Protein AF-W7TKJ1-F1 (afdb_monomer_lite)

Structure (mmCIF, N/CA/C/O backbone):
data_AF-W7TKJ1-F1
#
_entry.id   AF-W7TKJ1-F1
#
loop_
_atom_site.group_PDB
_atom_site.id
_atom_site.type_symbol
_atom_site.label_atom_id
_atom_site.label_alt_id
_atom_site.label_comp_id
_atom_site.label_asym_id
_atom_site.label_entity_id
_atom_site.label_seq_id
_atom_site.pdbx_PDB_ins_code
_atom_site.Cartn_x
_atom_site.Cartn_y
_atom_site.Cartn_z
_atom_site.occupancy
_atom_site.B_iso_or_equiv
_atom_site.auth_seq_id
_atom_site.auth_comp_id
_atom_site.auth_asym_id
_atom_site.auth_atom_id
_atom_site.pdbx_PDB_model_num
ATOM 1 N N . MET A 1 1 ? -30.334 -17.036 -29.116 1.00 33.34 1 MET A N 1
ATOM 2 C CA . MET A 1 1 ? -29.189 -16.141 -29.391 1.00 33.34 1 MET A CA 1
ATOM 3 C C . MET A 1 1 ? -28.801 -15.484 -28.075 1.00 33.34 1 MET A C 1
ATOM 5 O O . MET A 1 1 ? -29.630 -14.795 -27.498 1.00 33.34 1 MET A O 1
ATOM 9 N N . ARG A 1 2 ? -27.624 -15.814 -27.528 1.00 22.56 2 ARG A N 1
ATOM 10 C CA . ARG A 1 2 ? -27.109 -15.236 -26.275 1.00 22.56 2 ARG A CA 1
ATOM 11 C C . ARG A 1 2 ? -26.598 -13.824 -26.560 1.00 22.56 2 ARG A C 1
ATOM 13 O O . ARG A 1 2 ? -25.769 -13.664 -27.450 1.00 22.56 2 ARG A O 1
ATOM 20 N N . ALA A 1 3 ? -27.078 -12.837 -25.812 1.00 23.61 3 ALA A N 1
ATOM 21 C CA . ALA A 1 3 ? -26.478 -11.511 -25.770 1.00 23.61 3 ALA A CA 1
ATOM 22 C C . ALA A 1 3 ? -25.166 -11.594 -24.972 1.00 23.61 3 ALA A C 1
ATOM 24 O O . ALA A 1 3 ? -25.162 -12.026 -23.821 1.00 23.61 3 ALA A O 1
ATOM 25 N N . GLN A 1 4 ? -24.050 -11.248 -25.612 1.00 25.22 4 GLN A N 1
ATOM 26 C CA . GLN A 1 4 ? -22.770 -11.003 -24.951 1.00 25.22 4 GLN A CA 1
ATOM 27 C C . GLN A 1 4 ? -22.826 -9.624 -24.289 1.00 25.22 4 GLN A C 1
ATOM 29 O O . GLN A 1 4 ? -22.900 -8.604 -24.973 1.00 25.22 4 GLN A O 1
ATOM 34 N N . GLU A 1 5 ? -22.776 -9.592 -22.961 1.00 26.75 5 GLU A N 1
ATOM 35 C CA . GLU A 1 5 ? -22.524 -8.374 -22.197 1.00 26.75 5 GLU A CA 1
ATOM 36 C C . GLU A 1 5 ? -21.021 -8.057 -22.236 1.00 26.75 5 GLU A C 1
ATOM 38 O O . GLU A 1 5 ? -20.201 -8.789 -21.687 1.00 26.75 5 GLU A O 1
ATOM 43 N N . ASN A 1 6 ? -20.661 -6.957 -22.899 1.00 28.27 6 ASN A N 1
ATOM 44 C CA . ASN A 1 6 ? -19.348 -6.316 -22.816 1.00 28.27 6 ASN A CA 1
ATOM 45 C C . ASN A 1 6 ? -19.452 -5.113 -21.861 1.00 28.27 6 ASN A C 1
ATOM 47 O O . ASN A 1 6 ? -19.995 -4.084 -22.273 1.00 28.27 6 ASN A O 1
ATOM 51 N N . PRO A 1 7 ? -18.921 -5.156 -20.625 1.00 30.80 7 PRO A N 1
ATOM 52 C CA . PRO A 1 7 ? -18.973 -4.012 -19.727 1.00 30.80 7 PRO A CA 1
ATOM 53 C C . PRO A 1 7 ? -17.652 -3.231 -19.781 1.00 30.80 7 PRO A C 1
ATOM 55 O O . PRO A 1 7 ? -16.820 -3.359 -18.893 1.00 30.80 7 PRO A O 1
ATOM 58 N N . CYS A 1 8 ? -17.431 -2.431 -20.830 1.00 25.52 8 CYS A N 1
ATOM 59 C CA . CYS A 1 8 ? -16.383 -1.391 -20.863 1.00 25.52 8 CYS A CA 1
ATOM 60 C C . CYS A 1 8 ? -16.620 -0.402 -22.019 1.00 25.52 8 CYS A C 1
ATOM 62 O O . CYS A 1 8 ? -15.808 -0.266 -22.929 1.00 25.52 8 CYS A O 1
ATOM 64 N N . ARG A 1 9 ? -17.744 0.319 -22.004 1.00 27.66 9 ARG A N 1
ATOM 65 C CA . ARG A 1 9 ? -17.868 1.596 -22.722 1.00 27.66 9 ARG A CA 1
ATOM 66 C C . ARG A 1 9 ? -18.720 2.539 -21.890 1.00 27.66 9 ARG A C 1
ATOM 68 O O . ARG A 1 9 ? -19.941 2.467 -21.931 1.00 27.66 9 ARG A O 1
ATOM 75 N N . LEU A 1 10 ? -18.069 3.433 -21.151 1.00 25.59 10 LEU A N 1
ATOM 76 C CA . LEU A 1 10 ? -18.710 4.656 -20.687 1.00 25.59 10 LEU A CA 1
ATOM 77 C C . LEU A 1 10 ? -17.903 5.842 -21.211 1.00 25.59 10 LEU A C 1
ATOM 79 O O . LEU A 1 10 ? -16.687 5.913 -21.032 1.00 25.59 10 LEU A O 1
ATOM 83 N N . PHE A 1 11 ? -18.605 6.715 -21.926 1.00 23.95 11 PHE A N 1
ATOM 84 C CA . PHE A 1 11 ? -18.094 7.903 -22.591 1.00 23.95 11 PHE A CA 1
ATOM 85 C C . PHE A 1 11 ? -17.356 8.827 -21.611 1.00 23.95 11 PHE A C 1
ATOM 87 O O . PHE A 1 11 ? -17.846 9.146 -20.528 1.00 23.95 11 PHE A O 1
ATOM 94 N N . LEU A 1 12 ? -16.164 9.262 -22.019 1.00 25.45 12 LEU A N 1
ATOM 95 C CA . LEU A 1 12 ? -15.363 10.272 -21.340 1.00 25.45 12 LEU A CA 1
ATOM 96 C C . LEU A 1 12 ? -15.973 11.659 -21.589 1.00 25.45 12 LEU A C 1
ATOM 98 O O . LEU A 1 12 ? -15.784 12.225 -22.660 1.00 25.45 12 LEU A O 1
ATOM 102 N N . CYS A 1 13 ? -16.633 12.237 -20.585 1.00 20.61 13 CYS A N 1
ATOM 103 C CA . CYS A 1 13 ? -16.624 13.689 -20.406 1.00 20.61 13 CYS A CA 1
ATOM 104 C C . CYS A 1 13 ? -15.513 14.004 -19.403 1.00 20.61 13 CYS A C 1
ATOM 106 O O . CYS A 1 13 ? -15.628 13.686 -18.220 1.00 20.61 13 CYS A O 1
ATOM 108 N N . VAL A 1 14 ? -14.405 14.559 -19.895 1.00 26.94 14 VAL A N 1
ATOM 109 C CA . VAL A 1 14 ? -13.282 15.045 -19.085 1.00 26.94 14 VAL A CA 1
ATOM 110 C C . VAL A 1 14 ? -13.593 16.487 -18.671 1.00 26.94 14 VAL A C 1
ATOM 112 O O . VAL A 1 14 ? -13.643 17.344 -19.552 1.00 26.94 14 VAL A O 1
ATOM 115 N N . PRO A 1 15 ? -13.787 16.809 -17.379 1.00 23.16 15 PRO A N 1
ATOM 116 C CA . PRO A 1 15 ? -13.740 18.193 -16.930 1.00 23.16 15 PRO A CA 1
ATOM 117 C C . PRO A 1 15 ? -12.273 18.631 -16.845 1.00 23.16 15 PRO A C 1
ATOM 119 O O . PRO A 1 15 ? -11.441 17.935 -16.263 1.00 23.16 15 PRO A O 1
ATOM 122 N N . GLN A 1 16 ? -11.959 19.792 -17.420 1.00 29.28 16 GLN A N 1
ATOM 123 C CA . GLN A 1 16 ? -10.651 20.451 -17.354 1.00 29.28 16 GLN A CA 1
ATOM 124 C C . GLN A 1 16 ? -10.410 21.087 -15.969 1.00 29.28 16 GLN A C 1
ATOM 126 O O . GLN A 1 16 ? -10.368 22.305 -15.833 1.00 29.28 16 GLN A O 1
ATOM 131 N N . ALA A 1 17 ? -10.263 20.273 -14.925 1.00 28.62 17 ALA A N 1
ATOM 132 C CA . ALA A 1 17 ? -9.783 20.730 -13.620 1.00 28.62 17 ALA A CA 1
ATOM 133 C C . ALA A 1 17 ? -8.726 19.753 -13.080 1.00 28.62 17 ALA A C 1
ATOM 135 O O . ALA A 1 17 ? -8.852 18.546 -13.311 1.00 28.62 17 ALA A O 1
ATOM 136 N N . PRO A 1 18 ? -7.686 20.231 -12.369 1.00 33.69 18 PRO A N 1
ATOM 137 C CA . PRO A 1 18 ? -6.679 19.359 -11.781 1.00 33.69 18 PRO A CA 1
ATOM 138 C C . PRO A 1 18 ? -7.327 18.552 -10.652 1.00 33.69 18 PRO A C 1
ATOM 140 O O . PRO A 1 18 ? -7.580 19.055 -9.560 1.00 33.69 18 PRO A O 1
ATOM 143 N N . LEU A 1 19 ? -7.651 17.290 -10.931 1.00 33.22 19 LEU A N 1
ATOM 144 C CA . LEU A 1 19 ? -8.068 16.348 -9.900 1.00 33.22 19 LEU A CA 1
ATOM 145 C C . LEU A 1 19 ? -6.829 15.958 -9.075 1.00 33.22 19 LEU A C 1
ATOM 147 O O . LEU A 1 19 ? -5.781 15.686 -9.663 1.00 33.22 19 LEU A O 1
ATOM 151 N N . PRO A 1 20 ? -6.918 15.894 -7.735 1.00 32.22 20 PRO A N 1
ATOM 152 C CA . PRO A 1 20 ? -5.804 15.442 -6.908 1.00 32.22 20 PRO A CA 1
ATOM 153 C C . PRO A 1 20 ? -5.408 14.004 -7.278 1.00 32.22 20 PRO A C 1
ATOM 155 O O . PRO A 1 20 ? -6.278 13.158 -7.503 1.00 32.22 20 PRO A O 1
ATOM 158 N N . ALA A 1 21 ? -4.100 13.718 -7.302 1.00 34.44 21 ALA A N 1
ATOM 159 C CA . ALA A 1 21 ? -3.511 12.436 -7.718 1.00 34.44 21 ALA A CA 1
ATOM 160 C C . ALA A 1 21 ? -4.153 11.204 -7.043 1.00 34.44 21 ALA A C 1
ATOM 162 O O . ALA A 1 21 ? -4.319 10.157 -7.671 1.00 34.44 21 ALA A O 1
ATOM 163 N N . VAL A 1 22 ? -4.629 11.365 -5.802 1.00 30.48 22 VAL A N 1
ATOM 164 C CA . VAL A 1 22 ? -5.355 10.349 -5.020 1.00 30.48 22 VAL A CA 1
ATOM 165 C C . VAL A 1 22 ? -6.587 9.805 -5.758 1.00 30.48 22 VAL A C 1
ATOM 167 O O . VAL A 1 22 ? -6.881 8.614 -5.673 1.00 30.48 22 VAL A O 1
ATOM 170 N N . LEU A 1 23 ? -7.309 10.638 -6.515 1.00 27.80 23 LEU A N 1
ATOM 171 C CA . LEU A 1 23 ? -8.531 10.221 -7.212 1.00 27.80 23 LEU A CA 1
ATOM 172 C C . LEU A 1 23 ? -8.236 9.380 -8.470 1.00 27.80 23 LEU A C 1
ATOM 174 O O . LEU A 1 23 ? -9.046 8.533 -8.851 1.00 27.80 23 LEU A O 1
ATOM 178 N N . VAL A 1 24 ? -7.070 9.572 -9.096 1.00 30.14 24 VAL A N 1
ATOM 179 C CA . VA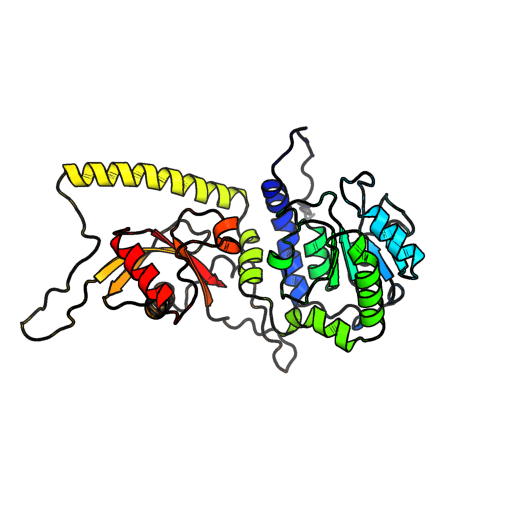L A 1 24 ? -6.658 8.829 -10.302 1.00 30.14 24 VAL A CA 1
ATOM 180 C C . VAL A 1 24 ? -6.323 7.376 -9.959 1.00 30.14 24 VAL A C 1
ATOM 182 O O . VAL A 1 24 ? -6.790 6.471 -10.650 1.00 30.14 24 VAL A O 1
ATOM 185 N N . VAL A 1 25 ? -5.611 7.146 -8.848 1.00 35.34 25 VAL A N 1
ATOM 186 C CA . VAL A 1 25 ? -5.309 5.800 -8.318 1.00 35.34 25 VAL A CA 1
ATOM 187 C C . VAL A 1 25 ? -6.599 5.017 -8.059 1.00 35.34 25 VAL A C 1
ATOM 189 O O . VAL A 1 25 ? -6.733 3.842 -8.389 1.00 35.34 25 VAL A O 1
ATOM 192 N N . VAL A 1 26 ? -7.599 5.696 -7.502 1.00 32.69 26 VAL A N 1
ATOM 193 C CA . VAL A 1 26 ? -8.863 5.096 -7.076 1.00 32.69 26 VAL A CA 1
ATOM 194 C C . VAL A 1 26 ? -9.706 4.592 -8.260 1.00 32.69 26 VAL A C 1
ATOM 196 O O . VAL A 1 26 ? -10.356 3.555 -8.134 1.00 32.69 26 VAL A O 1
ATOM 199 N N . LYS A 1 27 ? -9.668 5.261 -9.421 1.00 32.81 27 LYS A N 1
ATOM 200 C CA . LYS A 1 27 ? -10.494 4.908 -10.593 1.00 32.81 27 LYS A CA 1
ATOM 201 C C . LYS A 1 27 ? -9.938 3.731 -11.411 1.00 32.81 27 LYS A C 1
ATOM 203 O O . LYS A 1 27 ? -10.705 3.045 -12.081 1.00 32.81 27 LYS A O 1
ATOM 208 N N . THR A 1 28 ? -8.630 3.466 -11.352 1.00 39.19 28 THR A N 1
ATOM 209 C CA . THR A 1 28 ? -7.969 2.385 -12.115 1.00 39.19 28 THR A CA 1
ATOM 210 C C . THR A 1 28 ? -7.857 1.065 -11.340 1.00 39.19 28 THR A C 1
ATOM 212 O O . THR A 1 28 ? -7.693 0.005 -11.952 1.00 39.19 28 THR A O 1
ATOM 215 N N . MET A 1 29 ? -8.025 1.087 -10.012 1.00 42.69 29 MET A N 1
ATOM 216 C CA . MET A 1 29 ? -7.895 -0.089 -9.139 1.00 42.69 29 MET A CA 1
ATOM 217 C C . MET A 1 29 ? -8.781 -1.308 -9.481 1.00 42.69 29 MET A C 1
ATOM 219 O O . MET A 1 29 ? -8.263 -2.420 -9.374 1.00 42.69 29 MET A O 1
ATOM 223 N N . PRO A 1 30 ? -10.052 -1.187 -9.929 1.00 41.03 30 PRO A N 1
ATOM 224 C CA . PRO A 1 30 ? -10.886 -2.366 -10.198 1.00 41.03 30 PRO A CA 1
ATOM 225 C C . PRO A 1 30 ? -10.333 -3.266 -11.316 1.00 41.03 30 PRO A C 1
ATOM 227 O O . PRO A 1 30 ? -10.387 -4.489 -11.212 1.00 41.03 30 PRO A O 1
ATOM 230 N N . CYS A 1 31 ? -9.750 -2.671 -12.367 1.00 36.81 31 CYS A N 1
ATOM 231 C CA . CYS A 1 31 ? -9.121 -3.412 -13.470 1.00 36.81 31 CYS A CA 1
ATOM 232 C C . CYS A 1 31 ? -7.725 -3.933 -13.097 1.00 36.81 31 CYS A C 1
ATOM 234 O O . CYS A 1 31 ? -7.316 -5.000 -13.549 1.00 36.81 31 CYS A O 1
ATOM 236 N N . ILE A 1 32 ? -7.006 -3.204 -12.238 1.00 47.88 32 ILE A N 1
ATOM 237 C CA . ILE A 1 32 ? -5.721 -3.633 -11.673 1.00 47.88 32 ILE A CA 1
ATOM 238 C C . ILE A 1 32 ? -5.913 -4.886 -10.796 1.00 47.88 32 ILE A C 1
ATOM 240 O O . ILE A 1 32 ? -5.071 -5.783 -10.808 1.00 47.88 32 ILE A O 1
ATOM 244 N N . PHE A 1 33 ? -7.054 -4.998 -10.107 1.00 46.09 33 PHE A N 1
ATOM 245 C CA . PHE A 1 33 ? -7.341 -6.050 -9.128 1.00 46.09 33 PHE A CA 1
ATOM 246 C C . PHE A 1 33 ? -7.331 -7.474 -9.673 1.00 46.09 33 PHE A C 1
ATOM 248 O O . PHE A 1 33 ? -6.665 -8.350 -9.123 1.00 46.09 33 PHE A O 1
ATOM 255 N N . SER A 1 34 ? -8.041 -7.702 -10.779 1.00 44.84 34 SER A N 1
ATOM 256 C CA . SER A 1 34 ? -8.075 -9.026 -11.409 1.00 44.84 34 SER A CA 1
ATOM 257 C C . SER A 1 34 ? -6.703 -9.432 -11.964 1.00 44.84 34 SER A C 1
ATOM 259 O O . SER A 1 34 ? -6.439 -10.621 -12.123 1.00 44.84 34 SER A O 1
ATOM 261 N N . GLY A 1 35 ? -5.834 -8.456 -12.257 1.00 47.22 35 GLY A N 1
ATOM 262 C CA . GLY A 1 35 ? -4.482 -8.674 -12.766 1.00 47.22 35 GLY A CA 1
ATOM 263 C C . GLY A 1 35 ? -3.455 -8.954 -11.669 1.00 47.22 35 GLY A C 1
ATOM 264 O O . GLY A 1 35 ? -2.706 -9.916 -11.765 1.00 47.22 35 GLY A O 1
ATOM 265 N N . VAL A 1 36 ? -3.420 -8.182 -10.579 1.00 48.47 36 VAL A N 1
ATOM 266 C CA . VAL A 1 36 ? -2.415 -8.399 -9.515 1.00 48.47 36 VAL A CA 1
ATOM 267 C C . VAL A 1 36 ? -2.523 -9.807 -8.916 1.00 48.47 36 VAL A C 1
ATOM 269 O O . VAL A 1 36 ? -1.509 -10.408 -8.578 1.00 48.47 36 VAL A O 1
ATOM 272 N N . LEU A 1 37 ? -3.722 -10.394 -8.893 1.00 50.66 37 LEU A N 1
ATOM 273 C CA . LEU A 1 37 ? -3.903 -11.787 -8.496 1.00 50.66 37 LEU A CA 1
ATOM 274 C C . LEU A 1 37 ? -3.259 -12.794 -9.479 1.00 50.66 37 LEU A C 1
ATOM 276 O O . LEU A 1 37 ? -2.678 -13.795 -9.064 1.00 50.66 37 LEU A O 1
ATOM 280 N N . ALA A 1 38 ? -3.316 -12.513 -10.784 1.00 49.50 38 ALA A N 1
ATOM 281 C CA . ALA A 1 38 ? -2.654 -13.306 -11.822 1.00 49.50 38 ALA A CA 1
ATOM 282 C C . ALA A 1 38 ? -1.121 -13.128 -11.820 1.00 49.50 38 ALA A C 1
ATOM 284 O O . ALA A 1 38 ? -0.406 -14.031 -12.256 1.00 49.50 38 ALA A O 1
ATOM 285 N N . ALA A 1 39 ? -0.605 -12.019 -11.273 1.00 51.94 39 ALA A N 1
ATOM 286 C CA . ALA A 1 39 ? 0.828 -11.804 -11.035 1.00 51.94 39 ALA A CA 1
ATOM 287 C C . ALA A 1 39 ? 1.465 -12.934 -10.213 1.00 51.94 39 ALA A C 1
ATOM 289 O O . ALA A 1 39 ? 2.606 -13.323 -10.470 1.00 51.94 39 ALA A O 1
ATOM 290 N N . PHE A 1 40 ? 0.724 -13.441 -9.218 1.00 54.31 40 PHE A N 1
ATOM 291 C CA . PHE A 1 40 ? 1.202 -14.449 -8.268 1.00 54.31 40 PHE A CA 1
ATOM 292 C C . PHE A 1 40 ? 1.353 -15.836 -8.894 1.00 54.31 40 PHE A C 1
ATOM 294 O O . PHE A 1 40 ? 2.175 -16.626 -8.442 1.00 54.31 40 PHE A O 1
ATOM 301 N N . THR A 1 41 ? 0.573 -16.148 -9.930 1.00 52.69 41 THR A N 1
ATOM 302 C CA . THR A 1 41 ? 0.522 -17.495 -10.523 1.00 52.69 41 THR A CA 1
ATOM 303 C C . THR A 1 41 ? 1.324 -17.615 -11.815 1.00 52.69 41 THR A C 1
ATOM 305 O O . THR A 1 41 ? 1.590 -18.723 -12.281 1.00 52.69 41 THR A O 1
ATOM 308 N N . ARG A 1 42 ? 1.733 -16.488 -12.406 1.00 62.94 42 ARG A N 1
ATOM 309 C CA . ARG A 1 42 ? 2.477 -16.453 -13.666 1.00 62.94 42 ARG A CA 1
ATOM 310 C C . ARG A 1 42 ? 3.970 -16.720 -13.459 1.00 62.94 42 ARG A C 1
ATOM 312 O O . ARG A 1 42 ? 4.662 -15.952 -12.787 1.00 62.94 42 ARG A O 1
ATOM 319 N N . SER A 1 43 ? 4.483 -17.750 -14.139 1.00 55.31 43 SER A N 1
ATOM 320 C CA . SER A 1 43 ? 5.917 -18.072 -14.185 1.00 55.31 43 SER A CA 1
ATOM 321 C C . SER A 1 43 ? 6.759 -16.875 -14.652 1.00 55.31 43 SER A C 1
ATOM 323 O O . SER A 1 43 ? 6.256 -16.059 -15.438 1.00 55.31 43 SER A O 1
ATOM 325 N N . PRO A 1 44 ? 8.029 -16.752 -14.225 1.00 63.16 44 PRO A N 1
ATOM 326 C CA . PRO A 1 44 ? 8.938 -15.730 -14.735 1.00 63.16 44 PRO A CA 1
ATOM 327 C C . PRO A 1 44 ? 8.975 -15.702 -16.275 1.00 63.16 44 PRO A C 1
ATOM 329 O O . PRO A 1 44 ? 8.833 -16.758 -16.898 1.00 63.16 44 PRO A O 1
ATOM 332 N N . PRO A 1 45 ? 9.144 -14.525 -16.908 1.00 63.56 45 PRO A N 1
ATOM 333 C CA . PRO A 1 45 ? 9.103 -14.390 -18.367 1.00 63.56 45 PRO A CA 1
ATOM 334 C C . PRO A 1 45 ? 10.080 -15.318 -19.103 1.00 63.56 45 PRO A C 1
ATOM 336 O O . PRO A 1 45 ? 9.712 -15.911 -20.113 1.00 63.56 45 PRO A O 1
ATOM 339 N N . HIS A 1 46 ? 11.289 -15.505 -18.563 1.00 60.19 46 HIS A N 1
ATOM 340 C CA . HIS A 1 46 ? 12.329 -16.348 -19.161 1.00 60.19 46 HIS A CA 1
ATOM 341 C C . HIS A 1 46 ? 12.025 -17.863 -19.074 1.00 60.19 46 HIS A C 1
ATOM 343 O O . HIS A 1 46 ? 12.641 -18.645 -19.788 1.00 60.19 46 HIS A O 1
ATOM 349 N N . CYS A 1 47 ? 11.044 -18.288 -18.263 1.00 52.91 47 CYS A N 1
ATOM 350 C CA . CYS A 1 47 ? 10.608 -19.687 -18.161 1.00 52.91 47 CYS A CA 1
ATOM 351 C C . CYS A 1 47 ? 9.453 -20.058 -19.121 1.00 52.91 47 CYS A C 1
ATOM 353 O O . CYS A 1 47 ? 8.902 -21.154 -19.001 1.00 52.91 47 CYS A O 1
ATOM 355 N N . ARG A 1 48 ? 8.990 -19.155 -20.004 1.00 66.62 48 ARG A N 1
ATOM 356 C CA . ARG A 1 48 ? 7.773 -19.364 -20.822 1.00 66.62 48 ARG A CA 1
ATOM 357 C C . ARG A 1 48 ? 8.097 -19.873 -22.241 1.00 66.62 48 ARG A C 1
ATOM 359 O O . ARG A 1 48 ? 8.987 -19.323 -22.884 1.00 66.62 48 ARG A O 1
ATOM 366 N N . PRO A 1 49 ? 7.358 -20.868 -22.776 1.00 51.41 49 PRO A N 1
ATOM 367 C CA . PRO A 1 49 ? 7.630 -21.438 -24.097 1.00 51.41 49 PRO A CA 1
ATOM 368 C C . PRO A 1 49 ? 6.962 -20.632 -25.232 1.00 51.41 49 PRO A C 1
ATOM 370 O O . PRO A 1 49 ? 5.818 -20.911 -25.578 1.00 51.41 49 PRO A O 1
ATOM 373 N N . SER A 1 50 ? 7.626 -19.599 -25.777 1.00 54.47 50 SER A N 1
ATOM 374 C CA . SER A 1 50 ? 7.414 -18.974 -27.122 1.00 54.47 50 SER A CA 1
ATOM 375 C C . SER A 1 50 ? 8.206 -17.653 -27.248 1.00 54.47 50 SER A C 1
ATOM 377 O O . SER A 1 50 ? 8.541 -17.056 -26.222 1.00 54.47 50 SER A O 1
ATOM 379 N N . PRO A 1 51 ? 8.608 -17.244 -28.475 1.00 48.50 51 PRO A N 1
ATOM 380 C CA . PRO A 1 51 ? 9.909 -16.634 -28.726 1.00 48.50 51 PRO A CA 1
ATOM 381 C C . PRO A 1 51 ? 9.972 -15.257 -28.069 1.00 48.50 51 PRO A C 1
ATOM 383 O O . PRO A 1 51 ? 9.057 -14.448 -28.263 1.00 48.50 51 PRO A O 1
ATOM 386 N N . PRO A 1 52 ? 11.008 -14.950 -27.280 1.00 51.38 52 PRO A N 1
ATOM 387 C CA . PRO A 1 52 ? 11.013 -13.679 -26.609 1.00 51.38 52 PRO A CA 1
ATOM 388 C C . PRO A 1 52 ? 11.416 -12.620 -27.646 1.00 51.38 52 PRO A C 1
ATOM 390 O O . PRO A 1 52 ? 12.250 -12.849 -28.527 1.00 51.38 52 PRO A O 1
ATOM 393 N N . LEU A 1 53 ? 10.863 -11.414 -27.506 1.00 53.41 53 LEU A N 1
ATOM 394 C CA . LEU A 1 53 ? 11.660 -10.225 -27.817 1.00 53.41 53 LEU A CA 1
ATOM 395 C C . LEU A 1 53 ? 13.053 -10.456 -27.200 1.00 53.41 53 LEU A C 1
ATOM 397 O O . LEU A 1 53 ? 13.091 -11.063 -26.129 1.00 53.41 53 LEU A O 1
ATOM 401 N N . PRO A 1 54 ? 14.172 -10.039 -27.823 1.00 55.00 54 PRO A N 1
ATOM 402 C CA . PRO A 1 54 ? 15.510 -10.308 -27.295 1.00 55.00 54 PRO A CA 1
ATOM 403 C C . PRO A 1 54 ? 15.515 -10.141 -25.777 1.00 55.00 54 PRO A C 1
ATOM 405 O O . PRO A 1 54 ? 14.972 -9.143 -25.300 1.00 55.00 54 PRO A O 1
ATOM 408 N N . ALA A 1 55 ? 16.061 -11.101 -25.021 1.00 49.03 55 ALA A N 1
ATOM 409 C CA . ALA A 1 55 ? 16.037 -11.079 -23.550 1.00 49.03 55 ALA A CA 1
ATOM 410 C C . ALA A 1 55 ? 16.575 -9.755 -22.956 1.00 49.03 55 ALA A C 1
ATOM 412 O O . ALA A 1 55 ? 16.315 -9.441 -21.796 1.00 49.03 55 ALA A O 1
ATOM 413 N N . SER A 1 56 ? 17.272 -8.976 -23.790 1.00 50.34 56 SER A N 1
ATOM 414 C CA . SER A 1 56 ? 17.766 -7.622 -23.588 1.00 50.34 56 SER A CA 1
ATOM 415 C C . SER A 1 56 ? 16.775 -6.466 -23.829 1.00 50.3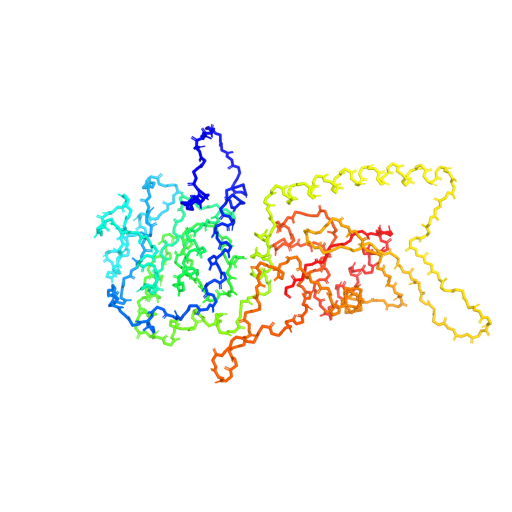4 56 SER A C 1
ATOM 417 O O . SER A 1 56 ? 17.184 -5.304 -23.836 1.00 50.34 56 SER A O 1
ATOM 419 N N . SER A 1 57 ? 15.490 -6.747 -24.065 1.00 58.91 57 SER A N 1
ATOM 420 C CA . SER A 1 57 ? 14.502 -5.742 -24.478 1.00 58.91 57 SER A CA 1
ATOM 421 C C . SER A 1 57 ? 13.646 -5.234 -23.319 1.00 58.91 57 SER A C 1
ATOM 423 O O . SER A 1 57 ? 13.043 -6.009 -22.574 1.00 58.91 57 SER A O 1
ATOM 425 N N . PHE A 1 58 ? 13.525 -3.914 -23.229 1.00 69.19 58 PHE A N 1
ATOM 426 C CA . PHE A 1 58 ? 12.729 -3.190 -22.242 1.00 69.19 58 PHE A CA 1
ATOM 427 C C . PHE A 1 58 ? 11.439 -2.720 -22.883 1.00 69.19 58 PHE A C 1
ATOM 429 O O . PHE A 1 58 ? 11.467 -2.084 -23.934 1.00 69.19 58 PHE A O 1
ATOM 436 N N . LEU A 1 59 ? 10.302 -3.008 -22.258 1.00 72.38 59 LEU A N 1
ATOM 437 C CA . LEU A 1 59 ? 9.015 -2.611 -22.811 1.00 72.38 59 LEU A CA 1
ATOM 438 C C . LEU A 1 59 ? 8.575 -1.259 -22.261 1.00 72.38 59 LEU A C 1
ATOM 440 O O . LEU A 1 59 ? 8.435 -1.119 -21.050 1.00 72.38 59 LEU A O 1
ATOM 444 N N . PHE A 1 60 ? 8.289 -0.297 -23.138 1.00 71.12 60 PHE A N 1
ATOM 445 C CA . PHE A 1 60 ? 7.583 0.935 -22.792 1.00 71.12 60 PHE A CA 1
ATOM 446 C C . PHE A 1 60 ? 6.139 0.861 -23.313 1.00 71.12 60 PHE A C 1
ATOM 448 O O . PHE A 1 60 ? 5.879 1.163 -24.484 1.00 71.12 60 PHE A O 1
ATOM 455 N N . PRO A 1 61 ? 5.187 0.373 -22.495 1.00 61.31 61 PRO A N 1
ATOM 456 C CA . PRO A 1 61 ? 3.846 0.077 -22.970 1.00 61.31 61 PRO A CA 1
ATOM 457 C C . PRO A 1 61 ? 3.055 1.366 -23.221 1.00 61.31 61 PRO A C 1
ATOM 459 O O . PRO A 1 61 ? 2.722 2.102 -22.296 1.00 61.31 61 PRO A O 1
ATOM 462 N N . HIS A 1 62 ? 2.707 1.590 -24.490 1.00 62.19 62 HIS A N 1
ATOM 463 C CA . HIS A 1 62 ? 1.735 2.585 -24.953 1.00 62.19 62 HIS A CA 1
ATOM 464 C C . HIS A 1 62 ? 1.864 4.002 -24.354 1.00 62.19 62 HIS A C 1
ATOM 466 O O . HIS A 1 62 ? 0.868 4.560 -23.881 1.00 62.19 62 HIS A O 1
ATOM 472 N N . PRO A 1 63 ? 3.039 4.655 -24.401 1.00 64.56 63 PRO A N 1
ATOM 473 C CA . PRO A 1 63 ? 3.108 6.080 -24.107 1.00 64.56 63 PRO A CA 1
ATOM 474 C C . PRO A 1 63 ? 2.302 6.875 -25.142 1.00 64.56 63 PRO A C 1
ATOM 476 O O . PRO A 1 63 ? 2.687 7.008 -26.303 1.00 64.56 63 PRO A O 1
ATOM 479 N N . SER A 1 64 ? 1.152 7.399 -24.732 1.00 65.25 64 SER A N 1
ATOM 480 C CA . SER A 1 64 ? 0.308 8.240 -25.586 1.00 65.25 64 SER A CA 1
ATOM 481 C C . SER A 1 64 ? 0.598 9.732 -25.424 1.00 65.25 64 SER A C 1
ATOM 483 O O . SER A 1 64 ? 0.224 10.506 -26.301 1.00 65.25 64 SER A O 1
ATOM 485 N N . ASN A 1 65 ? 1.246 10.132 -24.319 1.00 76.31 65 ASN A N 1
ATOM 486 C CA . ASN A 1 65 ? 1.350 11.539 -23.931 1.00 76.31 65 ASN A CA 1
ATOM 487 C C . ASN A 1 65 ? 2.611 12.276 -24.424 1.00 76.31 65 ASN A C 1
ATOM 489 O O . ASN A 1 65 ? 2.455 13.429 -24.722 1.00 76.31 65 ASN A O 1
ATOM 493 N N . CYS A 1 66 ? 3.807 11.721 -24.569 1.00 79.56 66 CYS A N 1
ATOM 494 C CA . CYS A 1 66 ? 5.054 12.367 -25.058 1.00 79.56 66 CYS A CA 1
ATOM 495 C C . CYS A 1 66 ? 5.527 13.675 -24.369 1.00 79.56 66 CYS A C 1
ATOM 497 O O . CYS A 1 66 ? 6.652 13.703 -23.890 1.00 79.56 66 CYS A O 1
ATOM 499 N N . HIS A 1 67 ? 4.706 14.713 -24.226 1.00 80.50 67 HIS A N 1
ATOM 500 C CA . HIS A 1 67 ? 4.985 15.951 -23.491 1.00 80.50 67 HIS A CA 1
ATOM 501 C C . HIS A 1 67 ? 4.626 15.812 -22.003 1.00 80.50 67 HIS A C 1
ATOM 503 O O . HIS A 1 67 ? 3.715 16.465 -21.494 1.00 80.50 67 HIS A O 1
ATOM 509 N N . ALA A 1 68 ? 5.317 14.901 -21.317 1.00 80.06 68 ALA A N 1
ATOM 510 C CA . ALA A 1 68 ? 5.154 14.707 -19.879 1.00 80.06 68 ALA A CA 1
ATOM 511 C C . ALA A 1 68 ? 5.974 15.724 -19.081 1.00 80.06 68 ALA A C 1
ATOM 513 O O . ALA A 1 68 ? 7.031 16.156 -19.529 1.00 80.06 68 ALA A O 1
ATOM 514 N N . ASN A 1 69 ? 5.517 16.029 -17.869 1.00 84.94 69 ASN A N 1
ATOM 515 C CA . ASN A 1 69 ? 6.283 16.769 -16.872 1.00 84.94 69 ASN A CA 1
ATOM 516 C C . ASN A 1 69 ? 7.157 15.801 -16.049 1.00 84.94 69 ASN A C 1
ATOM 518 O O . ASN A 1 69 ? 7.022 15.713 -14.832 1.00 84.94 69 ASN A O 1
ATOM 522 N N . SER A 1 70 ? 7.970 14.997 -16.736 1.00 86.06 70 SER A N 1
ATOM 523 C CA . SER A 1 70 ? 8.921 14.047 -16.149 1.00 86.06 70 SER A CA 1
ATOM 524 C C . SER A 1 70 ? 10.084 13.816 -17.110 1.00 86.06 70 SER A C 1
ATOM 526 O O . SER A 1 70 ? 9.927 13.989 -18.320 1.00 86.06 70 SER A O 1
ATOM 528 N N . PHE A 1 71 ? 11.226 13.339 -16.609 1.00 91.50 71 PHE A N 1
ATOM 529 C CA . PHE A 1 71 ? 12.418 13.067 -17.435 1.00 91.50 71 PHE A CA 1
ATOM 530 C C . PHE A 1 71 ? 12.363 11.727 -18.205 1.00 91.50 71 PHE A C 1
ATOM 532 O O . PHE A 1 71 ? 13.380 11.114 -18.548 1.00 91.50 71 PHE A O 1
ATOM 539 N N . ARG A 1 72 ? 11.156 11.206 -18.462 1.00 89.38 72 ARG A N 1
ATOM 540 C CA . ARG A 1 72 ? 10.955 9.857 -19.013 1.00 89.38 72 ARG A CA 1
ATOM 541 C C . ARG A 1 72 ? 11.514 9.678 -20.425 1.00 89.38 72 ARG A C 1
ATOM 543 O O . ARG A 1 72 ? 11.937 8.577 -20.767 1.00 89.38 72 ARG A O 1
ATOM 550 N N . LEU A 1 73 ? 11.479 10.716 -21.266 1.00 87.88 73 LEU A N 1
ATOM 551 C CA . LEU A 1 73 ? 11.956 10.613 -22.649 1.00 87.88 73 LEU A CA 1
ATOM 552 C C . LEU A 1 73 ? 13.481 10.711 -22.696 1.00 87.88 73 LEU A C 1
ATOM 554 O O . LEU A 1 73 ? 14.120 9.984 -23.455 1.00 87.88 73 LEU A O 1
ATOM 558 N N . GLU A 1 74 ? 14.058 11.541 -21.835 1.00 91.50 74 GLU A N 1
ATOM 559 C CA . GLU A 1 74 ? 15.488 11.658 -21.587 1.00 91.50 74 GLU A CA 1
ATOM 560 C C . GLU A 1 74 ? 16.053 10.329 -21.089 1.00 91.50 74 GLU A C 1
ATOM 562 O O . GLU A 1 74 ? 17.063 9.863 -21.615 1.00 91.50 74 GLU A O 1
ATOM 567 N N . ALA A 1 75 ? 15.361 9.665 -20.157 1.00 92.44 75 ALA A N 1
ATOM 568 C CA . ALA A 1 75 ? 15.722 8.331 -19.691 1.00 92.44 75 ALA A CA 1
ATOM 569 C C . ALA A 1 75 ? 15.736 7.304 -20.832 1.00 92.44 75 ALA A C 1
ATOM 571 O O . ALA A 1 75 ? 16.690 6.539 -20.965 1.00 92.44 75 ALA A O 1
ATOM 572 N N . ILE A 1 76 ? 14.721 7.301 -21.703 1.00 89.06 76 ILE A N 1
ATOM 573 C CA . ILE A 1 76 ? 14.697 6.366 -22.837 1.00 89.06 76 ILE A CA 1
ATOM 574 C C . ILE A 1 76 ? 15.812 6.678 -23.837 1.00 89.06 76 ILE A C 1
ATOM 576 O O . ILE A 1 76 ? 16.503 5.761 -24.279 1.00 89.06 76 ILE A O 1
ATOM 580 N N . SER A 1 77 ? 16.028 7.957 -24.156 1.00 89.56 77 SER A N 1
ATOM 581 C CA . SER A 1 77 ? 17.132 8.390 -25.017 1.00 89.56 77 SER A CA 1
ATOM 582 C C . SER A 1 77 ? 18.484 7.954 -24.448 1.00 89.56 77 SER A C 1
ATOM 584 O O . SER A 1 77 ? 19.341 7.462 -25.182 1.00 89.56 77 SER A O 1
ATOM 586 N N . PHE A 1 78 ? 18.665 8.077 -23.131 1.00 92.62 78 PHE A N 1
ATOM 587 C CA . PHE A 1 78 ? 19.853 7.602 -22.435 1.00 92.62 78 PHE A CA 1
ATOM 588 C C . PHE A 1 78 ? 20.028 6.089 -22.598 1.00 92.62 78 PHE A C 1
ATOM 590 O O . PHE A 1 78 ? 21.092 5.655 -23.033 1.00 92.62 78 PHE A O 1
ATOM 597 N N . PHE A 1 79 ? 18.996 5.290 -22.312 1.00 90.81 79 PHE A N 1
ATOM 598 C CA . PHE A 1 79 ? 19.059 3.832 -22.439 1.00 90.81 79 PHE A CA 1
ATOM 599 C C . PHE A 1 79 ? 19.400 3.391 -23.868 1.00 90.81 79 PHE A C 1
ATOM 601 O O . PHE A 1 79 ? 20.316 2.591 -24.065 1.00 90.81 79 PHE A O 1
ATOM 608 N N . GLN A 1 80 ? 18.757 3.985 -24.873 1.00 86.88 80 GLN A N 1
ATOM 609 C CA . GLN A 1 80 ? 19.034 3.688 -26.280 1.00 86.88 80 GLN A CA 1
ATOM 610 C C . GLN A 1 80 ? 20.492 3.982 -26.671 1.00 86.88 80 GLN A C 1
ATOM 612 O O . GLN A 1 80 ? 21.084 3.212 -27.422 1.00 86.88 80 GLN A O 1
ATOM 617 N N . LYS A 1 81 ? 21.094 5.053 -26.133 1.00 89.75 81 LYS A N 1
ATOM 618 C CA . LYS A 1 81 ? 22.508 5.402 -26.368 1.00 89.75 81 LYS A CA 1
ATOM 619 C C . LYS A 1 81 ? 23.503 4.485 -25.649 1.00 89.75 81 LYS A C 1
ATOM 621 O O . LYS A 1 81 ? 24.660 4.436 -26.050 1.00 89.75 81 LYS A O 1
ATOM 626 N N . HIS A 1 82 ? 23.075 3.770 -24.609 1.00 87.56 82 HIS A N 1
ATOM 627 C CA . HIS A 1 82 ? 23.939 2.941 -23.758 1.00 87.56 82 HIS A CA 1
ATOM 628 C C . HIS A 1 82 ? 23.675 1.436 -23.932 1.00 87.56 82 HIS A C 1
ATOM 630 O O . HIS A 1 82 ? 23.804 0.664 -22.984 1.00 87.56 82 HIS A O 1
ATOM 636 N N . ASN A 1 83 ? 23.320 1.006 -25.149 1.00 81.81 83 ASN A N 1
ATOM 637 C CA . ASN A 1 83 ? 23.099 -0.403 -25.509 1.00 81.81 83 ASN A CA 1
ATOM 638 C C . ASN A 1 83 ? 22.008 -1.109 -24.680 1.00 81.81 83 ASN A C 1
ATOM 640 O O . ASN A 1 83 ? 22.079 -2.312 -24.430 1.00 81.81 83 ASN A O 1
ATOM 644 N N . VAL A 1 84 ? 20.983 -0.369 -24.255 1.00 82.69 84 VAL A N 1
ATOM 645 C CA . VAL A 1 84 ? 19.784 -0.906 -23.602 1.00 82.69 84 VAL A CA 1
ATOM 646 C C . VAL A 1 84 ? 18.637 -0.831 -24.616 1.00 82.69 84 VAL A C 1
ATOM 648 O O . VAL A 1 84 ? 18.153 0.251 -24.953 1.00 82.69 84 VAL A O 1
ATOM 651 N N . THR A 1 85 ? 18.217 -1.979 -25.158 1.00 83.81 85 THR A N 1
ATOM 652 C CA . THR A 1 85 ? 17.216 -2.035 -26.236 1.00 83.81 85 THR A CA 1
ATOM 653 C C . THR A 1 85 ? 15.820 -1.711 -25.706 1.00 83.81 85 THR A C 1
ATOM 655 O O . THR A 1 85 ? 15.194 -2.531 -25.044 1.00 83.81 85 THR A O 1
ATOM 658 N N . VAL A 1 86 ? 15.287 -0.529 -26.018 1.00 83.06 86 VAL A N 1
ATOM 659 C CA . VAL A 1 86 ? 13.925 -0.138 -25.612 1.00 83.06 86 VAL A CA 1
ATOM 660 C C . VAL A 1 86 ? 12.938 -0.344 -26.756 1.00 83.06 86 VAL A C 1
ATOM 662 O O . VAL A 1 86 ? 13.093 0.222 -27.838 1.00 83.06 86 VAL A O 1
ATOM 665 N N . HIS A 1 87 ? 11.894 -1.124 -26.497 1.00 82.81 87 HIS A N 1
ATOM 666 C CA . HIS A 1 87 ? 10.767 -1.378 -27.383 1.00 82.81 87 HIS A CA 1
ATOM 667 C C . HIS A 1 87 ? 9.557 -0.547 -26.943 1.00 82.81 87 HIS A C 1
ATOM 669 O O . HIS A 1 87 ? 9.009 -0.755 -25.860 1.00 82.81 87 HIS A O 1
ATOM 675 N N . SER A 1 88 ? 9.128 0.386 -27.790 1.00 80.00 88 SER A N 1
ATOM 676 C CA . SER A 1 88 ? 7.991 1.277 -27.559 1.00 80.00 88 SER A CA 1
ATOM 677 C C . SER A 1 88 ? 6.888 1.014 -28.578 1.00 80.00 88 SER A C 1
ATOM 679 O O . SER A 1 88 ? 7.106 1.151 -29.779 1.00 80.00 88 SER A O 1
ATOM 681 N N . TYR A 1 89 ? 5.703 0.682 -28.069 1.00 73.81 89 TYR A N 1
ATOM 682 C CA . TYR A 1 89 ? 4.508 0.328 -28.852 1.00 73.81 89 TYR A CA 1
ATOM 683 C C . TYR A 1 89 ? 3.461 1.455 -28.868 1.00 73.81 89 TYR A C 1
ATOM 685 O O . TYR A 1 89 ? 2.376 1.300 -29.408 1.00 73.81 89 TYR A O 1
ATOM 693 N N . GLY A 1 90 ? 3.745 2.579 -28.201 1.00 72.31 90 GLY A N 1
ATOM 694 C CA . GLY A 1 90 ? 2.854 3.739 -28.171 1.00 72.31 90 GLY A CA 1
ATOM 695 C C . GLY A 1 90 ? 3.231 4.813 -29.178 1.00 72.31 90 GLY A C 1
ATOM 696 O O . GLY A 1 90 ? 4.182 4.685 -29.939 1.00 72.31 90 GLY A O 1
ATOM 697 N N . ARG A 1 91 ? 2.519 5.942 -29.103 1.00 72.62 91 ARG A N 1
ATOM 698 C CA . ARG A 1 91 ? 2.751 7.108 -29.970 1.00 72.62 91 ARG A CA 1
ATOM 699 C C . ARG A 1 91 ? 4.140 7.717 -29.789 1.00 72.62 91 ARG A C 1
ATOM 701 O O . ARG A 1 91 ? 4.676 8.290 -30.730 1.00 72.62 91 ARG A O 1
ATOM 708 N N . CYS A 1 92 ? 4.718 7.612 -28.595 1.00 74.12 92 CYS A N 1
ATOM 709 C CA . CYS A 1 92 ? 6.060 8.127 -28.336 1.00 74.12 92 CYS A CA 1
ATOM 710 C C . CYS A 1 92 ? 7.119 7.109 -28.749 1.00 74.12 92 CYS A C 1
ATOM 712 O O . CYS A 1 92 ? 7.023 5.938 -28.377 1.00 74.12 92 CYS A O 1
ATOM 714 N N . LEU A 1 93 ? 8.152 7.571 -29.461 1.00 77.94 93 LEU A N 1
ATOM 715 C CA . LEU A 1 93 ? 9.207 6.779 -30.118 1.00 77.94 93 LEU A CA 1
ATOM 716 C C . LEU A 1 93 ? 8.697 5.852 -31.228 1.00 77.94 93 LEU A C 1
ATOM 718 O O . LEU A 1 93 ? 9.291 5.855 -32.298 1.00 77.94 93 LEU A O 1
ATOM 722 N N . ASN A 1 94 ? 7.616 5.105 -30.972 1.00 77.31 94 ASN A N 1
ATOM 723 C CA . ASN A 1 94 ? 6.896 4.258 -31.922 1.00 77.31 94 ASN A CA 1
ATOM 724 C C . ASN A 1 94 ? 7.832 3.398 -32.791 1.00 77.31 94 ASN A C 1
ATOM 726 O O . ASN A 1 94 ? 7.786 3.445 -34.018 1.00 77.31 94 ASN A O 1
ATOM 730 N N . ASN A 1 95 ? 8.750 2.671 -32.143 1.00 78.94 95 ASN A N 1
ATOM 731 C CA . ASN A 1 95 ? 9.785 1.882 -32.820 1.00 78.94 95 ASN A CA 1
ATOM 732 C C . ASN A 1 95 ? 9.429 0.390 -32.940 1.00 78.94 95 ASN A C 1
ATOM 734 O O . ASN A 1 95 ? 10.271 -0.417 -33.330 1.00 78.94 95 ASN A O 1
ATOM 738 N N . GLN A 1 96 ? 8.199 0.024 -32.585 1.00 78.81 96 GLN A N 1
ATOM 739 C CA . GLN A 1 96 ? 7.623 -1.306 -32.733 1.00 78.81 96 GLN A CA 1
ATOM 740 C C . GLN A 1 96 ? 6.239 -1.188 -33.382 1.00 78.81 96 GLN A C 1
ATOM 742 O O . GLN A 1 96 ? 5.591 -0.153 -33.225 1.00 78.81 96 GLN A O 1
ATOM 747 N N . PRO A 1 97 ? 5.771 -2.222 -34.104 1.00 73.44 97 PRO A N 1
ATOM 748 C CA . PRO A 1 97 ? 4.418 -2.233 -34.653 1.00 73.44 97 PRO A CA 1
ATOM 749 C C . PRO A 1 97 ? 3.375 -2.124 -33.538 1.00 73.44 97 PRO A C 1
ATOM 751 O O . PRO A 1 97 ? 3.595 -2.633 -32.440 1.00 73.44 97 PRO A O 1
ATOM 754 N N . ASP A 1 98 ? 2.236 -1.500 -33.838 1.00 69.62 98 ASP A N 1
ATOM 755 C CA . ASP A 1 98 ? 1.115 -1.377 -32.902 1.00 69.62 98 ASP A CA 1
ATOM 756 C C . ASP A 1 98 ? 0.582 -2.775 -32.549 1.00 69.62 98 ASP A C 1
ATOM 758 O O . ASP A 1 98 ? 0.029 -3.489 -33.388 1.00 69.62 98 ASP A O 1
ATOM 762 N N . ILE A 1 99 ? 0.849 -3.205 -31.317 1.00 70.06 99 ILE A N 1
ATOM 763 C CA . ILE A 1 99 ? 0.493 -4.520 -30.782 1.00 70.06 99 ILE A CA 1
ATOM 764 C C . ILE A 1 99 ? -0.067 -4.305 -29.384 1.00 70.06 99 ILE A C 1
ATOM 766 O O . ILE A 1 99 ? 0.509 -3.569 -28.578 1.00 70.06 99 ILE A O 1
ATOM 770 N N . HIS A 1 100 ? -1.151 -5.013 -29.063 1.00 70.19 100 HIS A N 1
ATOM 771 C CA . HIS A 1 100 ? -1.741 -4.979 -27.735 1.00 70.19 100 HIS A CA 1
ATOM 772 C C . HIS A 1 100 ? -0.711 -5.350 -26.659 1.00 70.19 100 HIS A C 1
ATOM 774 O O . HIS A 1 100 ? -0.021 -6.367 -26.717 1.00 70.19 100 HIS A O 1
ATOM 780 N N . LYS A 1 101 ? -0.616 -4.510 -25.624 1.00 67.88 101 LYS A N 1
ATOM 781 C CA . LYS A 1 101 ? 0.362 -4.666 -24.531 1.00 67.88 101 LYS A CA 1
ATOM 782 C C . LYS A 1 101 ? 0.287 -6.031 -23.840 1.00 67.88 101 LYS A C 1
ATOM 784 O O . LYS A 1 101 ? 1.316 -6.543 -23.400 1.00 67.88 101 LYS A O 1
ATOM 789 N N . ASP A 1 102 ? -0.910 -6.608 -23.775 1.00 70.12 102 ASP A N 1
ATOM 790 C CA . ASP A 1 102 ? -1.185 -7.876 -23.102 1.00 70.12 102 ASP A CA 1
ATOM 791 C C . ASP A 1 102 ? -0.516 -9.064 -23.814 1.00 70.12 102 ASP A C 1
ATOM 793 O O . ASP A 1 102 ? -0.237 -10.068 -23.162 1.00 70.12 102 ASP A O 1
ATOM 797 N N . ASP A 1 103 ? -0.162 -8.911 -25.097 1.00 72.06 103 ASP A N 1
ATOM 798 C CA . ASP A 1 103 ? 0.524 -9.924 -25.907 1.00 72.06 103 ASP A CA 1
ATOM 799 C C . ASP A 1 103 ? 2.055 -9.860 -25.777 1.00 72.06 103 ASP A C 1
ATOM 801 O O . ASP A 1 103 ? 2.758 -10.801 -26.139 1.00 72.06 103 ASP A O 1
ATOM 805 N N . ARG A 1 104 ? 2.612 -8.747 -25.273 1.00 71.56 104 ARG A N 1
ATOM 806 C CA . ARG A 1 104 ? 4.073 -8.516 -25.213 1.00 71.56 104 ARG A CA 1
ATOM 807 C C . ARG A 1 104 ? 4.632 -8.434 -23.801 1.00 71.56 104 ARG A C 1
ATOM 809 O O . ARG A 1 104 ? 5.690 -9.007 -23.543 1.00 71.56 104 ARG A O 1
ATOM 816 N N . LEU A 1 105 ? 3.917 -7.789 -22.877 1.00 68.81 105 LEU A N 1
ATOM 817 C CA . LEU A 1 105 ? 4.297 -7.727 -21.460 1.00 68.81 105 LEU A CA 1
ATOM 818 C C . LEU A 1 105 ? 4.578 -9.110 -20.831 1.00 68.81 105 LEU A C 1
ATOM 820 O O . LEU A 1 105 ? 5.496 -9.195 -20.016 1.00 68.81 105 LEU A O 1
ATOM 824 N N . PRO A 1 106 ? 3.885 -10.208 -21.206 1.00 71.81 106 PRO A N 1
ATOM 825 C CA . PRO A 1 106 ? 4.213 -11.551 -20.729 1.00 71.81 106 PRO A CA 1
ATOM 826 C C . PRO A 1 106 ? 5.642 -12.044 -21.029 1.00 71.81 106 PRO A C 1
ATOM 828 O O . PRO A 1 106 ? 6.083 -12.991 -20.380 1.00 71.81 106 PRO A O 1
ATOM 831 N N . HIS A 1 107 ? 6.336 -11.458 -22.008 1.00 75.50 107 HIS A N 1
ATOM 832 C CA . HIS A 1 107 ? 7.572 -12.002 -22.587 1.00 75.50 107 HIS A CA 1
ATOM 833 C C . HIS A 1 107 ? 8.807 -11.121 -22.354 1.00 75.50 107 HIS A C 1
ATOM 835 O O . HIS A 1 107 ? 9.858 -11.383 -22.933 1.00 75.50 107 HIS A O 1
ATOM 841 N N . VAL A 1 108 ? 8.702 -10.076 -21.527 1.00 79.88 108 VAL A N 1
ATOM 842 C CA . VAL A 1 108 ? 9.813 -9.151 -21.250 1.00 79.88 108 VAL A CA 1
ATOM 843 C C . VAL A 1 108 ? 10.291 -9.269 -19.812 1.00 79.88 108 VAL A C 1
ATOM 845 O O . VAL A 1 108 ? 9.489 -9.408 -18.890 1.00 79.88 108 VAL A O 1
ATOM 848 N N . LYS A 1 109 ? 11.611 -9.179 -19.608 1.00 86.50 109 LYS A N 1
ATOM 849 C CA . LYS A 1 109 ? 12.205 -9.175 -18.264 1.00 86.50 109 LYS A CA 1
ATOM 850 C C . LYS A 1 109 ? 11.863 -7.889 -17.500 1.00 86.50 109 LYS A C 1
ATOM 852 O O . LYS A 1 109 ? 11.591 -7.939 -16.298 1.00 86.50 109 LYS A O 1
ATOM 857 N N . PHE A 1 110 ? 11.823 -6.758 -18.200 1.00 90.88 110 PHE A N 1
ATOM 858 C CA . PHE A 1 110 ? 11.623 -5.436 -17.615 1.00 90.88 110 PHE A CA 1
ATOM 859 C C . PHE A 1 110 ? 10.505 -4.669 -18.317 1.00 90.88 110 PHE A C 1
ATOM 861 O O . PHE A 1 110 ? 10.399 -4.674 -19.547 1.00 90.88 110 PHE A O 1
ATOM 868 N N . SER A 1 111 ? 9.708 -3.954 -17.527 1.00 90.88 111 SER A N 1
ATOM 869 C CA . SER A 1 111 ? 8.668 -3.051 -18.020 1.00 90.88 111 SER A CA 1
ATOM 870 C C . SER A 1 111 ? 8.921 -1.647 -17.483 1.00 90.88 111 SER A C 1
ATOM 872 O O . SER A 1 111 ? 8.948 -1.441 -16.269 1.00 90.88 111 SER A O 1
ATOM 874 N N . LEU A 1 112 ? 9.090 -0.680 -18.385 1.00 92.44 112 LEU A N 1
ATOM 875 C CA . LEU A 1 112 ? 9.271 0.733 -18.064 1.00 92.44 112 LEU A CA 1
ATOM 876 C C . LEU A 1 112 ? 7.919 1.325 -17.644 1.00 92.44 112 LEU A C 1
ATOM 878 O O . LEU A 1 112 ? 7.064 1.637 -18.474 1.00 92.44 112 LEU A O 1
ATOM 882 N N . ALA A 1 113 ? 7.714 1.458 -16.339 1.00 93.00 113 ALA A N 1
ATOM 883 C CA . ALA A 1 113 ? 6.528 2.034 -15.724 1.00 93.00 113 ALA A CA 1
ATOM 884 C C . ALA A 1 113 ? 6.752 3.528 -15.444 1.00 93.00 113 ALA A C 1
ATOM 886 O O . ALA A 1 113 ? 6.783 3.958 -14.295 1.00 93.00 113 ALA A O 1
ATOM 887 N N . PHE A 1 114 ? 6.965 4.311 -16.507 1.00 93.75 114 PHE A N 1
ATOM 888 C CA . PHE A 1 114 ? 7.235 5.747 -16.385 1.00 93.75 114 PHE A CA 1
ATOM 889 C C . PHE A 1 114 ? 5.945 6.559 -16.365 1.00 93.75 114 PHE A C 1
ATOM 891 O O . PHE A 1 114 ? 5.148 6.522 -17.312 1.00 93.75 114 PHE A O 1
ATOM 898 N N . GLU A 1 115 ? 5.765 7.326 -15.299 1.00 92.50 115 GLU A N 1
ATOM 899 C CA . GLU A 1 115 ? 4.654 8.247 -15.139 1.00 92.50 115 GLU A CA 1
ATOM 900 C C . GLU A 1 115 ? 4.879 9.567 -15.874 1.00 92.50 115 GLU A C 1
ATOM 902 O O . GLU A 1 115 ? 5.988 9.933 -16.276 1.00 92.50 115 GLU A O 1
ATOM 907 N N . ASN A 1 116 ? 3.776 10.281 -16.102 1.00 89.00 116 ASN A N 1
ATOM 908 C CA . ASN A 1 116 ? 3.809 11.574 -16.784 1.00 89.00 116 ASN A CA 1
ATOM 909 C C . ASN A 1 116 ? 4.279 12.722 -15.872 1.00 89.00 116 ASN A C 1
ATOM 911 O O . ASN A 1 116 ? 4.493 13.822 -16.372 1.00 89.00 116 ASN A O 1
ATOM 915 N N . SER A 1 117 ? 4.383 12.483 -14.565 1.00 88.50 117 SER A N 1
ATOM 916 C CA . SER A 1 117 ? 4.862 13.433 -13.563 1.00 88.50 117 SER A CA 1
ATOM 917 C C . SER A 1 117 ? 5.440 12.691 -12.362 1.00 88.50 117 SER A C 1
ATOM 919 O O . SER A 1 117 ? 5.096 11.533 -12.116 1.00 88.50 117 SER A O 1
ATOM 921 N N . GLU A 1 118 ? 6.313 13.359 -11.618 1.00 92.38 118 GLU A N 1
ATOM 922 C CA . GLU A 1 118 ? 6.985 12.824 -10.431 1.00 92.38 118 GLU A CA 1
ATOM 923 C C . GLU A 1 118 ? 6.314 13.376 -9.172 1.00 92.38 118 GLU A C 1
ATOM 925 O O . GLU A 1 118 ? 6.764 14.346 -8.574 1.00 92.38 118 GLU A O 1
ATOM 930 N N . GLU A 1 119 ? 5.178 12.785 -8.807 1.00 91.62 119 GLU A N 1
ATOM 931 C CA . GLU A 1 119 ? 4.335 13.268 -7.711 1.00 91.62 119 GLU A CA 1
ATOM 932 C C . GLU A 1 119 ? 4.172 12.190 -6.642 1.00 91.62 119 GLU A C 1
ATOM 934 O O . GLU A 1 119 ? 3.997 11.010 -6.956 1.00 91.62 119 GLU A O 1
ATOM 939 N N . VAL A 1 120 ? 4.192 12.591 -5.369 1.00 91.00 120 VAL A N 1
ATOM 940 C CA . VAL A 1 120 ? 3.954 11.676 -4.242 1.00 91.00 120 VAL A CA 1
ATOM 941 C C . VAL A 1 120 ? 2.610 10.966 -4.433 1.00 91.00 120 VAL A C 1
ATOM 943 O O . VAL A 1 120 ? 1.600 11.599 -4.737 1.00 91.00 120 VAL A O 1
ATOM 946 N N . ASP A 1 121 ? 2.606 9.645 -4.252 1.00 89.94 121 ASP A N 1
ATOM 947 C CA . ASP A 1 121 ? 1.458 8.747 -4.460 1.00 89.94 121 ASP A CA 1
ATOM 948 C C . ASP A 1 121 ? 0.922 8.634 -5.896 1.00 89.94 121 ASP A C 1
ATOM 950 O O . ASP A 1 121 ? -0.075 7.943 -6.124 1.00 89.94 121 ASP A O 1
ATOM 954 N N . TYR A 1 122 ? 1.559 9.259 -6.890 1.00 91.25 122 TYR A N 1
ATOM 955 C CA . TYR A 1 122 ? 1.145 9.107 -8.282 1.00 91.25 122 TYR A CA 1
ATOM 956 C C . TYR A 1 122 ? 1.678 7.797 -8.874 1.00 91.25 122 TYR A C 1
ATOM 958 O O . TYR A 1 122 ? 2.664 7.766 -9.607 1.00 91.25 122 TYR A O 1
ATOM 966 N N . VAL A 1 123 ? 1.009 6.697 -8.523 1.00 91.38 123 VAL A N 1
ATOM 967 C CA . VAL A 1 123 ? 1.298 5.340 -9.004 1.00 91.38 123 VAL A CA 1
ATOM 968 C C . VAL A 1 123 ? 0.088 4.811 -9.763 1.00 91.38 123 VAL A C 1
ATOM 970 O O . VAL A 1 123 ? -0.991 4.637 -9.194 1.00 91.38 123 VAL A O 1
ATOM 973 N N . THR A 1 124 ? 0.244 4.552 -11.060 1.00 88.31 124 THR A N 1
ATOM 974 C CA . THR A 1 124 ? -0.874 4.163 -11.932 1.00 88.31 124 THR A CA 1
ATOM 975 C C . THR A 1 124 ? -0.804 2.697 -12.361 1.00 88.31 124 THR A C 1
ATOM 977 O O . THR A 1 124 ? 0.011 1.902 -11.884 1.00 88.31 124 THR A O 1
ATOM 980 N N . GLU A 1 125 ? -1.673 2.309 -13.295 1.00 85.50 125 GLU A N 1
ATOM 981 C CA . GLU A 1 125 ? -1.734 0.963 -13.849 1.00 85.50 125 GLU A CA 1
ATOM 982 C C . GLU A 1 125 ? -0.416 0.491 -14.466 1.00 85.50 125 GLU A C 1
ATOM 984 O O . GLU A 1 125 ? -0.209 -0.715 -14.530 1.00 85.50 125 GLU A O 1
ATOM 989 N N . LYS A 1 126 ? 0.470 1.396 -14.910 1.00 86.69 126 LYS A N 1
ATOM 990 C CA . LYS A 1 126 ? 1.746 1.030 -15.555 1.00 86.69 126 LYS A CA 1
ATOM 991 C C . LYS A 1 126 ? 2.608 0.177 -14.631 1.00 86.69 126 LYS A C 1
ATOM 993 O O . LYS A 1 126 ? 3.129 -0.858 -15.043 1.00 86.69 126 LYS A O 1
ATOM 998 N N . TYR A 1 127 ? 2.698 0.593 -13.370 1.00 92.12 127 TYR A N 1
ATOM 999 C CA . TYR A 1 127 ? 3.442 -0.111 -12.336 1.00 92.12 127 TYR A CA 1
ATOM 1000 C C . TYR A 1 127 ? 2.819 -1.478 -12.028 1.00 92.12 127 TYR A C 1
ATOM 1002 O O . TYR A 1 127 ? 3.480 -2.513 -12.118 1.00 92.12 127 TYR A O 1
ATOM 1010 N N . PHE A 1 128 ? 1.516 -1.510 -11.742 1.00 88.25 128 PHE A N 1
ATOM 1011 C CA . PHE A 1 128 ? 0.843 -2.761 -11.392 1.00 88.25 128 PHE A CA 1
ATOM 1012 C C . PHE A 1 128 ? 0.717 -3.733 -12.575 1.00 88.25 128 PHE A C 1
A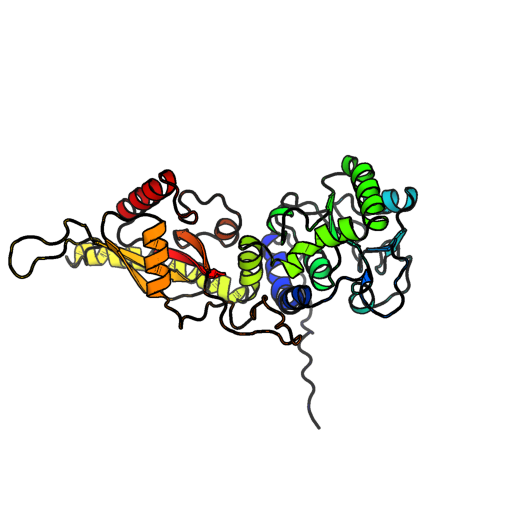TOM 1014 O O . PHE A 1 128 ? 0.693 -4.945 -12.367 1.00 88.25 128 PHE A O 1
ATOM 1021 N N . GLN A 1 129 ? 0.670 -3.240 -13.816 1.00 84.31 129 GLN A N 1
ATOM 1022 C CA . GLN A 1 129 ? 0.716 -4.077 -15.017 1.00 84.31 129 GLN A CA 1
ATOM 1023 C C . GLN A 1 129 ? 2.061 -4.790 -15.129 1.00 84.31 129 GLN A C 1
ATOM 1025 O O . GLN A 1 129 ? 2.065 -5.994 -15.369 1.00 84.31 129 GLN A O 1
ATOM 1030 N N . ALA A 1 130 ? 3.182 -4.106 -14.884 1.00 87.06 130 ALA A N 1
ATOM 1031 C CA . ALA A 1 130 ? 4.495 -4.751 -14.866 1.00 87.06 130 ALA A CA 1
ATOM 1032 C C . ALA A 1 130 ? 4.522 -5.946 -13.894 1.00 87.06 130 ALA A C 1
ATOM 1034 O O . ALA A 1 130 ? 4.867 -7.061 -14.297 1.00 87.06 130 ALA A O 1
ATOM 1035 N N . LEU A 1 131 ? 4.031 -5.741 -12.664 1.00 87.94 131 LEU A N 1
ATOM 1036 C CA . LEU A 1 131 ? 3.890 -6.809 -11.671 1.00 87.94 131 LEU A CA 1
ATOM 1037 C C . LEU A 1 131 ? 2.967 -7.935 -12.163 1.00 87.94 131 LEU A C 1
ATOM 1039 O O . LEU A 1 131 ? 3.371 -9.096 -12.138 1.00 87.94 131 LEU A O 1
ATOM 1043 N N . ASN A 1 132 ? 1.770 -7.600 -12.662 1.00 81.81 132 ASN A N 1
ATOM 1044 C CA . ASN A 1 132 ? 0.786 -8.546 -13.209 1.00 81.81 132 ASN A CA 1
ATOM 1045 C C . ASN A 1 132 ? 1.374 -9.453 -14.295 1.00 81.81 132 ASN A C 1
ATOM 1047 O O . ASN A 1 132 ? 1.210 -10.671 -14.270 1.00 81.81 132 ASN A O 1
ATOM 1051 N N . PHE A 1 133 ? 2.108 -8.886 -15.247 1.00 78.38 133 PHE A N 1
ATOM 1052 C CA . PHE A 1 133 ? 2.713 -9.674 -16.318 1.00 78.38 133 PHE A CA 1
ATOM 1053 C C . PHE A 1 133 ? 3.946 -10.459 -15.879 1.00 78.38 133 PHE A C 1
ATOM 1055 O O . PHE A 1 133 ? 4.365 -11.397 -16.568 1.00 78.38 133 PHE A O 1
ATOM 1062 N N . GLY A 1 134 ? 4.445 -10.151 -14.686 1.00 78.75 134 GLY A N 1
ATOM 1063 C CA . GLY A 1 134 ? 5.542 -10.830 -14.044 1.00 78.75 134 GLY A CA 1
ATOM 1064 C C . GLY A 1 134 ? 6.913 -10.283 -14.417 1.00 78.75 134 GLY A C 1
ATOM 1065 O O . GLY A 1 134 ? 7.886 -10.977 -14.133 1.00 78.75 134 GLY A O 1
ATOM 1066 N N . ALA A 1 135 ? 6.970 -9.091 -15.010 1.00 86.62 135 ALA A N 1
ATOM 1067 C CA . ALA A 1 135 ? 8.192 -8.355 -15.304 1.00 86.62 135 ALA A CA 1
ATOM 1068 C C . ALA A 1 135 ? 8.640 -7.529 -14.086 1.00 86.62 135 ALA A C 1
ATOM 1070 O O . ALA A 1 135 ? 7.827 -7.175 -13.229 1.00 86.62 135 ALA A O 1
ATOM 1071 N N . VAL A 1 136 ? 9.926 -7.180 -14.030 1.00 93.00 136 VAL A N 1
ATOM 1072 C CA . VAL A 1 136 ? 10.454 -6.237 -13.035 1.00 93.00 136 VAL A CA 1
ATOM 1073 C C . VAL A 1 136 ? 10.092 -4.807 -13.472 1.00 93.00 136 VAL A C 1
ATOM 1075 O O . VAL A 1 136 ? 10.463 -4.408 -14.584 1.00 93.00 136 VAL A O 1
ATOM 1078 N N . PRO A 1 137 ? 9.364 -4.024 -12.653 1.00 94.75 137 PRO A N 1
ATOM 1079 C CA . PRO A 1 137 ? 9.058 -2.634 -12.968 1.00 94.75 137 PRO A CA 1
ATOM 1080 C C . PRO A 1 137 ? 10.312 -1.757 -12.863 1.00 94.75 137 PRO A C 1
ATOM 1082 O O . PRO A 1 137 ? 10.993 -1.763 -11.836 1.00 94.75 137 PRO A O 1
ATOM 1085 N N . VAL A 1 138 ? 10.580 -0.965 -13.902 1.00 96.25 138 VAL A N 1
ATOM 1086 C CA . VAL A 1 138 ? 11.556 0.136 -13.875 1.00 96.25 138 VAL A CA 1
ATOM 1087 C C . VAL A 1 138 ? 10.771 1.442 -13.834 1.00 96.25 138 VAL A C 1
ATOM 1089 O O . VAL A 1 138 ? 9.981 1.702 -14.741 1.00 96.25 138 VAL A O 1
ATOM 1092 N N . VAL A 1 139 ? 10.931 2.237 -12.781 1.00 96.25 139 VAL A N 1
ATOM 1093 C CA . VAL A 1 139 ? 9.986 3.304 -12.427 1.00 96.25 139 VAL A CA 1
ATOM 1094 C C . VAL A 1 139 ? 10.643 4.680 -12.483 1.00 96.25 139 VAL A C 1
ATOM 1096 O O . VAL A 1 139 ? 11.716 4.879 -11.925 1.00 96.25 139 VAL A O 1
ATOM 1099 N N . ILE A 1 140 ? 9.942 5.622 -13.114 1.00 95.88 140 ILE A N 1
ATOM 1100 C CA . ILE A 1 140 ? 10.092 7.078 -12.968 1.00 95.88 140 ILE A CA 1
ATOM 1101 C C . ILE A 1 140 ? 8.700 7.568 -12.583 1.00 95.88 140 ILE A C 1
ATOM 1103 O O . ILE A 1 140 ? 7.744 7.257 -13.297 1.00 95.88 140 ILE A O 1
ATOM 1107 N N . GLY A 1 141 ? 8.551 8.279 -11.470 1.00 94.44 141 GLY A N 1
ATOM 1108 C CA . GLY A 1 141 ? 7.235 8.680 -10.978 1.00 94.44 141 GLY A CA 1
ATOM 1109 C C . GLY A 1 141 ? 7.265 9.032 -9.499 1.00 94.44 141 GLY A C 1
ATOM 1110 O O . GLY A 1 141 ? 8.053 9.875 -9.087 1.00 94.44 141 GLY A O 1
ATOM 1111 N N . ALA A 1 142 ? 6.393 8.405 -8.709 1.00 93.94 142 ALA A N 1
ATOM 1112 C CA . ALA A 1 142 ? 6.260 8.714 -7.291 1.00 93.94 142 ALA A CA 1
ATOM 1113 C C . ALA A 1 142 ? 7.579 8.522 -6.512 1.00 93.94 142 ALA A C 1
ATOM 1115 O O . ALA A 1 142 ? 8.090 7.399 -6.465 1.00 93.94 142 ALA A O 1
ATOM 1116 N N . PRO A 1 143 ? 8.088 9.555 -5.808 1.00 93.88 143 PRO A N 1
ATOM 1117 C CA . PRO A 1 143 ? 9.300 9.431 -4.993 1.00 93.88 143 PRO A CA 1
ATOM 1118 C C . PRO A 1 143 ? 9.193 8.361 -3.897 1.00 93.88 143 PRO A C 1
ATOM 1120 O O . PRO A 1 143 ? 10.196 7.784 -3.484 1.00 93.88 143 PRO A O 1
ATOM 1123 N N . ASN A 1 144 ? 7.969 8.067 -3.448 1.00 92.38 144 ASN A N 1
ATOM 1124 C CA . ASN A 1 144 ? 7.653 7.049 -2.451 1.00 92.38 144 ASN A CA 1
ATOM 1125 C C . ASN A 1 144 ? 7.197 5.707 -3.058 1.00 92.38 144 ASN A C 1
ATOM 1127 O O . ASN A 1 144 ? 6.473 4.955 -2.414 1.00 92.38 144 ASN A O 1
ATOM 1131 N N . ILE A 1 145 ? 7.611 5.370 -4.287 1.00 93.81 145 ILE A N 1
ATOM 1132 C CA . ILE A 1 145 ? 7.202 4.126 -4.970 1.00 93.81 145 ILE A CA 1
ATOM 1133 C C . ILE A 1 145 ? 7.462 2.847 -4.151 1.00 93.81 145 ILE A C 1
ATOM 1135 O O . ILE A 1 145 ? 6.733 1.866 -4.296 1.00 93.81 145 ILE A O 1
ATOM 1139 N N . LEU A 1 146 ? 8.455 2.852 -3.256 1.00 92.19 146 LEU A N 1
ATOM 1140 C CA . LEU A 1 146 ? 8.757 1.711 -2.385 1.00 92.19 146 LEU A CA 1
ATOM 1141 C C . LEU A 1 146 ? 7.592 1.344 -1.451 1.00 92.19 146 LEU A C 1
ATOM 1143 O O . LEU A 1 146 ? 7.429 0.167 -1.139 1.00 92.19 146 LEU A O 1
ATOM 1147 N N . ASP A 1 147 ? 6.718 2.296 -1.105 1.00 90.00 147 ASP A N 1
ATOM 1148 C CA . ASP A 1 147 ? 5.492 2.035 -0.336 1.00 90.00 147 ASP A CA 1
ATOM 1149 C C . ASP A 1 147 ? 4.526 1.090 -1.077 1.00 90.00 147 ASP A C 1
ATOM 1151 O O . ASP A 1 147 ? 3.679 0.435 -0.464 1.00 90.00 147 ASP A O 1
ATOM 1155 N N . TYR A 1 148 ? 4.659 1.001 -2.403 1.00 91.31 148 TYR A N 1
ATOM 1156 C CA . TYR A 1 148 ? 3.821 0.215 -3.308 1.00 91.31 148 TYR A CA 1
ATOM 1157 C C . TYR A 1 148 ? 4.503 -1.092 -3.749 1.00 91.31 148 TYR A C 1
ATOM 1159 O O . TYR A 1 148 ? 3.946 -1.844 -4.557 1.00 91.31 148 TYR A O 1
ATOM 1167 N N . ALA A 1 149 ? 5.708 -1.381 -3.248 1.00 92.12 149 ALA A N 1
ATOM 1168 C CA . ALA A 1 149 ? 6.499 -2.542 -3.637 1.00 92.12 149 ALA A CA 1
ATOM 1169 C C . ALA A 1 149 ? 6.045 -3.831 -2.923 1.00 92.12 149 ALA A C 1
ATOM 1171 O O . ALA A 1 149 ? 5.872 -3.829 -1.703 1.00 92.12 149 ALA A O 1
ATOM 1172 N N . PRO A 1 150 ? 5.898 -4.970 -3.634 1.00 90.94 150 PRO A N 1
ATOM 1173 C CA . PRO A 1 150 ? 5.643 -6.257 -2.982 1.00 90.94 150 PRO A CA 1
ATOM 1174 C C . PRO A 1 150 ? 6.805 -6.711 -2.088 1.00 90.94 150 PRO A C 1
ATOM 1176 O O . PRO A 1 150 ? 6.587 -7.440 -1.122 1.00 90.94 150 PRO A O 1
ATOM 1179 N N . SER A 1 151 ? 8.028 -6.267 -2.384 1.00 91.31 151 SER A N 1
ATOM 1180 C CA . SER A 1 151 ? 9.207 -6.381 -1.516 1.00 91.31 151 SER A CA 1
ATOM 1181 C C . SER A 1 151 ? 10.230 -5.294 -1.853 1.00 91.31 151 SER A C 1
ATOM 1183 O O . SER A 1 151 ? 10.249 -4.828 -2.990 1.00 91.31 151 SER A O 1
ATOM 1185 N N . GLU A 1 152 ? 11.141 -4.962 -0.937 1.00 88.44 152 GLU A N 1
ATOM 1186 C CA . GLU A 1 152 ? 12.158 -3.907 -1.133 1.00 88.44 152 GLU A CA 1
ATOM 1187 C C . GLU A 1 152 ? 12.954 -4.058 -2.444 1.00 88.44 152 GLU A C 1
ATOM 1189 O O . GLU A 1 152 ? 13.118 -3.097 -3.186 1.00 88.44 152 GLU A O 1
ATOM 1194 N N . ASN A 1 153 ? 13.336 -5.290 -2.798 1.00 90.56 153 ASN A N 1
ATOM 1195 C CA . ASN A 1 153 ? 14.125 -5.587 -3.999 1.00 90.56 153 ASN A CA 1
ATOM 1196 C C . ASN A 1 153 ? 13.268 -6.012 -5.201 1.00 90.56 153 ASN A C 1
ATOM 1198 O O . ASN A 1 153 ? 13.707 -6.838 -5.984 1.00 90.56 153 ASN A O 1
ATOM 1202 N N . SER A 1 154 ? 12.019 -5.555 -5.330 1.00 93.88 154 SER A N 1
ATOM 1203 C CA . SER A 1 154 ? 11.133 -5.988 -6.436 1.00 93.88 154 SER A CA 1
ATOM 1204 C C . SER A 1 154 ? 11.024 -5.003 -7.598 1.00 93.88 154 SER A C 1
ATOM 1206 O O . SER A 1 154 ? 10.393 -5.320 -8.607 1.00 93.88 154 SER A O 1
ATOM 1208 N N . ILE A 1 155 ? 11.635 -3.823 -7.471 1.00 95.56 155 ILE A N 1
ATOM 1209 C CA . ILE A 1 155 ? 11.528 -2.722 -8.432 1.00 95.56 155 ILE A CA 1
ATOM 1210 C C . ILE A 1 155 ? 12.900 -2.091 -8.681 1.00 95.56 155 ILE A C 1
ATOM 1212 O O . ILE A 1 155 ? 13.801 -2.203 -7.853 1.00 95.56 155 ILE A O 1
ATOM 1216 N N . ILE A 1 156 ? 13.035 -1.376 -9.795 1.00 96.62 156 ILE A N 1
ATOM 1217 C CA . ILE A 1 156 ? 14.179 -0.503 -10.074 1.00 96.62 156 ILE A CA 1
ATOM 1218 C C . ILE A 1 156 ? 13.651 0.929 -10.156 1.00 96.62 156 ILE A C 1
ATOM 1220 O O . ILE A 1 156 ? 12.973 1.283 -11.118 1.00 96.62 156 ILE A O 1
ATOM 1224 N N . HIS A 1 157 ? 13.923 1.747 -9.143 1.00 96.19 157 HIS A N 1
ATOM 1225 C CA . HIS A 1 157 ? 13.509 3.149 -9.118 1.00 96.19 157 HIS A CA 1
ATOM 1226 C C . HIS A 1 157 ? 14.614 4.037 -9.703 1.00 96.19 157 HIS A C 1
ATOM 1228 O O . HIS A 1 157 ? 15.781 3.900 -9.340 1.00 96.19 157 HIS A O 1
ATOM 1234 N N . ILE A 1 158 ? 14.244 4.926 -10.622 1.00 96.75 158 ILE A N 1
ATOM 1235 C CA . ILE A 1 158 ? 15.119 5.956 -11.175 1.00 96.75 158 ILE A CA 1
ATOM 1236 C C . ILE A 1 158 ? 14.705 7.272 -10.525 1.00 96.75 158 ILE A C 1
ATOM 1238 O O . ILE A 1 158 ? 13.702 7.867 -10.908 1.00 96.75 158 ILE A O 1
ATOM 1242 N N . GLU A 1 159 ? 15.468 7.707 -9.528 1.00 94.12 159 GLU A N 1
ATOM 1243 C CA . GLU A 1 159 ? 15.104 8.854 -8.693 1.00 94.12 159 GLU A CA 1
ATOM 1244 C C . GLU A 1 159 ? 15.339 10.192 -9.406 1.00 94.12 159 GLU A C 1
ATOM 1246 O O . GLU A 1 159 ? 14.728 11.196 -9.064 1.00 94.12 159 GLU A O 1
ATOM 1251 N N . ASN A 1 160 ? 16.283 10.224 -10.350 1.00 95.25 160 ASN A N 1
ATOM 1252 C CA . ASN A 1 160 ? 16.652 11.399 -11.135 1.00 95.25 160 ASN A CA 1
ATOM 1253 C C . ASN A 1 160 ? 17.548 11.000 -12.322 1.00 95.25 160 ASN A C 1
ATOM 1255 O O . ASN A 1 160 ? 17.991 9.855 -12.445 1.00 95.25 160 ASN A O 1
ATOM 1259 N N . LEU A 1 161 ? 17.883 11.971 -13.175 1.00 94.88 161 LEU A N 1
ATOM 1260 C CA . LEU A 1 161 ? 18.778 11.781 -14.324 1.00 94.88 161 LEU A CA 1
ATOM 1261 C C . LEU A 1 161 ? 20.167 11.231 -13.948 1.00 94.88 161 LEU A C 1
ATOM 1263 O O . LEU A 1 161 ? 20.737 10.452 -14.712 1.00 94.88 161 LEU A O 1
ATOM 1267 N N . ALA A 1 162 ? 20.714 11.592 -12.782 1.00 96.44 162 ALA A N 1
ATOM 1268 C CA . ALA A 1 162 ? 22.035 11.124 -12.354 1.00 96.44 162 ALA A CA 1
ATOM 1269 C C . ALA A 1 162 ? 22.043 9.630 -11.979 1.00 96.44 162 ALA A C 1
ATOM 1271 O O . ALA A 1 162 ? 23.101 9.002 -11.988 1.00 96.44 162 ALA A O 1
ATOM 1272 N N . ALA A 1 163 ? 20.877 9.035 -11.710 1.00 96.19 163 ALA A N 1
ATOM 1273 C CA . ALA A 1 163 ? 20.741 7.605 -11.451 1.00 96.19 163 ALA A CA 1
ATOM 1274 C C . ALA A 1 163 ? 20.795 6.746 -12.730 1.00 96.19 163 ALA A C 1
ATOM 1276 O O . ALA A 1 163 ? 21.038 5.540 -12.638 1.00 96.19 163 ALA A O 1
ATOM 1277 N N . LEU A 1 164 ? 20.603 7.334 -13.919 1.00 95.69 164 LEU A N 1
ATOM 1278 C CA . LEU A 1 164 ? 20.497 6.593 -15.183 1.00 95.69 164 LEU A CA 1
ATOM 1279 C C . LEU A 1 164 ? 21.709 5.694 -15.496 1.00 95.69 164 LEU A C 1
ATOM 1281 O O . LEU A 1 164 ? 21.477 4.534 -15.845 1.00 95.69 164 LEU A O 1
ATOM 1285 N N . PRO A 1 165 ? 22.978 6.129 -15.331 1.00 95.75 165 PRO A N 1
ATOM 1286 C CA . PRO A 1 165 ? 24.129 5.255 -15.569 1.00 95.75 165 PRO A CA 1
ATOM 1287 C C . PRO A 1 165 ? 24.153 4.039 -14.637 1.00 95.75 165 PRO A C 1
ATOM 1289 O O . PRO A 1 165 ? 24.355 2.913 -15.091 1.00 95.75 165 PRO A O 1
ATOM 1292 N N . ARG A 1 166 ? 23.881 4.250 -13.339 1.00 95.81 166 ARG A N 1
ATOM 1293 C CA . ARG A 1 166 ? 23.800 3.177 -12.334 1.00 95.81 166 ARG A CA 1
ATOM 1294 C C . ARG A 1 166 ? 22.700 2.182 -12.696 1.00 95.81 166 ARG A C 1
ATOM 1296 O O . ARG A 1 166 ? 22.921 0.977 -12.643 1.00 95.81 166 ARG A O 1
ATOM 1303 N N . VAL A 1 167 ? 21.526 2.687 -13.070 1.00 95.12 167 VAL A N 1
ATOM 1304 C CA . VAL A 1 167 ? 20.362 1.860 -13.402 1.00 95.12 167 VAL A CA 1
ATOM 1305 C C . VAL A 1 167 ? 20.589 1.071 -14.693 1.00 95.12 167 VAL A C 1
ATOM 1307 O O . VAL A 1 167 ? 20.299 -0.122 -14.722 1.00 95.12 167 VAL A O 1
ATOM 1310 N N . ALA A 1 168 ? 21.187 1.673 -15.724 1.00 92.62 168 ALA A N 1
ATOM 1311 C CA . ALA A 1 168 ? 21.560 0.955 -16.944 1.00 92.62 168 ALA A CA 1
ATOM 1312 C C . ALA A 1 168 ? 22.544 -0.192 -16.654 1.00 92.62 168 ALA A C 1
ATOM 1314 O O . ALA A 1 168 ? 22.330 -1.310 -17.123 1.00 92.62 168 ALA A O 1
ATOM 1315 N N . ALA A 1 169 ? 23.568 0.055 -15.829 1.00 93.31 169 ALA A N 1
ATOM 1316 C CA . ALA A 1 169 ? 24.520 -0.974 -15.411 1.00 93.31 169 ALA A CA 1
ATOM 1317 C C . ALA A 1 169 ? 23.846 -2.091 -14.594 1.00 93.31 169 ALA A C 1
ATOM 1319 O O . ALA A 1 169 ? 24.086 -3.270 -14.847 1.00 93.31 169 ALA A O 1
ATOM 1320 N N . GLN A 1 170 ? 22.951 -1.739 -13.662 1.00 93.38 170 GLN A N 1
ATOM 1321 C CA . GLN A 1 170 ? 22.167 -2.711 -12.895 1.00 93.38 170 GLN A CA 1
ATOM 1322 C C . GLN A 1 170 ? 21.297 -3.578 -13.815 1.00 93.38 170 GLN A C 1
ATOM 1324 O O . GLN A 1 170 ? 21.276 -4.798 -13.674 1.00 93.38 170 GLN A O 1
ATOM 1329 N N . MET A 1 171 ? 20.604 -2.971 -14.781 1.00 90.31 171 MET A N 1
ATOM 1330 C CA . MET A 1 171 ? 19.781 -3.689 -15.757 1.00 90.31 171 MET A CA 1
ATOM 1331 C C . MET A 1 171 ? 20.632 -4.640 -16.605 1.00 90.31 171 MET A C 1
ATOM 1333 O O . MET A 1 171 ? 20.240 -5.785 -16.796 1.00 90.31 171 MET A O 1
ATOM 1337 N N . GLN A 1 172 ? 21.811 -4.214 -17.065 1.00 89.88 172 GLN A N 1
ATOM 1338 C CA . GLN A 1 172 ? 22.748 -5.070 -17.804 1.00 89.88 172 GLN A CA 1
ATOM 1339 C C . GLN A 1 172 ? 23.254 -6.251 -16.974 1.00 89.88 172 GLN A C 1
ATOM 1341 O O . GLN A 1 172 ? 23.245 -7.377 -17.469 1.00 89.88 172 GLN A O 1
ATOM 1346 N N . ALA A 1 173 ? 23.608 -6.025 -15.708 1.00 91.69 173 ALA A N 1
ATOM 1347 C CA . ALA A 1 173 ? 24.007 -7.096 -14.799 1.00 91.69 173 ALA A CA 1
ATOM 1348 C C . ALA A 1 173 ? 22.878 -8.124 -14.596 1.00 91.69 173 ALA A C 1
ATOM 1350 O O . ALA A 1 173 ? 23.103 -9.321 -14.736 1.00 91.69 173 ALA A O 1
ATOM 1351 N N . LEU A 1 174 ? 21.643 -7.664 -14.365 1.00 91.44 174 LEU A N 1
ATOM 1352 C CA . LEU A 1 174 ? 20.466 -8.533 -14.224 1.00 91.44 174 LEU A CA 1
ATOM 1353 C C . LEU A 1 174 ? 20.089 -9.259 -15.528 1.00 91.44 174 LEU A C 1
ATOM 1355 O O . LEU A 1 174 ? 19.466 -10.315 -15.499 1.00 91.44 174 LEU A O 1
ATOM 1359 N N . MET A 1 175 ? 20.424 -8.704 -16.694 1.00 86.06 175 MET A N 1
ATOM 1360 C CA . MET A 1 175 ? 20.230 -9.403 -17.968 1.00 86.06 175 MET A CA 1
ATOM 1361 C C . MET A 1 175 ? 21.230 -10.545 -18.158 1.00 86.06 175 MET A C 1
ATOM 1363 O O . MET A 1 175 ? 20.873 -11.531 -18.802 1.00 86.06 175 MET A O 1
ATOM 1367 N N . ALA A 1 176 ? 22.441 -10.406 -17.611 1.00 89.31 176 ALA A N 1
ATOM 1368 C CA . ALA A 1 176 ? 23.520 -11.385 -17.711 1.00 89.31 176 ALA A CA 1
ATOM 1369 C C . ALA A 1 176 ? 23.450 -12.499 -16.649 1.00 89.31 176 ALA A C 1
ATOM 1371 O O . ALA A 1 176 ? 24.053 -13.551 -16.845 1.00 89.31 176 ALA A O 1
ATOM 1372 N N . ASP A 1 177 ? 22.723 -12.280 -15.550 1.00 90.81 177 ASP A N 1
ATOM 1373 C CA . ASP A 1 177 ? 22.585 -13.222 -14.437 1.00 90.81 177 ASP A CA 1
ATOM 1374 C C . ASP A 1 177 ? 21.101 -13.485 -14.120 1.00 90.81 177 ASP A C 1
ATOM 1376 O O . ASP A 1 177 ? 20.417 -12.678 -13.481 1.00 90.81 177 ASP A O 1
ATOM 1380 N N . ASP A 1 178 ? 20.605 -14.646 -14.561 1.00 88.06 178 ASP A N 1
ATOM 1381 C CA . ASP A 1 178 ? 19.227 -15.081 -14.312 1.00 88.06 178 ASP A CA 1
ATOM 1382 C C . ASP A 1 178 ? 18.937 -15.295 -12.819 1.00 88.06 178 ASP A C 1
ATOM 1384 O O . ASP A 1 178 ? 17.824 -15.021 -12.377 1.00 88.06 178 ASP A O 1
ATOM 1388 N N . HIS A 1 179 ? 19.924 -15.696 -12.010 1.00 90.56 179 HIS A N 1
ATOM 1389 C CA . HIS A 1 179 ? 19.733 -15.865 -10.569 1.00 90.56 179 HIS A CA 1
ATOM 1390 C C . HIS A 1 179 ? 19.559 -14.506 -9.874 1.00 90.56 179 HIS A C 1
ATOM 1392 O O . HIS A 1 179 ? 18.670 -14.339 -9.033 1.00 90.56 179 HIS A O 1
ATOM 1398 N N . ALA A 1 180 ? 20.362 -13.507 -10.250 1.00 92.44 180 ALA A N 1
ATOM 1399 C CA . ALA A 1 180 ? 20.189 -12.138 -9.765 1.00 92.44 180 ALA A CA 1
ATOM 1400 C C . ALA A 1 180 ? 18.844 -11.537 -10.212 1.00 92.44 180 ALA A C 1
ATOM 1402 O O . ALA A 1 180 ? 18.177 -10.859 -9.427 1.00 92.44 180 ALA A O 1
ATOM 1403 N N . TYR A 1 181 ? 18.406 -11.817 -11.443 1.00 91.81 181 TYR A N 1
ATOM 1404 C CA . TYR A 1 181 ? 17.078 -11.425 -11.917 1.00 91.81 181 TYR A CA 1
ATOM 1405 C C . TYR A 1 181 ? 15.952 -12.108 -11.128 1.00 91.81 181 TYR A C 1
ATOM 1407 O O . TYR A 1 181 ? 15.009 -11.444 -10.696 1.00 91.81 181 TYR A O 1
ATOM 1415 N N . ASP A 1 182 ? 16.054 -13.409 -10.874 1.00 88.75 182 ASP A N 1
ATOM 1416 C CA . ASP A 1 182 ? 15.046 -14.159 -10.123 1.00 88.75 182 ASP A CA 1
ATOM 1417 C C . ASP A 1 182 ? 14.933 -13.711 -8.670 1.00 88.75 182 ASP A C 1
ATOM 1419 O O . ASP A 1 182 ? 13.833 -13.708 -8.104 1.00 88.75 182 ASP A O 1
ATOM 1423 N N . ALA A 1 183 ? 16.028 -13.224 -8.081 1.00 91.62 183 ALA A N 1
ATOM 1424 C CA . ALA A 1 183 ? 15.999 -12.596 -6.767 1.00 91.62 183 ALA A CA 1
ATOM 1425 C C . ALA A 1 183 ? 15.038 -11.388 -6.716 1.00 91.62 183 ALA A C 1
ATOM 1427 O O . ALA A 1 183 ? 14.359 -11.205 -5.699 1.00 91.62 183 ALA A O 1
ATOM 1428 N N . MET A 1 184 ? 14.890 -10.632 -7.815 1.00 93.50 184 MET A N 1
ATOM 1429 C CA . MET A 1 184 ? 13.922 -9.526 -7.924 1.00 93.50 184 MET A CA 1
ATOM 1430 C C . MET A 1 184 ? 12.463 -10.010 -7.899 1.00 93.50 184 MET A C 1
ATOM 1432 O O . MET A 1 184 ? 11.556 -9.300 -7.459 1.00 93.50 184 MET A O 1
ATOM 1436 N N . LEU A 1 185 ? 12.213 -11.234 -8.369 1.00 89.25 185 LEU A N 1
ATOM 1437 C CA . LEU A 1 185 ? 10.884 -11.846 -8.453 1.00 89.25 185 LEU A CA 1
ATOM 1438 C C . LEU A 1 185 ? 10.598 -12.829 -7.310 1.00 89.25 185 LEU A C 1
ATOM 1440 O O . LEU A 1 185 ? 9.509 -13.402 -7.248 1.00 89.25 185 LEU A O 1
ATOM 1444 N N . ALA A 1 186 ? 11.529 -12.998 -6.369 1.00 87.44 186 ALA A N 1
ATOM 1445 C CA . ALA A 1 186 ? 11.430 -13.975 -5.288 1.00 87.44 186 ALA A CA 1
ATOM 1446 C C . ALA A 1 186 ? 10.214 -13.762 -4.363 1.00 87.44 186 ALA A C 1
ATOM 1448 O O . ALA A 1 186 ? 9.794 -14.695 -3.675 1.00 87.44 186 ALA A O 1
ATOM 1449 N N . TRP A 1 187 ? 9.621 -12.563 -4.342 1.00 85.06 187 TRP A N 1
ATOM 1450 C CA . TRP A 1 187 ? 8.361 -12.281 -3.640 1.00 85.06 187 TRP A CA 1
ATOM 1451 C C . TRP A 1 187 ? 7.172 -13.072 -4.205 1.00 85.06 187 TRP A C 1
ATOM 1453 O O . TRP A 1 187 ? 6.218 -13.328 -3.481 1.00 85.06 187 TRP A O 1
ATOM 1463 N N . LYS A 1 188 ? 7.219 -13.529 -5.462 1.00 79.19 188 LYS A N 1
ATOM 1464 C CA . LYS A 1 188 ? 6.159 -14.376 -6.032 1.00 79.19 188 LYS A CA 1
ATOM 1465 C C . LYS A 1 188 ? 6.107 -15.754 -5.376 1.00 79.19 188 LYS A C 1
ATOM 1467 O O . LYS A 1 188 ? 5.028 -16.275 -5.132 1.00 79.19 188 LYS A O 1
ATOM 1472 N N . ALA A 1 189 ? 7.271 -16.322 -5.054 1.00 75.44 189 ALA A N 1
ATOM 1473 C CA . ALA A 1 189 ? 7.372 -17.611 -4.372 1.00 75.44 189 ALA A CA 1
ATOM 1474 C C . ALA A 1 189 ? 7.241 -17.466 -2.848 1.00 75.44 189 ALA A C 1
ATOM 1476 O O . ALA A 1 189 ? 6.548 -18.244 -2.194 1.00 75.44 189 ALA A O 1
ATOM 1477 N N . ARG A 1 190 ? 7.891 -16.447 -2.270 1.00 80.50 190 ARG A N 1
ATOM 1478 C CA . ARG A 1 190 ? 7.862 -16.187 -0.822 1.00 80.50 190 ARG A CA 1
ATOM 1479 C C . ARG A 1 190 ? 6.555 -15.541 -0.362 1.00 80.50 190 ARG A C 1
ATOM 1481 O O . ARG A 1 190 ? 6.239 -15.611 0.819 1.00 80.50 190 ARG A O 1
ATOM 1488 N N . GLY A 1 191 ? 5.765 -14.975 -1.260 1.00 78.44 191 GLY A N 1
ATOM 1489 C CA . GLY A 1 191 ? 4.655 -14.096 -0.920 1.00 78.44 191 GLY A CA 1
ATOM 1490 C C . GLY A 1 191 ? 5.120 -12.643 -0.736 1.00 78.44 191 GLY A C 1
ATOM 1491 O O . GLY A 1 191 ? 6.267 -12.408 -0.342 1.00 78.44 191 GLY A O 1
ATOM 1492 N N . PRO A 1 192 ? 4.248 -11.671 -1.045 1.00 85.62 192 PRO A N 1
ATOM 1493 C CA . PRO A 1 192 ? 4.539 -10.253 -0.872 1.00 85.62 192 PRO A CA 1
ATOM 1494 C C . PRO A 1 192 ? 4.508 -9.851 0.611 1.00 85.62 192 PRO A C 1
ATOM 1496 O O . PRO A 1 192 ? 4.081 -10.620 1.474 1.00 85.62 192 PRO A O 1
ATOM 1499 N N . SER A 1 193 ? 4.938 -8.625 0.904 1.00 86.75 193 SER A N 1
ATOM 1500 C CA . SER A 1 193 ? 4.822 -8.033 2.237 1.00 86.75 193 SER A CA 1
ATOM 1501 C C . SER A 1 193 ? 3.357 -7.872 2.669 1.00 86.75 193 SER A C 1
ATOM 1503 O O . SER A 1 193 ? 2.471 -7.646 1.842 1.00 86.75 193 SER A O 1
ATOM 1505 N N . ASP A 1 194 ? 3.098 -7.911 3.981 1.00 86.31 194 ASP A N 1
ATOM 1506 C CA . ASP A 1 194 ? 1.759 -7.638 4.527 1.00 86.31 194 ASP A CA 1
ATOM 1507 C C . ASP A 1 194 ? 1.256 -6.238 4.133 1.00 86.31 194 ASP A C 1
ATOM 1509 O O . ASP A 1 194 ? 0.068 -6.038 3.904 1.00 86.31 194 ASP A O 1
ATOM 1513 N N . GLN A 1 195 ? 2.164 -5.263 4.021 1.00 86.56 195 GLN A N 1
ATOM 1514 C CA . GLN A 1 195 ? 1.837 -3.909 3.573 1.00 86.56 195 GLN A CA 1
ATOM 1515 C C . GLN A 1 195 ? 1.326 -3.907 2.132 1.00 86.56 195 GLN A C 1
ATOM 1517 O O . GLN A 1 195 ? 0.322 -3.262 1.837 1.00 86.56 195 GLN A O 1
ATOM 1522 N N . PHE A 1 196 ? 1.979 -4.653 1.238 1.00 87.50 196 PHE A N 1
ATOM 1523 C CA . PHE A 1 196 ? 1.511 -4.795 -0.135 1.00 87.50 196 PHE A CA 1
ATOM 1524 C C . PHE A 1 196 ? 0.173 -5.535 -0.197 1.00 87.50 196 PHE A C 1
ATOM 1526 O O . PHE A 1 196 ? -0.706 -5.130 -0.953 1.00 87.50 196 PHE A O 1
ATOM 1533 N N . LEU A 1 197 ? -0.015 -6.571 0.628 1.00 85.75 197 LEU A N 1
ATOM 1534 C CA . LEU A 1 197 ? -1.298 -7.263 0.777 1.00 85.75 197 LEU A CA 1
ATOM 1535 C C . LEU A 1 197 ? -2.412 -6.292 1.202 1.00 85.75 197 LEU A C 1
ATOM 1537 O O . LEU A 1 197 ? -3.447 -6.220 0.544 1.00 85.75 197 LEU A O 1
ATOM 1541 N N . ALA A 1 198 ? -2.183 -5.478 2.230 1.00 86.75 198 ALA A N 1
ATOM 1542 C CA . ALA A 1 198 ? -3.146 -4.480 2.686 1.00 86.75 198 ALA A CA 1
ATOM 1543 C C . ALA A 1 198 ? -3.417 -3.382 1.639 1.00 86.75 198 ALA A C 1
ATOM 1545 O O . ALA A 1 198 ? -4.557 -2.936 1.494 1.00 86.75 198 ALA A O 1
ATOM 1546 N N . LEU A 1 199 ? -2.389 -2.959 0.891 1.00 87.19 199 LEU A N 1
ATOM 1547 C CA . LEU A 1 199 ? -2.524 -2.016 -0.221 1.00 87.19 199 LEU A CA 1
ATOM 1548 C C . LEU A 1 199 ? -3.425 -2.584 -1.306 1.00 87.19 199 LEU A C 1
ATOM 1550 O O . LEU A 1 199 ? -4.352 -1.899 -1.743 1.00 87.19 199 LEU A O 1
ATOM 1554 N N . VAL A 1 200 ? -3.152 -3.810 -1.765 1.00 83.69 200 VAL A N 1
ATOM 1555 C CA . VAL A 1 200 ? -4.013 -4.409 -2.778 1.00 83.69 200 VAL A CA 1
ATOM 1556 C C . VAL A 1 200 ? -5.415 -4.504 -2.194 1.00 83.69 200 VAL A C 1
ATOM 1558 O O . VAL A 1 200 ? -6.337 -3.999 -2.806 1.00 83.69 200 VAL A O 1
ATOM 1561 N N . ASP A 1 201 ? -5.620 -4.935 -0.954 1.00 84.69 201 ASP A N 1
ATOM 1562 C CA . ASP A 1 201 ? -6.973 -5.108 -0.409 1.00 84.69 201 ASP A CA 1
ATOM 1563 C C . ASP A 1 201 ? -7.870 -3.853 -0.447 1.00 84.69 201 ASP A C 1
ATOM 1565 O O . ASP A 1 201 ? -9.094 -3.982 -0.468 1.00 84.69 201 ASP A O 1
ATOM 1569 N N . VAL A 1 202 ? -7.312 -2.646 -0.592 1.00 84.81 202 VAL A N 1
ATOM 1570 C CA . VAL A 1 202 ? -8.068 -1.418 -0.899 1.00 84.81 202 VAL A CA 1
ATOM 1571 C C . VAL A 1 202 ? -8.973 -1.548 -2.126 1.00 84.81 202 VAL A C 1
ATOM 1573 O O . VAL A 1 202 ? -10.085 -1.016 -2.128 1.00 84.81 202 VAL A O 1
ATOM 1576 N N . GLY A 1 203 ? -8.515 -2.227 -3.176 1.00 79.94 203 GLY A N 1
ATOM 1577 C CA . GLY A 1 203 ? -9.267 -2.405 -4.418 1.00 79.94 203 GLY A CA 1
ATOM 1578 C C . GLY A 1 203 ? -10.364 -3.470 -4.335 1.00 79.94 203 GLY A C 1
ATOM 1579 O O . GLY A 1 203 ? -11.153 -3.598 -5.270 1.00 79.94 203 GLY A O 1
ATOM 1580 N N . THR A 1 204 ? -10.467 -4.201 -3.220 1.00 81.38 204 THR A N 1
ATOM 1581 C CA . THR A 1 204 ? -11.547 -5.182 -2.994 1.00 81.38 204 THR A CA 1
ATOM 1582 C C . THR A 1 204 ? -12.898 -4.504 -2.783 1.00 81.38 204 THR A C 1
ATOM 1584 O O . THR A 1 204 ? -13.941 -5.107 -3.049 1.00 81.38 204 THR A O 1
ATOM 1587 N N . VAL A 1 205 ? -12.872 -3.236 -2.358 1.00 82.62 205 VAL A N 1
ATOM 1588 C CA . VAL A 1 205 ? -14.045 -2.401 -2.119 1.00 82.62 205 VAL A CA 1
ATOM 1589 C C . VAL A 1 205 ? -14.037 -1.213 -3.069 1.00 82.62 205 VAL A C 1
ATOM 1591 O O . VAL A 1 205 ? -13.054 -0.471 -3.187 1.00 82.62 205 VAL A O 1
ATOM 1594 N N . ALA A 1 206 ? -15.170 -1.027 -3.745 1.00 83.88 206 ALA A N 1
ATOM 1595 C CA . ALA A 1 206 ? -15.336 0.032 -4.723 1.00 83.88 206 ALA A CA 1
ATOM 1596 C C . ALA A 1 206 ? -15.033 1.413 -4.100 1.00 83.88 206 ALA A C 1
ATOM 1598 O O . ALA A 1 206 ? -15.342 1.645 -2.923 1.00 83.88 206 ALA A O 1
ATOM 1599 N N . PRO A 1 207 ? -14.414 2.331 -4.861 1.00 84.94 207 PRO A N 1
ATOM 1600 C CA . PRO A 1 207 ? -14.181 3.715 -4.451 1.00 84.94 207 PRO A CA 1
ATOM 1601 C C . PRO A 1 207 ? -15.361 4.391 -3.753 1.00 84.94 207 PRO A C 1
ATOM 1603 O O . PRO A 1 207 ? -15.192 5.041 -2.723 1.00 84.94 207 PRO A O 1
ATOM 1606 N N . GLU A 1 208 ? -16.553 4.201 -4.307 1.00 85.81 208 GLU A N 1
ATOM 1607 C CA . GLU A 1 208 ? -17.801 4.802 -3.862 1.00 85.81 208 GLU A CA 1
ATOM 1608 C C . GLU A 1 208 ? -18.166 4.279 -2.473 1.00 85.81 208 GLU A C 1
ATOM 1610 O O . GLU A 1 208 ? -18.453 5.064 -1.575 1.00 85.81 208 GLU A O 1
ATOM 1615 N N . CYS A 1 209 ? -18.045 2.968 -2.246 1.00 86.69 209 CYS A N 1
ATOM 1616 C CA . CYS A 1 209 ? -18.273 2.360 -0.937 1.00 86.69 209 CYS A CA 1
ATOM 1617 C C . CYS A 1 209 ? -17.270 2.863 0.108 1.00 86.69 209 CYS A C 1
ATOM 1619 O O . CYS A 1 209 ? -17.656 3.142 1.241 1.00 86.69 209 CYS A O 1
ATOM 1621 N N . ARG A 1 210 ? -15.992 3.026 -0.261 1.00 87.38 210 ARG A N 1
ATOM 1622 C CA . ARG A 1 210 ? -14.971 3.582 0.646 1.00 87.38 210 ARG A CA 1
ATOM 1623 C C . ARG A 1 210 ? -15.284 5.029 1.028 1.00 87.38 210 ARG A C 1
ATOM 1625 O O . ARG A 1 210 ? -15.129 5.392 2.193 1.00 87.38 210 ARG A O 1
ATOM 1632 N N . LEU A 1 211 ? -15.762 5.831 0.076 1.00 86.31 211 LEU A N 1
ATOM 1633 C CA . LEU A 1 211 ? -16.240 7.186 0.346 1.00 86.31 211 LEU A CA 1
ATOM 1634 C C . LEU A 1 211 ? -17.478 7.171 1.253 1.00 86.31 211 LEU A C 1
ATOM 1636 O O . LEU A 1 211 ? -17.517 7.923 2.223 1.00 86.31 211 LEU A O 1
ATOM 1640 N N . CYS A 1 212 ? -18.454 6.298 0.990 1.00 87.50 212 CYS A N 1
ATOM 1641 C CA . CYS A 1 212 ? -19.641 6.147 1.831 1.00 87.50 212 CYS A CA 1
ATOM 1642 C C . CYS A 1 212 ? -19.277 5.789 3.274 1.00 87.50 212 CYS A C 1
ATOM 1644 O O . CYS A 1 212 ? -19.802 6.418 4.186 1.00 87.50 212 CYS A O 1
ATOM 1646 N N . LEU A 1 213 ? -18.358 4.841 3.490 1.00 86.75 213 LEU A N 1
ATOM 1647 C CA . LEU A 1 213 ? -17.879 4.482 4.829 1.00 86.75 213 LEU A CA 1
ATOM 1648 C C . LEU A 1 213 ? -17.246 5.687 5.536 1.00 86.75 213 LEU A C 1
ATOM 1650 O O . LEU A 1 213 ? -17.628 6.004 6.658 1.00 86.75 213 LEU A O 1
ATOM 1654 N N . TYR A 1 214 ? -16.357 6.410 4.849 1.00 84.62 214 TYR A N 1
ATOM 1655 C CA . TYR A 1 214 ? -15.711 7.603 5.401 1.00 84.62 214 TYR A CA 1
ATOM 1656 C C . TYR A 1 214 ? -16.716 8.703 5.785 1.00 84.62 214 TYR A C 1
ATOM 1658 O O . TYR A 1 214 ? -16.603 9.322 6.845 1.00 84.62 214 TYR A O 1
ATOM 1666 N N . LEU A 1 215 ? -17.713 8.959 4.932 1.00 85.88 215 LEU A N 1
ATOM 1667 C CA . LEU A 1 215 ? -18.762 9.941 5.210 1.00 85.88 215 LEU A CA 1
ATOM 1668 C C . LEU A 1 215 ? -19.666 9.483 6.356 1.00 85.88 215 LEU A C 1
ATOM 1670 O O . LEU A 1 215 ? -19.969 10.275 7.248 1.00 85.88 215 LEU A O 1
ATOM 1674 N N . ALA A 1 216 ? -20.056 8.210 6.363 1.00 84.94 216 ALA A N 1
ATOM 1675 C CA . ALA A 1 216 ? -20.913 7.652 7.396 1.00 84.94 216 ALA A CA 1
ATOM 1676 C C . ALA A 1 216 ? -20.232 7.668 8.774 1.00 84.94 216 ALA A C 1
ATOM 1678 O O . ALA A 1 216 ? -20.898 7.949 9.766 1.00 84.94 216 ALA A O 1
ATOM 1679 N N . ASP A 1 217 ? -18.911 7.485 8.851 1.00 83.19 217 ASP A N 1
ATOM 1680 C CA . ASP A 1 217 ? -18.155 7.668 10.097 1.00 83.19 217 ASP A CA 1
ATOM 1681 C C . ASP A 1 217 ? -18.204 9.095 10.615 1.00 83.19 217 ASP A C 1
ATOM 1683 O O . ASP A 1 217 ? -18.379 9.327 11.811 1.00 83.19 217 ASP A O 1
ATOM 1687 N N . ARG A 1 218 ? -18.046 10.070 9.716 1.00 83.00 218 ARG A N 1
ATOM 1688 C CA . ARG A 1 218 ? -18.117 11.485 10.087 1.00 83.00 218 ARG A CA 1
ATOM 1689 C C . ARG A 1 218 ? -19.497 11.848 10.619 1.00 83.00 218 ARG A C 1
ATOM 1691 O O . ARG A 1 218 ? -19.582 12.557 11.620 1.00 83.00 218 ARG A O 1
ATOM 1698 N N . VAL A 1 219 ? -20.553 11.330 9.993 1.00 84.69 219 VAL A N 1
ATOM 1699 C CA . VAL A 1 219 ? -21.934 11.520 10.454 1.00 84.69 219 VAL A CA 1
ATOM 1700 C C . VAL A 1 219 ? -22.154 10.833 11.802 1.00 84.69 219 VAL A C 1
ATOM 1702 O O . VAL A 1 219 ? -22.530 11.512 12.756 1.00 84.69 219 VAL A O 1
ATOM 1705 N N . ARG A 1 220 ? -21.821 9.538 11.927 1.00 81.94 220 ARG A N 1
ATOM 1706 C CA . ARG A 1 220 ? -21.963 8.765 13.174 1.00 81.94 220 ARG A CA 1
ATOM 1707 C C . ARG A 1 220 ? -21.227 9.405 14.340 1.00 81.94 220 ARG A C 1
ATOM 1709 O O . ARG A 1 220 ? -21.759 9.433 15.436 1.00 81.94 220 ARG A O 1
ATOM 1716 N N . ARG A 1 221 ? -20.031 9.957 14.133 1.00 77.31 221 ARG A N 1
ATOM 1717 C CA . ARG A 1 221 ? -19.303 10.680 15.190 1.00 77.31 221 ARG A CA 1
ATOM 1718 C C . ARG A 1 221 ? -20.022 11.945 15.631 1.00 77.31 221 ARG A C 1
ATOM 1720 O O . ARG A 1 221 ? -20.049 12.239 16.823 1.00 77.31 221 ARG A O 1
ATOM 1727 N N . GLY A 1 222 ? -20.607 12.675 14.684 1.00 75.88 222 GLY A N 1
ATOM 1728 C CA . GLY A 1 222 ? -21.434 13.839 14.980 1.00 75.88 222 GLY A CA 1
ATOM 1729 C C . GLY A 1 222 ? -22.695 13.475 15.768 1.00 75.88 222 GLY A C 1
ATOM 1730 O O . GLY A 1 222 ? -23.024 14.158 16.734 1.00 75.88 222 GLY A O 1
ATOM 1731 N N . GLU A 1 223 ? -23.378 12.393 15.392 1.00 79.50 223 GLU A N 1
ATOM 1732 C CA . GLU A 1 223 ? -24.565 11.878 16.092 1.00 79.50 223 GLU A CA 1
ATOM 1733 C C . GLU A 1 223 ? -24.210 11.300 17.464 1.00 79.50 223 GLU A C 1
ATOM 1735 O O . GLU A 1 223 ? -24.761 11.735 18.467 1.00 79.50 223 GLU A O 1
ATOM 1740 N N . ALA A 1 224 ? -23.202 10.432 17.544 1.00 71.56 224 ALA A N 1
ATOM 1741 C CA . ALA A 1 224 ? -22.721 9.853 18.793 1.00 71.56 224 ALA A CA 1
ATOM 1742 C C . ALA A 1 224 ? -22.243 10.924 19.783 1.00 71.56 224 ALA A C 1
ATOM 1744 O O . ALA A 1 224 ? -22.392 10.752 20.991 1.00 71.56 224 ALA A O 1
ATOM 1745 N N . PHE A 1 225 ? -21.680 12.040 19.309 1.00 65.88 225 PHE A N 1
ATOM 1746 C CA . PHE A 1 225 ? -21.361 13.180 20.169 1.00 65.88 225 PHE A CA 1
ATOM 1747 C C . PHE A 1 225 ? -22.626 13.802 20.781 1.00 65.88 225 PHE A C 1
ATOM 1749 O O . PHE A 1 225 ? -22.652 14.058 21.986 1.00 65.88 225 PHE A O 1
ATOM 1756 N N . LYS A 1 226 ? -23.684 13.991 19.981 1.00 73.31 226 LYS A N 1
ATOM 1757 C CA . LYS A 1 226 ? -24.983 14.498 20.452 1.00 73.31 226 LYS A CA 1
ATOM 1758 C C . LYS A 1 226 ? -25.645 13.521 21.422 1.00 73.31 226 LYS A C 1
ATOM 1760 O O . LYS A 1 226 ? -26.070 13.940 22.493 1.00 73.31 226 LYS A O 1
ATOM 1765 N N . ASP A 1 227 ? -25.649 12.232 21.100 1.00 72.25 227 ASP A N 1
ATOM 1766 C CA . ASP A 1 227 ? -26.227 11.190 21.952 1.00 72.25 227 ASP A CA 1
ATOM 1767 C C . ASP A 1 227 ? -25.474 11.068 23.276 1.00 72.25 227 ASP A C 1
ATOM 1769 O O . ASP A 1 227 ? -26.096 10.959 24.325 1.00 72.25 227 ASP A O 1
ATOM 1773 N N . ARG A 1 228 ? -24.136 11.154 23.270 1.00 70.75 228 ARG A N 1
ATOM 1774 C CA . ARG A 1 228 ? -23.329 11.171 24.504 1.00 70.75 228 ARG A CA 1
ATOM 1775 C C . ARG A 1 228 ? -23.597 12.415 25.351 1.00 70.75 228 ARG A C 1
ATOM 1777 O O . ARG A 1 228 ? -23.593 12.308 26.577 1.00 70.75 228 ARG A O 1
ATOM 1784 N N . ALA A 1 229 ? -23.801 13.576 24.729 1.00 70.56 229 ALA A N 1
ATOM 1785 C CA . ALA A 1 229 ? -24.162 14.802 25.438 1.00 70.56 229 ALA A CA 1
ATOM 1786 C C . ALA A 1 229 ? -25.553 14.684 26.078 1.00 70.56 229 ALA A C 1
ATOM 1788 O O . ALA A 1 229 ? -25.699 14.982 27.261 1.00 70.56 229 ALA A O 1
ATOM 1789 N N . LYS A 1 230 ? -26.529 14.155 25.334 1.00 72.38 230 LYS A N 1
ATOM 1790 C CA . LYS A 1 230 ? -27.893 13.918 25.812 1.00 72.38 230 LYS A CA 1
ATOM 1791 C C . LYS A 1 230 ? -27.961 12.836 26.895 1.00 72.38 230 LYS A C 1
ATOM 1793 O O . LYS A 1 230 ? -28.535 13.054 27.947 1.00 72.38 230 LYS A O 1
ATOM 1798 N N . ALA A 1 231 ? -27.291 11.702 26.714 1.00 68.50 231 ALA A N 1
ATOM 1799 C CA . ALA A 1 231 ? -27.242 10.629 27.709 1.00 68.50 231 ALA A CA 1
ATOM 1800 C C . ALA A 1 231 ? -26.590 11.081 29.032 1.00 68.50 231 ALA A C 1
ATOM 1802 O O . ALA A 1 231 ? -26.939 10.596 30.107 1.00 68.50 231 ALA A O 1
ATOM 1803 N N . LYS A 1 232 ? -25.654 12.040 28.962 1.00 70.06 232 LYS A N 1
ATOM 1804 C CA . LYS A 1 232 ? -25.079 12.699 30.142 1.00 70.06 232 LYS A CA 1
ATOM 1805 C C . LYS A 1 232 ? -26.103 13.586 30.860 1.00 70.06 232 LYS A C 1
ATOM 1807 O O . LYS A 1 232 ? -26.064 13.640 32.085 1.00 70.06 232 LYS A O 1
ATOM 1812 N N . GLU A 1 233 ? -26.974 14.265 30.121 1.00 76.75 233 GLU A N 1
ATOM 1813 C CA . GLU A 1 233 ? -28.093 15.048 30.661 1.00 76.75 233 GLU A CA 1
ATOM 1814 C C . GLU A 1 233 ? -29.159 14.136 31.296 1.00 76.75 233 GLU A C 1
ATOM 1816 O O . GLU A 1 233 ? -29.572 14.375 32.426 1.00 76.75 233 GLU A O 1
ATOM 1821 N N . ASP A 1 234 ? -29.488 13.021 30.637 1.00 79.38 234 ASP A N 1
ATOM 1822 C CA . ASP A 1 234 ? -30.501 12.042 31.065 1.00 79.38 234 ASP A CA 1
ATOM 1823 C C . ASP A 1 234 ? -30.020 11.092 32.191 1.00 79.38 234 ASP A C 1
ATOM 1825 O O . ASP A 1 234 ? -30.739 10.182 32.604 1.00 79.38 234 ASP A O 1
ATOM 1829 N N . GLY A 1 235 ? -28.782 11.243 32.677 1.00 72.44 235 GLY A N 1
ATOM 1830 C CA . GLY A 1 235 ? -28.207 10.412 33.746 1.00 72.44 235 GLY A CA 1
ATOM 1831 C C . GLY A 1 235 ? -27.882 8.959 33.355 1.00 72.44 235 GLY A C 1
ATOM 1832 O O . GLY A 1 235 ? -27.391 8.193 34.187 1.00 72.44 235 GLY A O 1
ATOM 1833 N N . TYR A 1 236 ? -28.095 8.563 32.097 1.00 64.88 236 TYR A N 1
ATOM 1834 C CA . TYR A 1 236 ? -27.805 7.219 31.595 1.00 64.88 236 TYR A CA 1
ATOM 1835 C C . TYR A 1 236 ? -26.393 7.154 31.003 1.00 64.88 236 TYR A C 1
ATOM 1837 O O . TYR A 1 236 ? -26.163 7.500 29.846 1.00 64.88 236 TYR A O 1
ATOM 1845 N N . ARG A 1 237 ? -25.410 6.673 31.774 1.00 67.56 237 ARG A N 1
ATOM 1846 C CA . ARG A 1 237 ? -24.044 6.477 31.263 1.00 67.56 237 ARG A CA 1
ATOM 1847 C C . ARG A 1 237 ? -23.605 5.028 31.406 1.00 67.56 237 ARG A C 1
ATOM 1849 O O . ARG A 1 237 ? -23.136 4.623 32.465 1.00 67.56 237 ARG A O 1
ATOM 1856 N N . ARG A 1 238 ? -23.688 4.256 30.316 1.00 70.50 238 ARG A N 1
ATOM 1857 C CA . ARG A 1 238 ? -23.026 2.945 30.254 1.00 70.50 238 ARG A CA 1
ATOM 1858 C C . ARG A 1 238 ? -21.515 3.152 30.468 1.00 70.50 238 ARG A C 1
ATOM 1860 O O . ARG A 1 238 ? -20.911 3.926 29.720 1.00 70.50 238 ARG A O 1
ATOM 1867 N N . PRO A 1 239 ? -20.898 2.519 31.478 1.00 83.00 239 PRO A N 1
ATOM 1868 C CA . PRO A 1 239 ? -19.488 2.730 31.766 1.00 83.00 239 PRO A CA 1
ATOM 1869 C C . PRO A 1 239 ? -18.610 2.063 30.699 1.00 83.00 239 PRO A C 1
ATOM 1871 O O . PRO A 1 239 ? -18.846 0.924 30.306 1.00 83.00 239 PRO A O 1
ATOM 1874 N N . CYS A 1 240 ? -17.575 2.777 30.249 1.00 88.06 240 CYS A N 1
ATOM 1875 C CA . CYS A 1 240 ? -16.570 2.267 29.305 1.00 88.06 240 CYS A CA 1
ATOM 1876 C C . CYS A 1 240 ? -15.472 1.440 29.977 1.00 88.06 240 CYS A C 1
ATOM 1878 O O . CYS A 1 240 ? -14.608 0.888 29.300 1.00 88.06 240 CYS A O 1
ATOM 1880 N N . ALA A 1 241 ? -15.482 1.400 31.305 1.00 89.88 241 ALA A N 1
ATOM 1881 C CA . ALA A 1 241 ? -14.605 0.572 32.096 1.00 89.88 241 ALA A CA 1
ATOM 1882 C C . ALA A 1 241 ? -15.344 0.109 33.352 1.00 89.88 241 ALA A C 1
ATOM 1884 O O . ALA A 1 241 ? -16.061 0.898 33.971 1.00 89.88 241 ALA A O 1
ATOM 1885 N N . CYS A 1 242 ? -15.174 -1.148 33.736 1.00 88.94 242 CYS A N 1
ATOM 1886 C CA . CYS A 1 242 ? -15.763 -1.706 34.947 1.00 88.94 242 CYS A CA 1
ATOM 1887 C C . CYS A 1 242 ? -14.766 -2.611 35.669 1.00 88.94 242 CYS A C 1
ATOM 1889 O O . CYS A 1 242 ? -13.763 -3.046 35.103 1.00 88.94 242 CYS A O 1
ATOM 1891 N N . ARG A 1 243 ? -15.035 -2.878 36.945 1.00 87.75 243 ARG A N 1
ATOM 1892 C CA . ARG A 1 243 ? -14.367 -3.946 37.688 1.00 87.75 243 ARG A CA 1
ATOM 1893 C C . ARG A 1 243 ? -15.350 -5.108 37.826 1.00 87.75 243 ARG A C 1
ATOM 1895 O O . ARG A 1 243 ? -16.525 -4.827 38.078 1.00 87.75 243 ARG A O 1
ATOM 1902 N N . PRO A 1 244 ? -14.912 -6.363 37.641 1.00 78.31 244 PRO A N 1
ATOM 1903 C CA . PRO A 1 244 ? -15.747 -7.514 37.957 1.00 78.31 244 PRO A CA 1
ATOM 1904 C C . PRO A 1 244 ? -16.199 -7.430 39.418 1.00 78.31 244 PRO A C 1
ATOM 1906 O O . PRO A 1 244 ? -15.413 -7.046 40.285 1.00 78.31 244 PRO A O 1
ATOM 1909 N N . GLN A 1 245 ? -17.459 -7.761 39.681 1.00 69.44 245 GLN A N 1
ATOM 1910 C CA . GLN A 1 245 ? -17.962 -7.932 41.038 1.00 69.44 245 GLN A CA 1
ATOM 1911 C C . GLN A 1 245 ? -17.816 -9.418 41.389 1.00 69.44 245 GLN A C 1
ATOM 1913 O O . GLN A 1 245 ? -18.308 -10.259 40.641 1.00 69.44 245 GLN A O 1
ATOM 1918 N N . GLU A 1 246 ? -17.098 -9.749 42.465 1.00 65.00 246 GLU A N 1
ATOM 1919 C CA . GLU A 1 246 ? -16.983 -11.137 42.936 1.00 65.00 246 GLU A CA 1
ATOM 1920 C C . GLU A 1 246 ? -18.347 -11.616 43.464 1.00 65.00 246 GLU A C 1
ATOM 1922 O O . GLU A 1 246 ? -18.939 -10.979 44.340 1.00 65.00 246 GLU A O 1
ATOM 1927 N N . GLU A 1 247 ? -18.850 -12.741 42.952 1.00 55.19 247 GLU A N 1
ATOM 1928 C CA . GLU A 1 247 ? -19.876 -13.521 43.648 1.00 55.19 247 GLU A CA 1
ATOM 1929 C C . GLU A 1 247 ? -19.178 -14.400 44.690 1.00 55.19 247 GLU A C 1
ATOM 1931 O O . GLU A 1 247 ? -18.543 -15.391 44.342 1.00 55.19 247 GLU A O 1
ATOM 1936 N N . GLY A 1 248 ? -19.299 -14.029 45.967 1.00 56.38 248 GLY A N 1
ATOM 1937 C CA . GLY A 1 248 ? -18.673 -14.751 47.077 1.00 56.38 248 GLY A CA 1
ATOM 1938 C C . GLY A 1 248 ? -17.223 -14.323 47.270 1.00 56.38 248 GLY A C 1
ATOM 1939 O O . GLY A 1 248 ? -16.351 -14.668 46.483 1.00 56.38 248 GLY A O 1
ATOM 1940 N N . GLY A 1 249 ? -16.998 -13.520 48.311 1.00 55.88 249 GLY A N 1
ATOM 1941 C CA . GLY A 1 249 ? -15.709 -12.901 48.583 1.00 55.88 249 GLY A CA 1
ATOM 1942 C C . GLY A 1 249 ? -14.567 -13.900 48.748 1.00 55.88 249 GLY A C 1
ATOM 1943 O O . GLY A 1 249 ? -14.757 -14.998 49.263 1.00 55.88 249 GLY A O 1
ATOM 1944 N N . GLU A 1 250 ? -13.391 -13.403 48.372 1.00 48.16 250 GLU A N 1
ATOM 1945 C CA . GLU A 1 250 ? -12.053 -13.993 48.473 1.00 48.16 250 GLU A CA 1
ATOM 1946 C C . GLU A 1 250 ? -11.511 -14.566 47.159 1.00 48.16 250 GLU A C 1
ATOM 1948 O O . GLU A 1 250 ? -11.289 -15.762 46.990 1.00 48.16 250 GLU A O 1
ATOM 1953 N N . GLY A 1 251 ? -11.134 -13.639 46.271 1.00 55.97 251 GLY A N 1
ATOM 1954 C CA . GLY A 1 251 ? -9.855 -13.721 45.563 1.00 55.97 251 GLY A CA 1
ATOM 1955 C C . GLY A 1 251 ? -9.958 -13.962 44.059 1.00 55.97 251 GLY A C 1
ATOM 1956 O O . GLY A 1 251 ? -9.628 -15.045 43.583 1.00 55.97 251 GLY A O 1
ATOM 1957 N N . GLY A 1 252 ? -10.313 -12.934 43.281 1.00 48.53 252 GLY A N 1
ATOM 1958 C CA . GLY A 1 252 ? -10.451 -13.023 41.824 1.00 48.53 252 GLY A CA 1
ATOM 1959 C C . GLY A 1 252 ? -10.101 -11.735 41.059 1.00 48.53 252 GLY A C 1
ATOM 1960 O O . GLY A 1 252 ? -10.873 -10.791 40.997 1.00 48.53 252 GLY A O 1
ATOM 1961 N N . SER A 1 253 ? -8.927 -11.739 40.411 1.00 58.84 253 SER A N 1
ATOM 1962 C CA . SER A 1 253 ? -8.370 -10.776 39.430 1.00 58.84 253 SER A CA 1
ATOM 1963 C C . SER A 1 253 ? -8.719 -9.272 39.571 1.00 58.84 253 SER A C 1
ATOM 1965 O O . SER A 1 253 ? -9.737 -8.789 39.082 1.00 58.84 253 SER A O 1
ATOM 1967 N N . ASN A 1 254 ? -7.760 -8.487 40.080 1.00 60.28 254 ASN A N 1
ATOM 1968 C CA . ASN A 1 254 ? -7.806 -7.024 40.290 1.00 60.28 254 ASN A CA 1
ATOM 1969 C C . ASN A 1 254 ? -7.838 -6.132 39.015 1.00 60.28 254 ASN A C 1
ATOM 1971 O O . ASN A 1 254 ? -7.454 -4.959 39.066 1.00 60.28 254 ASN A O 1
ATOM 1975 N N . GLY A 1 255 ? -8.232 -6.655 37.854 1.00 77.88 255 GLY A N 1
ATOM 1976 C CA . GLY A 1 255 ? -8.125 -5.952 36.571 1.00 77.88 255 GLY A CA 1
ATOM 1977 C C . GLY A 1 255 ? -9.340 -5.084 36.239 1.00 77.88 255 GLY A C 1
ATOM 1978 O O . GLY A 1 255 ? -10.475 -5.547 36.291 1.00 77.88 255 GLY A O 1
ATOM 1979 N N . VAL A 1 256 ? -9.123 -3.831 35.827 1.00 90.81 256 VAL A N 1
ATOM 1980 C CA . VAL A 1 256 ? -10.172 -3.026 35.176 1.00 90.81 256 VAL A CA 1
ATOM 1981 C C . VAL A 1 256 ? -10.420 -3.584 33.771 1.00 90.81 256 VAL A C 1
ATOM 1983 O O . VAL A 1 256 ? -9.477 -3.728 32.994 1.00 90.81 256 VAL A O 1
ATOM 1986 N N . ILE A 1 257 ? -11.673 -3.883 33.434 1.00 93.00 257 ILE A N 1
ATOM 1987 C CA . ILE A 1 257 ? -12.097 -4.264 32.084 1.00 93.00 257 ILE A CA 1
ATOM 1988 C C . ILE A 1 257 ? -12.462 -2.993 31.330 1.00 93.00 257 ILE A C 1
ATOM 1990 O O . ILE A 1 257 ? -13.352 -2.263 31.755 1.00 93.00 257 ILE A O 1
ATOM 1994 N N . HIS A 1 258 ? -11.810 -2.747 30.200 1.00 94.25 258 HIS A N 1
ATOM 1995 C CA . HIS A 1 258 ? -12.098 -1.639 29.293 1.00 94.25 258 HIS A CA 1
ATOM 1996 C C . HIS A 1 258 ? -12.911 -2.130 28.101 1.00 94.25 258 HIS A C 1
ATOM 1998 O O . HIS A 1 258 ? -12.585 -3.155 27.504 1.00 94.25 258 HIS A O 1
ATOM 2004 N N . HIS A 1 259 ? -13.947 -1.383 27.731 1.00 94.19 259 HIS A N 1
ATOM 2005 C CA . HIS A 1 259 ? -14.757 -1.620 26.539 1.00 94.19 259 HIS A CA 1
ATOM 2006 C C . HIS A 1 259 ? -14.284 -0.708 25.407 1.00 94.19 259 HIS A C 1
ATOM 2008 O O . HIS A 1 259 ? -14.206 0.508 25.571 1.00 94.19 259 HIS A O 1
ATOM 2014 N N . LEU A 1 260 ? -13.979 -1.307 24.260 1.00 94.31 260 LEU A N 1
ATOM 2015 C CA . LEU A 1 260 ? -13.638 -0.649 23.004 1.00 94.31 260 LEU A CA 1
ATOM 2016 C C . LEU A 1 260 ? -14.585 -1.126 21.899 1.00 94.31 260 LEU A C 1
ATOM 2018 O O . LEU A 1 260 ? -15.192 -2.198 21.990 1.00 94.31 260 LEU A O 1
ATOM 2022 N N . TYR A 1 261 ? -14.666 -0.350 20.826 1.00 94.00 261 TYR A N 1
ATOM 2023 C CA . TYR A 1 261 ? -15.356 -0.734 19.601 1.00 94.00 261 TYR A CA 1
ATOM 2024 C C . TYR A 1 261 ? -14.329 -1.036 18.521 1.00 94.00 261 TYR A C 1
ATOM 2026 O O . TYR A 1 261 ? -13.466 -0.210 18.244 1.00 94.00 261 TYR A O 1
ATOM 2034 N N . VAL A 1 262 ? -14.425 -2.202 17.888 1.00 95.12 262 VAL A N 1
ATOM 2035 C CA . VAL A 1 262 ? -13.543 -2.574 16.778 1.00 95.12 262 VAL A CA 1
ATOM 2036 C C . VAL A 1 262 ? -14.329 -2.967 15.548 1.00 95.12 262 VAL A C 1
ATOM 2038 O O . VAL A 1 262 ? -15.329 -3.668 15.642 1.00 95.12 262 VAL A O 1
ATOM 2041 N N . ARG A 1 263 ? -13.835 -2.579 14.380 1.00 93.44 263 ARG A N 1
ATOM 2042 C CA . ARG A 1 263 ? -14.312 -3.097 13.100 1.00 93.44 263 ARG A CA 1
ATOM 2043 C C . ARG A 1 263 ? -13.153 -3.482 12.198 1.00 93.44 263 ARG A C 1
ATOM 2045 O O . ARG A 1 263 ? -12.040 -2.976 12.351 1.00 93.44 263 ARG A O 1
ATOM 2052 N N . GLU A 1 264 ? -13.427 -4.345 11.236 1.00 92.56 264 GLU A N 1
ATOM 2053 C CA . GLU A 1 264 ? -12.496 -4.605 10.149 1.00 92.56 264 GLU A CA 1
ATOM 2054 C C . GLU A 1 264 ? -12.506 -3.417 9.183 1.00 92.56 264 GLU A C 1
ATOM 2056 O O . GLU A 1 264 ? -13.557 -2.837 8.887 1.00 92.56 264 GLU A O 1
ATOM 2061 N N . ARG A 1 265 ? -11.336 -3.057 8.662 1.00 90.12 265 ARG A N 1
ATOM 2062 C CA . ARG A 1 265 ? -11.219 -2.056 7.607 1.00 90.12 265 ARG A CA 1
ATOM 2063 C C . ARG A 1 265 ? -12.150 -2.394 6.433 1.00 90.12 265 ARG A C 1
ATOM 2065 O O . ARG A 1 265 ? -12.224 -3.529 5.983 1.00 90.12 265 ARG A O 1
ATOM 2072 N N . PHE A 1 266 ? -12.841 -1.377 5.924 1.00 88.88 266 PHE A N 1
ATOM 2073 C CA . PHE A 1 266 ? -13.867 -1.497 4.878 1.00 88.88 266 PHE A CA 1
ATOM 2074 C C . PHE A 1 266 ? -15.171 -2.200 5.285 1.00 88.88 266 PHE A C 1
ATOM 2076 O O . PHE A 1 266 ? -16.016 -2.460 4.429 1.00 88.88 266 PHE A O 1
ATOM 2083 N N . THR A 1 267 ? -15.379 -2.447 6.578 1.00 89.38 267 THR A N 1
ATOM 2084 C CA . THR A 1 267 ? -16.690 -2.823 7.122 1.00 89.38 267 THR A CA 1
ATOM 2085 C C . THR A 1 267 ? -17.324 -1.645 7.853 1.00 89.38 267 THR A C 1
ATOM 2087 O O . THR A 1 267 ? -16.638 -0.719 8.282 1.00 89.38 267 THR A O 1
ATOM 2090 N N . PHE A 1 268 ? -18.652 -1.651 7.956 1.00 85.69 268 PHE A N 1
ATOM 2091 C CA . PHE A 1 268 ? -19.391 -0.558 8.586 1.00 85.69 268 PHE A CA 1
ATOM 2092 C C . PHE A 1 268 ? -19.661 -0.791 10.076 1.00 85.69 268 PHE A C 1
ATOM 2094 O O . PHE A 1 268 ? -19.680 0.159 10.859 1.00 85.69 268 PHE A O 1
ATOM 2101 N N . GLU A 1 269 ? -19.877 -2.045 10.469 1.00 87.12 269 GLU A N 1
ATOM 2102 C CA . GLU A 1 269 ? -20.350 -2.390 11.808 1.00 87.12 269 GLU A CA 1
ATOM 2103 C C . GLU A 1 269 ? -19.207 -2.597 12.796 1.00 87.12 269 GLU A C 1
ATOM 2105 O O . GLU A 1 269 ? -18.243 -3.315 12.524 1.00 87.12 269 GLU A O 1
ATOM 2110 N N . TYR A 1 270 ? -19.354 -1.993 13.973 1.00 91.06 270 TYR A N 1
ATOM 2111 C CA . TYR A 1 270 ? -18.445 -2.197 15.091 1.00 91.06 270 TYR A CA 1
ATOM 2112 C C . TYR A 1 270 ? -18.893 -3.376 15.952 1.00 91.06 270 TYR A C 1
ATOM 2114 O O . TYR A 1 270 ? -20.076 -3.584 16.215 1.00 91.06 270 TYR A O 1
ATOM 2122 N N . ARG A 1 271 ? -17.914 -4.113 16.462 1.00 93.75 271 ARG A N 1
ATOM 2123 C CA . ARG A 1 271 ? -18.062 -5.154 17.475 1.00 93.75 271 ARG A CA 1
ATOM 2124 C C . ARG A 1 271 ? -17.546 -4.644 18.813 1.00 93.75 271 ARG A C 1
ATOM 2126 O O . ARG A 1 271 ? -16.631 -3.823 18.867 1.00 93.75 271 ARG A O 1
ATOM 2133 N N . SER A 1 272 ? -18.120 -5.157 19.895 1.00 94.12 272 SER A N 1
ATOM 2134 C CA . SER A 1 272 ? -17.600 -4.896 21.238 1.00 94.12 272 SER A CA 1
ATOM 2135 C C . SER A 1 272 ? -16.333 -5.712 21.475 1.00 94.12 272 SER A C 1
ATOM 2137 O O . SER A 1 272 ? -16.324 -6.922 21.266 1.00 94.12 272 SER A O 1
ATOM 2139 N N . LEU A 1 273 ? -15.282 -5.041 21.932 1.00 95.44 273 LEU A N 1
ATOM 2140 C CA . LEU A 1 273 ? -14.005 -5.620 22.322 1.00 95.44 273 LEU A CA 1
ATOM 2141 C C . LEU A 1 273 ? -13.747 -5.277 23.788 1.00 95.44 273 LEU A C 1
ATOM 2143 O O . LEU A 1 273 ? -13.860 -4.116 24.176 1.00 95.44 273 LEU A O 1
ATOM 2147 N N . PHE A 1 274 ? -13.376 -6.268 24.593 1.00 94.50 274 PHE A N 1
ATOM 2148 C CA . PHE A 1 274 ? -13.104 -6.075 26.016 1.00 94.50 274 PHE A CA 1
ATOM 2149 C C . PHE A 1 274 ? -11.644 -6.405 26.327 1.00 94.50 274 PHE A C 1
ATOM 2151 O O . PHE A 1 274 ? -11.148 -7.458 25.927 1.00 94.50 274 PHE A O 1
ATOM 2158 N N . LEU A 1 275 ? -10.952 -5.502 27.025 1.00 94.19 275 LEU A N 1
ATOM 2159 C CA . LEU A 1 275 ? -9.560 -5.671 27.446 1.00 94.19 275 LEU A CA 1
ATOM 2160 C C . LEU A 1 275 ? -9.454 -5.575 28.967 1.00 94.19 275 LEU A C 1
ATOM 2162 O O . LEU A 1 275 ? -9.755 -4.533 29.543 1.00 94.19 275 LEU A O 1
ATOM 2166 N N . THR A 1 276 ? -8.982 -6.638 29.610 1.00 93.25 276 THR A N 1
ATOM 2167 C CA . THR A 1 276 ? -8.785 -6.684 31.065 1.00 93.25 276 THR A CA 1
ATOM 2168 C C . THR A 1 276 ? -7.365 -6.257 31.424 1.00 93.25 276 THR A C 1
ATOM 2170 O O . THR A 1 276 ? -6.401 -6.738 30.828 1.00 93.25 276 THR A O 1
ATOM 2173 N N . GLU A 1 277 ? -7.207 -5.337 32.377 1.00 91.44 277 GLU A N 1
ATOM 2174 C CA . GLU A 1 277 ? -5.884 -4.947 32.871 1.00 91.44 277 GLU A CA 1
ATOM 2175 C C . GLU A 1 277 ? -5.189 -6.088 33.647 1.00 91.44 277 GLU A C 1
ATOM 2177 O O . GLU A 1 277 ? -5.846 -6.777 34.427 1.00 91.44 277 GLU A O 1
ATOM 2182 N N . PRO A 1 278 ? -3.854 -6.241 33.507 1.00 90.69 278 PRO A N 1
ATOM 2183 C CA . PRO A 1 278 ? -2.986 -5.529 32.569 1.00 90.69 278 PRO A CA 1
ATOM 2184 C C . PRO A 1 278 ? -3.091 -6.100 31.143 1.00 90.69 278 PRO A C 1
ATOM 2186 O O . PRO A 1 278 ? -2.936 -7.297 30.935 1.00 90.69 278 PRO A O 1
ATOM 2189 N N . PHE A 1 279 ? -3.245 -5.229 30.141 1.00 91.50 279 PHE A N 1
ATOM 2190 C CA . PHE A 1 279 ? -3.226 -5.615 28.723 1.00 91.50 279 PHE A CA 1
ATOM 2191 C C . PHE A 1 279 ? -1.988 -5.072 27.995 1.00 91.50 279 PHE A C 1
ATOM 2193 O O . PHE A 1 279 ? -1.361 -4.092 28.417 1.00 91.50 279 PHE A O 1
ATOM 2200 N N . THR A 1 280 ? -1.627 -5.727 26.899 1.00 92.88 280 THR A N 1
ATOM 2201 C CA . THR A 1 280 ? -0.537 -5.400 25.969 1.00 92.88 280 THR A CA 1
ATOM 2202 C C . THR A 1 280 ? -1.069 -5.400 24.534 1.00 92.88 280 THR A C 1
ATOM 2204 O O . THR A 1 280 ? -2.205 -5.804 24.273 1.00 92.88 280 THR A O 1
ATOM 2207 N N . VAL A 1 281 ? -0.249 -4.981 23.572 1.00 91.88 281 VAL A N 1
ATOM 2208 C CA . VAL A 1 281 ? -0.561 -5.143 22.145 1.00 91.88 281 VAL A CA 1
ATOM 2209 C C . VAL A 1 281 ? -0.748 -6.624 21.798 1.00 91.88 281 VAL A C 1
ATOM 2211 O O . VAL A 1 281 ? -1.643 -6.965 21.030 1.00 91.88 281 VAL A O 1
ATOM 2214 N N . ALA A 1 282 ? 0.030 -7.518 22.418 1.00 91.88 282 ALA A N 1
ATOM 2215 C CA . ALA A 1 282 ? -0.101 -8.961 22.219 1.00 91.88 282 ALA A CA 1
ATOM 2216 C C . ALA A 1 282 ? -1.476 -9.480 22.667 1.00 91.88 282 ALA A C 1
ATOM 2218 O O . ALA A 1 282 ? -2.132 -10.208 21.923 1.00 91.88 282 ALA A O 1
ATOM 2219 N N . THR A 1 283 ? -1.945 -9.071 23.853 1.00 93.31 283 THR A N 1
ATOM 2220 C CA . THR A 1 283 ? -3.277 -9.472 24.329 1.00 93.31 283 THR A CA 1
ATOM 2221 C C . THR A 1 283 ? -4.380 -8.837 23.488 1.00 93.31 283 THR A C 1
ATOM 2223 O O . THR A 1 283 ? -5.355 -9.512 23.195 1.00 93.31 283 THR A O 1
ATOM 2226 N N . LEU A 1 284 ? -4.221 -7.584 23.035 1.00 93.94 284 LEU A N 1
ATOM 2227 C CA . LEU A 1 284 ? -5.152 -6.955 22.089 1.00 93.94 284 LEU A CA 1
ATOM 2228 C C . LEU A 1 284 ? -5.287 -7.790 20.808 1.00 93.94 284 LEU A C 1
ATOM 2230 O O . LEU A 1 284 ? -6.401 -8.079 20.381 1.00 93.94 284 LEU A O 1
ATOM 2234 N N . HIS A 1 285 ? -4.168 -8.205 20.212 1.00 92.75 285 HIS A N 1
ATOM 2235 C CA . HIS A 1 285 ? -4.173 -9.037 19.005 1.00 92.75 285 HIS A CA 1
ATOM 2236 C C . HIS A 1 285 ? -4.827 -10.397 19.262 1.00 92.75 285 HIS A C 1
ATOM 2238 O O . HIS A 1 285 ? -5.661 -10.821 18.467 1.00 92.75 285 HIS A O 1
ATOM 2244 N N . ALA A 1 286 ? -4.520 -11.047 20.387 1.00 92.00 286 ALA A N 1
ATOM 2245 C CA . ALA A 1 286 ? -5.148 -12.312 20.765 1.00 92.00 286 ALA A CA 1
ATOM 2246 C C . ALA A 1 286 ? -6.672 -12.175 20.932 1.00 92.00 286 ALA A C 1
ATOM 2248 O O . ALA A 1 286 ? -7.423 -12.978 20.380 1.00 92.00 286 ALA A O 1
ATOM 2249 N N . THR A 1 287 ? -7.144 -11.126 21.615 1.00 94.00 287 THR A N 1
ATOM 2250 C CA . THR A 1 287 ? -8.580 -10.858 21.776 1.00 94.00 287 THR A CA 1
ATOM 2251 C C . THR A 1 287 ? -9.250 -10.552 20.437 1.00 94.00 287 THR A C 1
ATOM 2253 O O . THR A 1 287 ? -10.365 -11.004 20.201 1.00 94.00 287 THR A O 1
ATOM 2256 N N . LEU A 1 288 ? -8.585 -9.827 19.530 1.00 93.81 288 LEU A N 1
ATOM 2257 C CA . LEU A 1 288 ? -9.103 -9.570 18.183 1.00 93.81 288 LEU A CA 1
ATOM 2258 C C . LEU A 1 288 ? -9.242 -10.861 17.374 1.00 93.81 288 LEU A C 1
ATOM 2260 O O . LEU A 1 288 ? -10.296 -11.100 16.789 1.00 93.81 288 LEU A O 1
ATOM 2264 N N . LEU A 1 289 ? -8.217 -11.711 17.369 1.00 90.88 289 LEU A N 1
ATOM 2265 C CA . LEU A 1 289 ? -8.274 -12.999 16.679 1.00 90.88 289 LEU A CA 1
ATOM 2266 C C . LEU A 1 289 ? -9.364 -13.905 17.264 1.00 90.88 289 LEU A C 1
ATOM 2268 O O . LEU A 1 289 ? -10.062 -14.567 16.504 1.00 90.88 289 LEU A O 1
ATOM 2272 N N . ALA A 1 290 ? -9.577 -13.882 18.582 1.00 91.62 290 ALA A N 1
ATOM 2273 C CA . ALA A 1 290 ? -10.678 -14.600 19.221 1.00 91.62 290 ALA A CA 1
ATOM 2274 C C . ALA A 1 290 ? -12.061 -14.016 18.861 1.00 91.62 290 ALA A C 1
ATOM 2276 O O . ALA A 1 290 ? -12.994 -14.772 18.606 1.00 91.62 290 ALA A O 1
ATOM 2277 N N . LEU A 1 291 ? -12.195 -12.684 18.803 1.00 92.62 291 LEU A N 1
ATOM 2278 C CA . LEU A 1 291 ? -13.449 -11.985 18.488 1.00 92.62 291 LEU A CA 1
ATOM 2279 C C . LEU A 1 291 ? -13.914 -12.208 17.044 1.00 92.62 291 LEU A C 1
ATOM 2281 O O . LEU A 1 291 ? -15.116 -12.290 16.778 1.00 92.62 291 LEU A O 1
ATOM 2285 N N . TYR A 1 292 ? -12.976 -12.235 16.100 1.00 88.81 292 TYR A N 1
ATOM 2286 C CA . TYR A 1 292 ? -13.286 -12.549 14.709 1.00 88.81 292 TYR A CA 1
ATOM 2287 C C . TYR A 1 292 ? -13.354 -14.072 14.501 1.00 88.81 292 TYR A C 1
ATOM 2289 O O . TYR A 1 292 ? -14.223 -14.545 13.778 1.00 88.81 292 TYR A O 1
ATOM 2297 N N . GLY A 1 293 ? -12.568 -14.862 15.232 1.00 75.31 293 GLY A N 1
ATOM 2298 C CA . GLY A 1 293 ? -12.632 -16.322 15.198 1.00 75.31 293 GLY A CA 1
ATOM 2299 C C . GLY A 1 293 ? -12.138 -16.916 13.875 1.00 75.31 293 GLY A C 1
ATOM 2300 O O . GLY A 1 293 ? -11.770 -16.209 12.937 1.00 75.31 293 GLY A O 1
ATOM 2301 N N . SER A 1 294 ? -12.131 -18.247 13.788 1.00 69.12 294 SER A N 1
ATOM 2302 C CA . SER A 1 294 ? -11.686 -18.985 12.597 1.00 69.12 294 SER A CA 1
ATOM 2303 C C . SER A 1 294 ? -12.678 -18.926 11.431 1.00 69.12 294 SER A C 1
ATOM 2305 O O . SER A 1 294 ? -12.294 -19.145 10.286 1.00 69.12 294 SER A O 1
ATOM 2307 N N . GLU A 1 295 ? -13.952 -18.636 11.685 1.00 72.38 295 GLU A N 1
ATOM 2308 C CA . GLU A 1 295 ? -14.983 -18.581 10.639 1.00 72.38 295 GLU A CA 1
ATOM 2309 C C . GLU A 1 295 ? -15.134 -17.198 10.002 1.00 72.38 295 GLU A C 1
ATOM 2311 O O . GLU A 1 295 ? -15.801 -17.071 8.969 1.00 72.38 295 GLU A O 1
ATOM 2316 N N . HIS A 1 296 ? -14.520 -16.156 10.580 1.00 83.00 296 HIS A N 1
ATOM 2317 C CA . HIS A 1 296 ? -14.550 -14.838 9.960 1.00 83.00 296 HIS A CA 1
ATOM 2318 C C . HIS A 1 296 ? -13.907 -14.888 8.584 1.00 83.00 296 HIS A C 1
ATOM 2320 O O . HIS A 1 296 ? -12.868 -15.503 8.360 1.00 83.00 296 HIS A O 1
ATOM 2326 N N . ARG A 1 297 ? -14.549 -14.216 7.637 1.00 81.50 297 ARG A N 1
ATOM 2327 C CA . ARG A 1 297 ? -14.049 -14.087 6.277 1.00 81.50 297 ARG A CA 1
ATOM 2328 C C . ARG A 1 297 ? -13.757 -12.617 6.045 1.00 81.50 297 ARG A C 1
ATOM 2330 O O . ARG A 1 297 ? -14.707 -11.876 5.779 1.00 81.50 297 ARG A O 1
ATOM 2337 N N . PRO A 1 298 ? -12.481 -12.200 6.147 1.00 83.81 298 PRO A N 1
ATOM 2338 C CA . PRO A 1 298 ? -12.087 -10.837 5.838 1.00 83.81 298 PRO A CA 1
ATOM 2339 C C . PRO A 1 298 ? -12.627 -10.377 4.487 1.00 83.81 298 PRO A C 1
ATOM 2341 O O . PRO A 1 298 ? -12.782 -11.185 3.563 1.00 83.81 298 PRO A O 1
ATOM 2344 N N . VAL A 1 299 ? -12.882 -9.080 4.347 1.00 82.50 299 VAL A N 1
ATOM 2345 C CA . VAL A 1 299 ? -13.503 -8.465 3.160 1.00 82.50 299 VAL A CA 1
ATOM 2346 C C . VAL A 1 299 ? -12.776 -8.866 1.873 1.00 82.50 299 VAL A C 1
ATOM 2348 O O . VAL A 1 299 ? -13.406 -9.136 0.846 1.00 82.50 299 VAL A O 1
ATOM 2351 N N . TRP A 1 300 ? -11.451 -8.995 1.944 1.00 79.31 300 TRP A N 1
ATOM 2352 C CA . TRP A 1 300 ? -10.614 -9.374 0.815 1.00 79.31 300 TRP A CA 1
ATOM 2353 C C . TRP A 1 300 ? -10.745 -10.839 0.386 1.00 79.31 300 TRP A C 1
ATOM 2355 O O . TRP A 1 300 ? -10.493 -11.130 -0.780 1.00 79.31 300 TRP A O 1
ATOM 2365 N N . THR A 1 301 ? -11.197 -11.763 1.241 1.00 72.88 301 THR A N 1
ATOM 2366 C CA . THR A 1 301 ? -11.217 -13.217 0.940 1.00 72.88 301 THR A CA 1
ATOM 2367 C C . THR A 1 301 ? -12.015 -13.580 -0.311 1.00 72.88 301 THR A C 1
ATOM 2369 O O . THR A 1 301 ? -11.670 -14.524 -1.018 1.00 72.88 301 THR A O 1
ATOM 2372 N N . ARG A 1 302 ? -13.063 -12.814 -0.642 1.00 67.25 302 ARG A N 1
ATOM 2373 C CA . ARG A 1 302 ? -13.868 -13.032 -1.860 1.00 67.25 302 ARG A CA 1
ATOM 2374 C C . ARG A 1 302 ? -13.148 -12.630 -3.147 1.00 67.25 302 ARG A C 1
ATOM 2376 O O . ARG A 1 302 ? -13.532 -13.078 -4.223 1.00 67.25 302 ARG A O 1
ATOM 2383 N N . LYS A 1 303 ? -12.178 -11.721 -3.054 1.00 69.44 303 LYS A N 1
ATOM 2384 C CA . LYS A 1 303 ? -11.516 -11.068 -4.195 1.00 69.44 303 LYS A CA 1
ATOM 2385 C C . LYS A 1 303 ? -10.034 -11.435 -4.310 1.00 69.44 303 LYS A C 1
ATOM 2387 O O . LYS A 1 303 ? -9.485 -11.342 -5.403 1.00 69.44 303 LYS A O 1
ATOM 2392 N N . ARG A 1 304 ? -9.416 -11.886 -3.215 1.00 72.00 304 ARG A N 1
ATOM 2393 C CA . ARG A 1 304 ? -8.040 -12.375 -3.122 1.00 72.00 304 ARG A CA 1
ATOM 2394 C C . ARG A 1 304 ? -8.024 -13.804 -2.549 1.00 72.00 304 ARG A C 1
ATOM 2396 O O . ARG A 1 304 ? -7.945 -13.958 -1.331 1.00 72.00 304 ARG A O 1
ATOM 2403 N N . PRO A 1 305 ? -8.115 -14.851 -3.391 1.00 58.72 305 PRO A N 1
ATOM 2404 C CA . PRO A 1 305 ? -7.846 -16.224 -2.970 1.00 58.72 305 PRO A CA 1
ATOM 2405 C C . PRO A 1 305 ? -6.396 -16.397 -2.488 1.00 58.72 305 PRO A C 1
ATOM 2407 O O . PRO A 1 305 ? -5.500 -15.643 -2.872 1.00 58.72 305 PRO A O 1
ATOM 2410 N N . SER A 1 306 ? -6.186 -17.399 -1.634 1.00 56.38 306 SER A N 1
ATOM 2411 C CA . SER A 1 306 ? -4.911 -17.753 -1.003 1.00 56.38 306 SER A CA 1
ATOM 2412 C C . SER A 1 306 ? -3.757 -17.868 -2.008 1.00 56.38 306 SER A C 1
ATOM 2414 O O . SER A 1 306 ? -3.846 -18.598 -2.991 1.00 56.38 306 SER A O 1
ATOM 2416 N N . TYR A 1 307 ? -2.647 -17.172 -1.740 1.00 53.81 307 TYR A N 1
ATOM 2417 C CA . TYR A 1 307 ? -1.465 -17.116 -2.617 1.00 53.81 307 TYR A CA 1
ATOM 2418 C C . TYR A 1 307 ? -0.432 -18.228 -2.347 1.00 53.81 307 TYR A C 1
ATOM 2420 O O . TYR A 1 307 ? 0.557 -18.344 -3.070 1.00 53.81 307 TYR A O 1
ATOM 2428 N N . ARG A 1 308 ? -0.623 -19.049 -1.305 1.00 49.34 308 ARG A N 1
ATOM 2429 C CA . ARG A 1 308 ? 0.326 -20.090 -0.883 1.00 49.34 308 ARG A CA 1
ATOM 2430 C C . ARG A 1 308 ? -0.338 -21.459 -0.824 1.00 49.34 308 ARG A C 1
ATOM 2432 O O . ARG A 1 308 ? -1.041 -21.756 0.128 1.00 49.34 308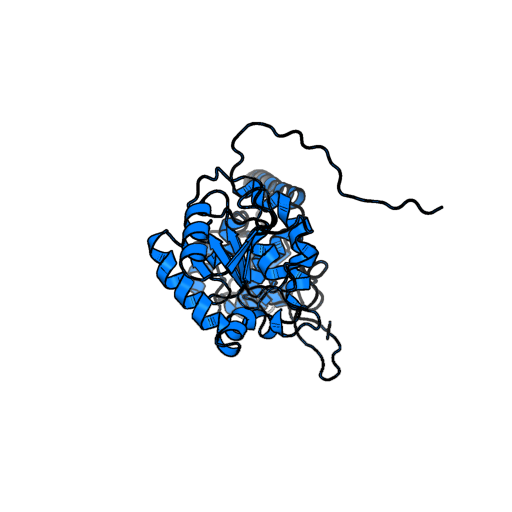 ARG A O 1
ATOM 2439 N N . LYS A 1 309 ? -0.013 -22.292 -1.808 1.00 44.62 309 LYS A N 1
ATOM 2440 C CA . LYS A 1 309 ? 0.881 -23.463 -1.727 1.00 44.62 309 LYS A CA 1
ATOM 2441 C C . LYS A 1 309 ? 0.533 -24.296 -2.956 1.00 44.62 309 LYS A C 1
ATOM 2443 O O . LYS A 1 309 ? -0.588 -24.777 -3.083 1.00 44.62 309 LYS A O 1
ATOM 2448 N N . LYS A 1 310 ? 1.481 -24.432 -3.885 1.00 45.00 310 LYS A N 1
ATOM 2449 C CA . LYS A 1 310 ? 1.388 -25.529 -4.841 1.00 45.00 310 LYS A CA 1
ATOM 2450 C C . LYS A 1 310 ? 1.602 -26.786 -4.007 1.00 45.00 310 LYS A C 1
ATOM 2452 O O . LYS A 1 310 ? 2.673 -26.951 -3.419 1.00 45.00 310 LYS A O 1
ATOM 2457 N N . SER A 1 311 ? 0.574 -27.604 -3.868 1.00 49.59 311 SER A N 1
ATOM 2458 C CA . SER A 1 311 ? 0.720 -28.955 -3.353 1.00 49.59 311 SER A CA 1
ATOM 2459 C C . SER A 1 311 ? 1.813 -29.672 -4.161 1.00 49.59 311 SER A C 1
ATOM 2461 O O . SER A 1 311 ? 2.077 -29.292 -5.308 1.00 49.59 311 SER A O 1
ATOM 2463 N N . PRO A 1 312 ? 2.495 -30.686 -3.600 1.00 53.09 312 PRO A N 1
ATOM 2464 C CA . PRO A 1 312 ? 3.525 -31.439 -4.323 1.00 53.09 312 PRO A CA 1
ATOM 2465 C C . PRO A 1 312 ? 3.055 -32.010 -5.676 1.00 53.09 312 PRO A C 1
ATOM 2467 O O . PRO A 1 312 ? 3.877 -32.269 -6.548 1.00 53.09 312 PRO A O 1
ATOM 2470 N N . ASP A 1 313 ? 1.741 -32.161 -5.862 1.00 56.25 313 ASP A N 1
ATOM 2471 C CA . ASP A 1 313 ? 1.067 -32.608 -7.087 1.00 56.25 313 ASP A CA 1
ATOM 2472 C C . ASP A 1 313 ? 0.773 -31.485 -8.108 1.00 56.25 313 ASP A C 1
ATOM 2474 O O . ASP A 1 313 ? 0.220 -31.735 -9.177 1.00 56.25 313 ASP A O 1
ATOM 2478 N N . GLY A 1 314 ? 1.132 -30.235 -7.803 1.00 49.97 314 GLY A N 1
ATOM 2479 C CA . GLY A 1 314 ? 0.896 -29.082 -8.668 1.00 49.97 314 GLY A CA 1
ATOM 2480 C C . GLY A 1 314 ? -0.474 -28.411 -8.511 1.00 49.97 314 GLY A C 1
ATOM 2481 O O . GLY A 1 314 ? -0.701 -27.404 -9.191 1.00 49.97 314 GLY A O 1
ATOM 2482 N N . SER A 1 315 ? -1.352 -28.902 -7.629 1.00 45.03 315 SER A N 1
ATOM 2483 C CA . SER A 1 315 ? -2.637 -28.269 -7.309 1.00 45.03 315 SER A CA 1
ATOM 2484 C C . SER A 1 315 ? -2.463 -27.068 -6.371 1.00 45.03 315 SER A C 1
ATOM 2486 O O . SER A 1 315 ? -1.488 -26.977 -5.628 1.00 45.03 315 SER A O 1
ATOM 2488 N N . TRP A 1 316 ? -3.380 -26.101 -6.428 1.00 48.88 316 TRP A N 1
ATOM 2489 C CA . TRP A 1 316 ? -3.378 -24.967 -5.503 1.00 48.88 316 TRP A CA 1
ATOM 2490 C C . TRP A 1 316 ? -4.151 -25.342 -4.248 1.00 48.88 316 TRP A C 1
ATOM 2492 O O . TRP A 1 316 ? -5.359 -25.576 -4.319 1.00 48.88 316 TRP A O 1
ATOM 2502 N N . ASP A 1 317 ? -3.468 -25.373 -3.107 1.00 45.59 317 ASP A N 1
ATOM 2503 C CA . ASP A 1 317 ? -4.133 -25.579 -1.830 1.00 45.59 317 ASP A CA 1
ATOM 2504 C C . ASP A 1 317 ? -4.869 -24.289 -1.441 1.00 45.59 317 ASP A C 1
ATOM 2506 O O . ASP A 1 317 ? -4.289 -23.309 -0.972 1.00 45.59 317 ASP A O 1
ATOM 2510 N N . MET A 1 318 ? -6.173 -24.258 -1.717 1.00 49.06 318 MET A N 1
ATOM 2511 C CA . MET A 1 318 ? -7.061 -23.169 -1.308 1.00 49.06 318 MET A CA 1
ATOM 2512 C C . MET A 1 318 ? -7.348 -23.192 0.203 1.00 49.06 318 MET A C 1
ATOM 2514 O O . MET A 1 318 ? -8.078 -22.324 0.692 1.00 49.06 318 MET A O 1
ATOM 2518 N N . ALA A 1 319 ? -6.820 -24.176 0.941 1.00 43.59 319 ALA A N 1
ATOM 2519 C CA . ALA A 1 319 ? -7.102 -24.364 2.352 1.00 43.59 319 ALA A CA 1
ATOM 2520 C C . ALA A 1 319 ? -6.567 -23.199 3.195 1.00 43.59 319 ALA A C 1
ATOM 2522 O O . ALA A 1 319 ? -5.370 -23.030 3.404 1.00 43.59 319 ALA A O 1
ATOM 2523 N N . TYR A 1 320 ? -7.519 -22.397 3.673 1.00 52.06 320 TYR A N 1
ATOM 2524 C CA . TYR A 1 320 ? -7.486 -21.649 4.927 1.00 52.06 320 TYR A CA 1
ATOM 2525 C C . TYR A 1 320 ? -6.136 -21.004 5.278 1.00 52.06 320 TYR A C 1
ATOM 2527 O O . TYR A 1 320 ? -5.382 -21.484 6.124 1.00 52.06 320 TYR A O 1
ATOM 2535 N N . VAL A 1 321 ? -5.856 -19.850 4.670 1.00 56.47 321 VAL A N 1
ATOM 2536 C CA . VAL A 1 321 ? -4.839 -18.949 5.221 1.00 56.47 321 VAL A CA 1
ATOM 2537 C C . VAL A 1 321 ? -5.379 -18.422 6.555 1.00 56.47 321 VAL A C 1
ATOM 2539 O O . VAL A 1 321 ? -6.457 -17.821 6.561 1.00 56.47 321 VAL A O 1
ATOM 2542 N N . PRO A 1 322 ? -4.694 -18.660 7.689 1.00 66.62 322 PRO A N 1
ATOM 2543 C CA . PRO A 1 322 ? -5.111 -18.090 8.959 1.00 66.62 322 PRO A CA 1
ATOM 2544 C C . PRO A 1 322 ? -5.043 -16.569 8.857 1.00 66.62 322 PRO A C 1
ATOM 2546 O O . PRO A 1 322 ? -4.046 -16.012 8.401 1.00 66.62 322 PRO A O 1
ATOM 2549 N N . ILE A 1 323 ? -6.120 -15.912 9.280 1.00 77.50 323 ILE A N 1
ATOM 2550 C CA . ILE A 1 323 ? -6.242 -14.457 9.256 1.00 77.50 323 ILE A CA 1
ATOM 2551 C C . ILE A 1 323 ? -5.097 -13.860 10.071 1.00 77.50 323 ILE A C 1
ATOM 2553 O O . ILE A 1 323 ? -4.958 -14.153 11.262 1.00 77.50 323 ILE A O 1
ATOM 2557 N N . LYS A 1 324 ? -4.294 -13.000 9.448 1.00 85.62 324 LYS A N 1
ATOM 2558 C CA . LYS A 1 324 ? -3.213 -12.294 10.129 1.00 85.62 324 LYS A CA 1
ATOM 2559 C C . LYS A 1 324 ? -3.607 -10.842 10.353 1.00 85.62 324 LYS A C 1
ATOM 2561 O O . LYS A 1 324 ? -4.132 -10.186 9.461 1.00 85.62 324 LYS A O 1
ATOM 2566 N N . ILE A 1 325 ? -3.333 -10.310 11.541 1.00 89.25 325 ILE A N 1
ATOM 2567 C CA . ILE A 1 325 ? -3.471 -8.873 11.804 1.00 89.25 325 ILE A CA 1
ATOM 2568 C C . ILE A 1 325 ? -2.267 -8.159 11.189 1.00 89.25 325 ILE A C 1
ATOM 2570 O O . ILE A 1 325 ? -1.133 -8.393 11.601 1.00 89.25 325 ILE A O 1
ATOM 2574 N N . HIS A 1 326 ? -2.513 -7.280 10.219 1.00 88.12 326 HIS A N 1
ATOM 2575 C CA . HIS A 1 326 ? -1.487 -6.396 9.672 1.00 88.12 326 HIS A CA 1
ATOM 2576 C C . HIS A 1 326 ? -1.302 -5.158 10.552 1.00 88.12 326 HIS A C 1
ATOM 2578 O O . HIS A 1 326 ? -0.186 -4.844 10.962 1.00 88.12 326 HIS A O 1
ATOM 2584 N N . LYS A 1 327 ? -2.399 -4.451 10.852 1.00 89.31 327 LYS A N 1
ATOM 2585 C CA . LYS A 1 327 ? -2.375 -3.229 11.665 1.00 89.31 327 LYS A CA 1
ATOM 2586 C C . LYS A 1 327 ? -3.639 -3.070 12.495 1.00 89.31 327 LYS A C 1
ATOM 2588 O O . LYS A 1 327 ? -4.725 -3.461 12.067 1.00 89.31 327 LYS A O 1
ATOM 2593 N N . VAL A 1 328 ? -3.479 -2.429 13.650 1.00 91.56 328 VAL A N 1
ATOM 2594 C CA . VAL A 1 328 ? -4.569 -1.966 14.517 1.00 91.56 328 VAL A CA 1
ATOM 2595 C C . VAL A 1 328 ? -4.313 -0.504 14.853 1.00 91.56 328 VAL A C 1
ATOM 2597 O O . VAL A 1 328 ? -3.201 -0.152 15.253 1.00 91.56 328 VAL A O 1
ATOM 2600 N N . TYR A 1 329 ? -5.311 0.349 14.660 1.00 90.44 329 TYR A N 1
ATOM 2601 C CA . TYR A 1 329 ? -5.159 1.798 14.789 1.00 90.44 329 TYR A CA 1
ATOM 2602 C C . TYR A 1 329 ? -6.503 2.472 15.124 1.00 90.44 329 TYR A C 1
ATOM 2604 O O . TYR A 1 329 ? -7.555 1.855 14.941 1.00 90.44 329 TYR A O 1
ATOM 2612 N N . PRO A 1 330 ? -6.504 3.722 15.622 1.00 89.75 330 PRO A N 1
ATOM 2613 C CA . PRO A 1 330 ? -7.734 4.468 15.887 1.00 89.75 330 PRO A CA 1
ATOM 2614 C C . PRO A 1 330 ? -8.596 4.629 14.632 1.00 89.75 330 PRO A C 1
ATOM 2616 O O . PRO A 1 330 ? -8.087 4.924 13.550 1.00 89.75 330 PRO A O 1
ATOM 2619 N N . ALA A 1 331 ? -9.909 4.468 14.760 1.00 88.19 331 ALA A N 1
ATOM 2620 C CA . ALA A 1 331 ? -10.798 4.577 13.611 1.00 88.19 331 ALA A CA 1
ATOM 2621 C C . ALA A 1 331 ? -10.820 5.996 13.009 1.00 88.19 331 ALA A C 1
ATOM 2623 O O . ALA A 1 331 ? -10.517 6.994 13.672 1.00 88.19 331 ALA A O 1
ATOM 2624 N N . GLY A 1 332 ? -11.284 6.104 11.761 1.00 82.50 332 GLY A N 1
ATOM 2625 C CA . GLY A 1 332 ? -11.561 7.376 11.081 1.00 82.50 332 GLY A CA 1
ATOM 2626 C C . GLY A 1 332 ? -10.335 8.156 10.606 1.00 82.50 332 GLY A C 1
ATOM 2627 O O . GLY A 1 332 ? -10.448 9.349 10.320 1.00 82.50 332 GLY A O 1
ATOM 2628 N N . ILE A 1 333 ? -9.191 7.483 10.501 1.00 82.31 333 ILE A N 1
ATOM 2629 C CA . ILE A 1 333 ? -8.057 7.943 9.697 1.00 82.31 333 ILE A CA 1
ATOM 2630 C C . ILE A 1 333 ? -8.260 7.571 8.221 1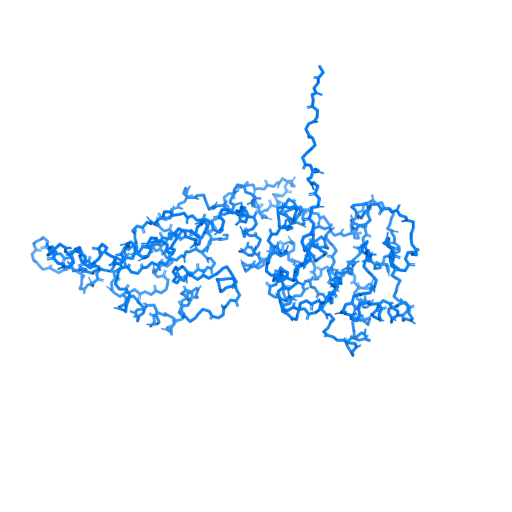.00 82.31 333 ILE A C 1
ATOM 2632 O O . ILE A 1 333 ? -9.059 6.696 7.869 1.00 82.31 333 ILE A O 1
ATOM 2636 N N . THR A 1 334 ? -7.536 8.232 7.327 1.00 83.62 334 THR A N 1
ATOM 2637 C CA . THR A 1 334 ? -7.601 7.978 5.884 1.00 83.62 334 THR A CA 1
ATOM 2638 C C . THR A 1 334 ? -6.948 6.646 5.496 1.00 83.62 334 THR A C 1
ATOM 2640 O O . THR A 1 334 ? -6.181 6.041 6.244 1.00 83.62 334 THR A O 1
ATOM 2643 N N . THR A 1 335 ? -7.220 6.177 4.271 1.00 82.69 335 THR A N 1
ATOM 2644 C CA . THR A 1 335 ? -6.553 4.973 3.733 1.00 82.69 335 THR A CA 1
ATOM 2645 C C . THR A 1 335 ? -5.054 5.140 3.589 1.00 82.69 335 THR A C 1
ATOM 2647 O O . THR A 1 335 ? -4.313 4.211 3.895 1.00 82.69 335 THR A O 1
ATOM 2650 N N . LYS A 1 336 ? -4.608 6.330 3.189 1.00 82.06 336 LYS A N 1
ATOM 2651 C CA . LYS A 1 336 ? -3.185 6.636 3.096 1.00 82.06 336 LYS A CA 1
ATOM 2652 C C . LYS A 1 336 ? -2.514 6.536 4.465 1.00 82.06 336 LYS A C 1
ATOM 2654 O O . LYS A 1 336 ? -1.502 5.858 4.589 1.00 82.06 336 LYS A O 1
ATOM 2659 N N . GLU A 1 337 ? -3.099 7.149 5.493 1.00 83.38 337 GLU A N 1
ATOM 2660 C CA . GLU A 1 337 ? -2.549 7.101 6.853 1.00 83.38 337 GLU A CA 1
ATOM 2661 C C . GLU A 1 337 ? -2.499 5.671 7.394 1.00 83.38 337 GLU A C 1
ATOM 2663 O O . GLU A 1 337 ? -1.483 5.262 7.943 1.00 83.38 337 GLU A O 1
ATOM 2668 N N . ALA A 1 338 ? -3.547 4.878 7.172 1.00 83.25 338 ALA A N 1
ATOM 2669 C CA . ALA A 1 338 ? -3.577 3.489 7.617 1.00 83.25 338 ALA A CA 1
ATOM 2670 C C . ALA A 1 338 ? -2.501 2.610 6.953 1.00 83.25 338 ALA A C 1
ATOM 2672 O O . ALA A 1 338 ? -1.874 1.780 7.614 1.00 83.25 338 ALA A O 1
ATOM 2673 N N . LEU A 1 339 ? -2.268 2.785 5.650 1.00 80.50 339 LEU A N 1
ATOM 2674 C CA . LEU A 1 339 ? -1.306 1.975 4.898 1.00 80.50 339 LEU A CA 1
ATOM 2675 C C . LEU A 1 339 ? 0.136 2.447 5.091 1.00 80.50 339 LEU A C 1
ATOM 2677 O O . LEU A 1 339 ? 1.002 1.631 5.404 1.00 80.50 339 LEU A O 1
ATOM 2681 N N . TYR A 1 340 ? 0.368 3.753 4.973 1.00 74.94 340 TYR A N 1
ATOM 2682 C CA . TYR A 1 340 ? 1.702 4.346 4.809 1.00 74.94 340 TYR A CA 1
ATOM 2683 C C . TYR A 1 340 ? 2.024 5.428 5.834 1.00 74.94 340 TYR A C 1
ATOM 2685 O O . TYR A 1 340 ? 3.169 5.850 5.957 1.00 74.94 340 TYR A O 1
ATOM 2693 N N . GLY A 1 341 ? 1.025 5.901 6.576 1.00 65.44 341 GLY A N 1
ATOM 2694 C CA . GLY A 1 341 ? 1.242 6.906 7.601 1.00 65.44 341 GLY A CA 1
ATOM 2695 C C . GLY A 1 341 ? 2.090 6.362 8.745 1.00 65.44 341 GLY A C 1
ATOM 2696 O O . GLY A 1 341 ? 1.905 5.232 9.209 1.00 65.44 341 GLY A O 1
ATOM 2697 N N . GLN A 1 342 ? 2.968 7.216 9.267 1.00 64.75 342 GLN A N 1
ATOM 2698 C CA . GLN A 1 342 ? 3.368 7.112 10.662 1.00 64.75 342 GLN A CA 1
ATOM 2699 C C . GLN A 1 342 ? 2.141 7.471 11.494 1.00 64.75 342 GLN A C 1
ATOM 2701 O O . GLN A 1 342 ? 1.872 8.641 11.734 1.00 64.75 342 GLN A O 1
ATOM 2706 N N . ILE A 1 343 ? 1.347 6.469 11.854 1.00 63.75 343 ILE A N 1
ATOM 2707 C CA . ILE A 1 343 ? 0.199 6.658 12.736 1.00 63.75 343 ILE A CA 1
ATOM 2708 C C . ILE A 1 343 ? 0.780 6.805 14.145 1.00 63.75 343 ILE A C 1
ATOM 2710 O O . ILE A 1 343 ? 1.321 5.819 14.668 1.00 63.75 343 ILE A O 1
ATOM 2714 N N . PRO A 1 344 ? 0.706 7.993 14.774 1.00 54.69 344 PRO A N 1
ATOM 2715 C CA . PRO A 1 344 ? 0.980 8.097 16.197 1.00 54.69 344 PRO A CA 1
ATOM 2716 C C . PRO A 1 344 ? 0.001 7.138 16.880 1.00 54.69 344 PRO A C 1
ATOM 2718 O O . PRO A 1 344 ? -1.200 7.211 16.633 1.00 54.69 344 PRO A O 1
ATOM 2721 N N . ASP A 1 345 ? 0.516 6.182 17.650 1.00 57.62 345 ASP A N 1
ATOM 2722 C CA . ASP A 1 345 ? -0.281 5.148 18.322 1.00 57.62 345 ASP A CA 1
ATOM 2723 C C . ASP A 1 345 ? -0.840 4.017 17.425 1.00 57.62 345 ASP A C 1
ATOM 2725 O O . ASP A 1 345 ? -1.848 3.394 17.754 1.00 57.62 345 ASP A O 1
ATOM 2729 N N . ALA A 1 346 ? -0.181 3.660 16.315 1.00 63.59 346 ALA A N 1
ATOM 2730 C CA . ALA A 1 346 ? -0.445 2.360 15.681 1.00 63.59 346 ALA A CA 1
ATOM 2731 C C . ALA A 1 346 ? -0.024 1.197 16.598 1.00 63.59 346 ALA A C 1
ATOM 2733 O O . ALA A 1 346 ? 1.160 0.947 16.820 1.00 63.59 346 ALA A O 1
ATOM 2734 N N . PHE A 1 347 ? -0.986 0.386 17.038 1.00 70.12 347 PHE A N 1
ATOM 2735 C CA . PHE A 1 347 ? -0.779 -0.780 17.912 1.00 70.12 347 PHE A CA 1
ATOM 2736 C C . PHE A 1 347 ? -0.397 -2.035 17.113 1.00 70.12 347 PHE A C 1
ATOM 2738 O O . PHE A 1 347 ? -0.869 -3.141 17.369 1.00 70.12 347 PHE A O 1
ATOM 2745 N N . SER A 1 348 ? 0.404 -1.856 16.066 1.00 63.72 348 SER A N 1
ATOM 2746 C CA . SER A 1 348 ? 0.599 -2.879 15.030 1.00 63.72 348 SER A CA 1
ATOM 2747 C C . SER A 1 348 ? 1.752 -3.839 15.339 1.00 63.72 348 SER A C 1
ATOM 2749 O O . SER A 1 348 ? 1.812 -4.921 14.768 1.00 63.72 348 SER A O 1
ATOM 2751 N N . VAL A 1 349 ? 2.651 -3.473 16.261 1.00 64.56 349 VAL A N 1
ATOM 2752 C CA . VAL A 1 349 ? 3.847 -4.262 16.591 1.00 64.56 349 VAL A CA 1
ATOM 2753 C C . VAL A 1 349 ? 3.664 -4.986 17.923 1.00 64.56 349 VAL A C 1
ATOM 2755 O O . VAL A 1 349 ? 3.637 -4.364 18.987 1.00 64.56 349 VAL A O 1
ATOM 2758 N N . VAL A 1 350 ? 3.573 -6.314 17.866 1.00 64.69 350 VAL A N 1
ATOM 2759 C CA . VAL A 1 350 ? 3.523 -7.184 19.048 1.00 64.69 350 VAL A CA 1
ATOM 2760 C C . VAL A 1 350 ? 4.877 -7.165 19.770 1.00 64.69 350 VAL A C 1
ATOM 2762 O O . VAL A 1 350 ? 5.918 -7.338 19.144 1.00 64.69 350 VAL A O 1
ATOM 2765 N N . GLY A 1 351 ? 4.869 -6.983 21.096 1.00 60.72 351 GLY A N 1
ATOM 2766 C CA . GLY A 1 351 ? 6.057 -7.174 21.944 1.00 60.72 351 GLY A CA 1
ATOM 2767 C C . GLY A 1 351 ? 6.944 -5.942 22.164 1.00 60.72 351 GLY A C 1
A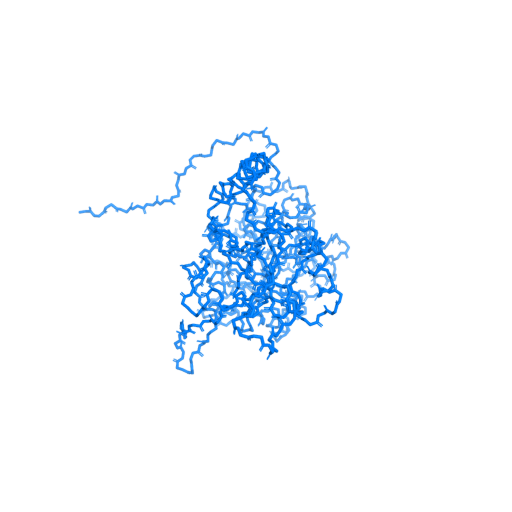TOM 2768 O O . GLY A 1 351 ? 8.019 -6.065 22.748 1.00 60.72 351 GLY A O 1
ATOM 2769 N N . ASN A 1 352 ? 6.512 -4.747 21.752 1.00 77.56 352 ASN A N 1
ATOM 2770 C CA . ASN A 1 352 ? 7.231 -3.506 22.040 1.00 77.56 352 ASN A CA 1
ATOM 2771 C C . ASN A 1 352 ? 6.646 -2.808 23.284 1.00 77.56 352 ASN A C 1
ATOM 2773 O O . ASN A 1 352 ? 5.531 -2.287 23.238 1.00 77.56 352 ASN A O 1
ATOM 2777 N N . ARG A 1 353 ? 7.417 -2.730 24.382 1.00 80.75 353 ARG A N 1
ATOM 2778 C CA . ARG A 1 353 ? 6.993 -2.074 25.641 1.00 80.75 353 ARG A CA 1
ATOM 2779 C C . ARG A 1 353 ? 6.512 -0.633 25.438 1.00 80.75 353 ARG A C 1
ATOM 2781 O O . ARG A 1 353 ? 5.580 -0.206 26.117 1.00 80.75 353 ARG A O 1
ATOM 2788 N N . THR A 1 354 ? 7.113 0.108 24.509 1.00 84.44 354 THR A N 1
ATOM 2789 C CA . THR A 1 354 ? 6.700 1.481 24.179 1.00 84.44 354 THR A CA 1
ATOM 2790 C C . THR A 1 354 ? 5.299 1.504 23.567 1.00 84.44 354 THR A C 1
ATOM 2792 O O . THR A 1 354 ? 4.497 2.379 23.889 1.00 84.44 354 THR A O 1
ATOM 2795 N N . MET A 1 355 ? 4.966 0.509 22.739 1.00 84.38 355 MET A N 1
ATOM 2796 C CA . MET A 1 355 ? 3.634 0.366 22.141 1.00 84.38 355 MET A CA 1
ATOM 2797 C C . MET A 1 355 ? 2.592 -0.097 23.160 1.00 84.38 355 MET A C 1
ATOM 2799 O O . MET A 1 355 ? 1.473 0.405 23.143 1.00 84.38 355 MET A O 1
ATOM 2803 N N . ASP A 1 356 ? 2.955 -0.969 24.104 1.00 89.81 356 ASP A N 1
ATOM 2804 C CA . ASP A 1 356 ? 2.061 -1.343 25.211 1.00 89.81 356 ASP A CA 1
ATOM 2805 C C . ASP A 1 356 ? 1.683 -0.126 26.066 1.00 89.81 356 ASP A C 1
ATOM 2807 O O . ASP A 1 356 ? 0.529 0.039 26.468 1.00 89.81 356 ASP A O 1
ATOM 2811 N N . GLN A 1 357 ? 2.648 0.760 26.331 1.00 88.75 357 GLN A N 1
ATOM 2812 C CA . GLN A 1 357 ? 2.400 2.015 27.039 1.00 88.75 357 GLN A CA 1
ATOM 2813 C C . GLN A 1 357 ? 1.535 2.977 26.219 1.00 88.75 357 GLN A C 1
ATOM 2815 O O . GLN A 1 357 ? 0.627 3.590 26.783 1.00 88.75 357 GLN A O 1
ATOM 2820 N N . ALA A 1 358 ? 1.785 3.095 24.911 1.00 88.19 358 ALA A N 1
ATOM 2821 C CA . ALA A 1 358 ? 0.970 3.903 24.008 1.00 88.19 358 ALA A CA 1
ATOM 2822 C C . ALA A 1 358 ? -0.484 3.406 23.963 1.00 88.19 358 ALA A C 1
ATOM 2824 O O . ALA A 1 358 ? -1.397 4.200 24.167 1.00 88.19 358 ALA A O 1
ATOM 2825 N N . LEU A 1 359 ? -0.702 2.092 23.835 1.00 91.56 359 LEU A N 1
ATOM 2826 C CA . LEU A 1 359 ? -2.029 1.473 23.880 1.00 91.56 359 LEU A CA 1
ATOM 2827 C C . LEU A 1 359 ? -2.755 1.787 25.190 1.00 91.56 359 LEU A C 1
ATOM 2829 O O . LEU A 1 359 ? -3.882 2.274 25.174 1.00 91.56 359 LEU A O 1
ATOM 2833 N N . ARG A 1 360 ? -2.107 1.566 26.339 1.00 91.56 360 ARG A N 1
ATOM 2834 C CA . ARG A 1 360 ? -2.709 1.866 27.650 1.00 91.56 360 ARG A CA 1
ATOM 2835 C C . ARG A 1 360 ? -3.043 3.347 27.805 1.00 91.56 360 ARG A C 1
ATOM 2837 O O . ARG A 1 360 ? -4.090 3.675 28.359 1.00 91.56 360 ARG A O 1
ATOM 2844 N N . ARG A 1 361 ? -2.167 4.238 27.332 1.00 91.88 361 ARG A N 1
ATOM 2845 C CA . ARG A 1 361 ? -2.402 5.687 27.344 1.00 91.88 361 ARG A CA 1
ATOM 2846 C C . ARG A 1 361 ? -3.607 6.043 26.478 1.00 91.88 361 ARG A C 1
ATOM 2848 O O . ARG A 1 361 ? -4.500 6.736 26.958 1.00 91.88 361 ARG A O 1
ATOM 2855 N N . TRP A 1 362 ? -3.658 5.521 25.255 1.00 91.94 362 TRP A N 1
ATOM 2856 C CA . TRP A 1 362 ? -4.740 5.777 24.315 1.00 91.94 362 TRP A CA 1
ATOM 2857 C C . TRP A 1 362 ? -6.087 5.275 24.842 1.00 91.94 362 TRP A C 1
ATOM 2859 O O . TRP A 1 362 ? -7.045 6.042 24.842 1.00 91.94 362 TRP A O 1
ATOM 2869 N N . VAL A 1 363 ? -6.161 4.048 25.376 1.00 92.69 363 VAL A N 1
ATOM 2870 C CA . VAL A 1 363 ? -7.399 3.479 25.950 1.00 92.69 363 VAL A CA 1
ATOM 2871 C C . VAL A 1 363 ? -7.918 4.327 27.116 1.00 92.69 363 VAL A C 1
ATOM 2873 O O . VAL A 1 363 ? -9.114 4.592 27.202 1.00 92.69 363 VAL A O 1
ATOM 2876 N N . LYS A 1 364 ? -7.026 4.822 27.984 1.00 90.56 364 LYS A N 1
ATOM 2877 C CA . LYS A 1 364 ? -7.406 5.701 29.104 1.00 90.56 364 LYS A CA 1
ATOM 2878 C C . LYS A 1 364 ? -7.889 7.079 28.646 1.00 90.56 364 LYS A C 1
ATOM 2880 O O . LYS A 1 364 ? -8.784 7.642 29.266 1.00 90.56 364 LYS A O 1
ATOM 2885 N N . GLN A 1 365 ? -7.302 7.621 27.580 1.00 90.62 365 GLN A N 1
ATOM 2886 C CA . GLN A 1 365 ? -7.694 8.911 27.002 1.00 90.62 365 GLN A CA 1
ATOM 2887 C C . GLN A 1 365 ? -8.969 8.816 26.151 1.00 90.62 365 GLN A C 1
ATOM 2889 O O . GLN A 1 365 ? -9.683 9.806 26.012 1.00 90.62 365 GLN A O 1
ATOM 2894 N N . ASN A 1 366 ? -9.274 7.629 25.621 1.00 89.00 366 ASN A N 1
ATOM 2895 C CA . ASN A 1 366 ? -10.387 7.373 24.711 1.00 89.00 366 ASN A CA 1
ATOM 2896 C C . ASN A 1 366 ? -11.307 6.272 25.275 1.00 89.00 366 ASN A C 1
ATOM 2898 O O . ASN A 1 366 ? -11.336 5.160 24.742 1.00 89.00 366 ASN A O 1
ATOM 2902 N N . PRO A 1 367 ? -12.073 6.546 26.350 1.00 88.31 367 PRO A N 1
ATOM 2903 C CA . PRO A 1 367 ? -13.031 5.584 26.891 1.00 88.31 367 PRO A CA 1
ATOM 2904 C C . PRO A 1 367 ? -14.091 5.233 25.838 1.00 88.31 367 PRO A C 1
ATOM 2906 O O . PRO A 1 367 ? -14.659 6.129 25.208 1.00 88.31 367 PRO A O 1
ATOM 2909 N N . CYS A 1 368 ? -14.370 3.937 25.649 1.00 89.12 368 CYS A N 1
ATOM 2910 C CA . CYS A 1 368 ? -15.188 3.443 24.534 1.00 89.12 368 CYS A CA 1
ATOM 2911 C C . CYS A 1 368 ? -14.641 3.882 23.167 1.00 89.12 368 CYS A C 1
ATOM 2913 O O . CYS A 1 368 ? -15.406 4.246 22.269 1.00 89.12 368 CYS A O 1
ATOM 2915 N N . GLY A 1 369 ? -13.314 3.913 23.034 1.00 89.81 369 GLY A N 1
ATOM 2916 C CA . GLY A 1 369 ? -12.632 4.286 21.806 1.00 89.81 369 GLY A CA 1
ATOM 2917 C C . GLY A 1 369 ? -12.942 3.325 20.662 1.00 89.81 369 GLY A C 1
ATOM 2918 O O . GLY A 1 369 ? -13.149 2.127 20.863 1.00 89.81 369 GLY A O 1
ATOM 2919 N N . GLU A 1 370 ? -12.958 3.873 19.453 1.00 91.38 370 GLU A N 1
ATOM 2920 C CA . GLU A 1 370 ? -13.153 3.132 18.211 1.00 91.38 370 GLU A CA 1
ATOM 2921 C C . GLU A 1 370 ? -11.795 2.838 17.574 1.00 91.38 370 GLU A C 1
ATOM 2923 O O . GLU A 1 370 ? -10.984 3.745 17.368 1.00 91.38 370 GLU A O 1
ATOM 2928 N N . ILE A 1 371 ? -11.560 1.578 17.229 1.00 92.94 371 ILE A N 1
ATOM 2929 C CA . ILE A 1 371 ? -10.373 1.123 16.511 1.00 92.94 371 ILE A CA 1
ATOM 2930 C C . ILE A 1 371 ? -10.772 0.389 15.232 1.00 92.94 371 ILE A C 1
ATOM 2932 O O . ILE A 1 371 ? -11.849 -0.202 15.118 1.00 92.94 371 ILE A O 1
ATOM 2936 N N . GLU A 1 372 ? -9.869 0.397 14.267 1.00 92.50 372 GLU A N 1
ATOM 2937 C CA . GLU A 1 372 ? -9.939 -0.434 13.077 1.00 92.50 372 GLU A CA 1
ATOM 2938 C C . GLU A 1 372 ? -8.818 -1.463 13.085 1.00 92.50 372 GLU A C 1
ATOM 2940 O O . GLU A 1 372 ? -7.694 -1.186 13.513 1.00 92.50 372 GLU A O 1
ATOM 2945 N N . VAL A 1 373 ? -9.128 -2.646 12.564 1.00 92.75 373 VAL A N 1
ATOM 2946 C CA . VAL A 1 373 ? -8.155 -3.701 12.292 1.00 92.75 373 VAL A CA 1
ATOM 2947 C C . VAL A 1 373 ? -8.085 -3.968 10.793 1.00 92.75 373 VAL A C 1
ATOM 2949 O O . VAL A 1 373 ? -9.104 -4.082 10.113 1.00 92.75 373 VAL A O 1
ATOM 2952 N N . THR A 1 374 ? -6.868 -4.055 10.264 1.00 90.56 374 THR A N 1
ATOM 2953 C CA . THR A 1 374 ? -6.604 -4.528 8.902 1.00 90.56 374 THR A CA 1
ATOM 2954 C C . THR A 1 374 ? -6.078 -5.951 8.976 1.00 90.56 374 THR A C 1
ATOM 2956 O O . THR A 1 374 ? -5.050 -6.192 9.613 1.00 90.56 374 THR A O 1
ATOM 2959 N N . PHE A 1 375 ? -6.778 -6.874 8.324 1.00 88.62 375 PHE A N 1
ATOM 2960 C CA . PHE A 1 375 ? -6.359 -8.264 8.185 1.00 88.62 375 PHE A CA 1
ATOM 2961 C C . PHE A 1 375 ? -5.683 -8.500 6.836 1.00 88.62 375 PHE A C 1
ATOM 2963 O O . PHE A 1 375 ? -6.076 -7.863 5.860 1.00 88.62 375 PHE A O 1
ATOM 2970 N N . VAL A 1 376 ? -4.741 -9.443 6.765 1.00 83.81 376 VAL A N 1
ATOM 2971 C CA . VAL A 1 376 ? -4.105 -9.920 5.522 1.00 83.81 376 VAL A CA 1
ATOM 2972 C C . VAL A 1 376 ? -4.009 -11.436 5.458 1.00 83.81 376 VAL A C 1
ATOM 2974 O O . VAL A 1 376 ? -4.066 -12.077 6.535 1.00 83.81 376 VAL A O 1
#

InterPro domains:
  IPR001503 Glycosyl transferase family 10 [PTHR11929] (64-220)
  IPR038577 GT10-like, C-terminal domain superfamily [G3DSA:3.40.50.11660] (58-195)
  IPR055270 Fucosyltransferase, C-terminal [PF00852] (64-221)

Secondary structure (DSSP, 8-state):
---------------SS---HHHHHHHHHHHHHHHHHHHTTSPPGGGSSS--S-TTEEEE------S-BSTHHHHHHHHHHTT-EEEE-STTT--S----HHHHGGG-SEEEEE-SB--TT---HHHHHHHHHTPEEEEES-TTGGGG-SSGGG-EE--SGGGHHHHHHHHHHHHH-HHHHHHHHTHHHH---HHHHHHHHGGGS-HHHHHHHHHHHHHHHHHHHHHHHHHHHTT----SEE-PPPSSSS----PPEEEEEEEETT----EEEEEESS--HHHHHHHHHHHHTTT---GGGGTS-----B-TTS-B----PPP-EEEEEETT--HHHHHHS--TT----TT-HHHHHHHHHHHHHSTT-EEEEEE-

Radius of gyration: 25.12 Å; chains: 1; bounding box: 55×53×83 Å

pLDDT: mean 75.68, std 19.42, range [20.61, 96.75]

Organism: NCBI:txid72520

Sequence (376 aa):
MRAQENPCRLFLCVPQAPLPAVLVVVKTMPCIFSGVLAAFTRSPPHCRPSPPLPASSFLFPHPSNCHANSFRLEAISFFQKHNVTVHSYGRCLNNQPDIHKDDRLPHVKFSLAFENSEEVDYVTEKYFQALNFGAVPVVIGAPNILDYAPSENSIIHIENLAALPRVAAQMQALMADDHAYDAMLAWKARGPSDQFLALVDVGTVAPECRLCLYLADRVRRGEAFKDRAKAKEDGYRRPCACRPQEEGGEGGSNGVIHHLYVRERFTFEYRSLFLTEPFTVATLHATLLALYGSEHRPVWTRKRPSYRKKSPDGSWDMAYVPIKIHKVYPAGITTKEALYGQIPDAFSVVGNRTMDQALRRWVKQNPCGEIEVTFV

Foldseek 3Di:
DDDDDDPDDDDDPDDPDDDPLVVQAQVQLLVLQVLLLLLLVQDALVPDPDDAPPQLEEEAEAPADQQFQFCLVVLVVLCVVVVRHYDYQHPPPNPDDNDDPVVHLLNYQEYELEDSHAAAPNHHSSCSSNSSSNHQYEYDHHLVCCLQDLDNLQHHYDNDPVCSVVSSVVSVVCSVDVVSSVVNSCCSVVPGDVLNVLVSLVSLDRPVLLVVLLVVVVVVVVVVVVVVVVCVVVVNDDFQWDDDDDPDDDDDDPWIKGWAWEDAPSDNDTDIFIDTPPDFLVVVQVSVCVRCDQPRDHSCCVSRQDSDDLDPVRDDDSPGDRKDWQWKAFPNDDPCCRSPNPHQQISRDPPDPVNSVSVVVVCVVARRTYMYTYID